Protein AF-A0A3B8LYI7-F1 (afdb_monomer)

Solvent-accessible surface area (backbone atoms only — not comparable to full-atom values): 20377 Å² total; per-residue (Å²): 85,73,48,74,28,37,35,25,29,37,38,97,91,67,50,80,46,66,37,66,42,61,29,37,36,54,95,83,61,54,41,38,38,40,66,47,48,75,89,34,67,65,42,56,19,38,74,77,39,46,40,26,25,41,29,42,53,80,59,44,42,62,47,28,31,35,48,72,70,65,62,74,75,76,76,65,63,46,75,45,91,91,48,92,28,51,39,60,64,82,31,19,32,40,34,31,31,36,56,78,46,79,44,70,93,49,83,48,26,43,34,39,24,41,50,79,47,74,51,76,76,47,80,67,91,69,96,47,67,13,50,54,34,34,51,54,47,29,58,51,55,68,36,61,91,79,48,57,68,66,62,50,52,50,52,50,55,58,35,45,63,43,28,78,74,60,43,55,74,59,45,48,50,27,40,50,55,49,52,50,53,49,53,54,63,71,65,37,47,65,52,20,75,33,77,46,40,28,29,47,66,72,55,68,74,42,78,90,70,103,60,71,54,41,29,15,33,39,30,33,47,40,74,72,62,23,33,30,37,31,25,30,66,42,95,54,72,44,72,44,81,44,89,48,100,83,37,58,91,80,52,70,73,55,50,54,50,52,48,51,42,50,53,47,43,45,72,74,37,80,85,58,73,39,32,31,38,40,40,37,29,60,38,67,62,95,66,65,34,51,30,76,56,46,49,47,40,41,51,42,51,14,53,42,36,39,73,50,89,72,84,51,52,65,62,39,22,54,64,59,77,44,32,57,55,50,19,48,64,42,65,25,66,85,65,46,31,34,34,30,25,60,15,16,68,47,75,81,38,61,14,48,77,74,46,77,41,86,65,67,84,86,65,81,88,84,90,82,78,71,99,75,113

Foldseek 3Di:
DWDWWWKWFAAPVGDIQIAIFTWDADPVRFKTKTWDAPPDPVVNRCVVFQKIKTFAALQLLVHLCRLLVVCPPPADWDADDPGRYIHHLRTQKMFIWGFPDWDPPDRIIITMIGTPDMDGNHDHPDDFQLSVLLNVLSVLLNCLVPDDLVVSVVSLVVSVVSCVVTPDPSSVVSSVSSVVSSVLSVPFDQKFKDQAFFKAWPFFDADDDPDQFHTWTKIFTDRPPIWIKMKGFDQAAAEEEDEDPPADDDDPVNRVLLSVLLVLLCVVDVVFGHIYMYTHYFDDPPLNRCGSQRSQLRSLCGRCSRNDNDDALQNSQLSSVHQQRAQCCSVCGVPGAIWTFPGDSHSRDRTDTPDGDHDDPPDDDDDDDDPHD

Secondary structure (DSSP, 8-state):
-B--EEEEEE-TTSPEEEEEE--EE-TT--EEEE--BTT-HHHHHHHHS-EEEEEE---HHHHHHHHTT---SPPPEEE-SSSS-EEETT-SEEEEEEEEEEE-SSSB-EEEEEEEEEEE-S------HHHHHHHHHHHHHHTTTTS-HHHHHHHHHHHHHHHHHH--HHHHHHHHHHHHHHHHHHHS-SEEEEEEEEEEEEEEEE-SSSSS-BEEEEEEEEEEEEEEEEEEE-SS-EEEE---TTPPPPPHHHHHHHHHHHHHHHHH-TTSPPEEEEEEE-PPTTSSS-HHHHHHHHHHHHHHTTT-S---HHHHHHHTT--SS-SHHHHHHHH-SEEEE--BSSSSSPPPEEEEEPPPTT--------S--

Mean predicted aligned error: 11.33 Å

Radius of gyration: 27.03 Å; Cα contacts (8 Å, |Δi|>4): 789; chains: 1; bounding box: 60×50×74 Å

Sequence (373 aa):
MILEGLVTTISDDGQVNLAPMGPVVDQEMTTLVLRPFQSSATLANLMERPEGVFHVTDDVLLLAQSAIGTLDPLPEMFAAEEVAGQVVAGACRWYEFRIEEADTSSERATLTARIVHAGRIRDHFGLHRARHAVLEAAILATRVHLLPPLDLQRQFAELAVVVDKTAGPVEQHAFGLLENYIGEALGRPKACSVNTGSRLHFGLLAHGGENVRQFGGAGMMIDSPGVLLKAVRDEVDSVAVVATDDSQSVSDAEVDRVAGWLASLRAADDSLPPARIEISRTIPQHSGLGSGTQLALAVARAVAGLTESGTGSVELAQGVGRGLRSGIGIHGFDGGGFLVDAGGRDEQEVAALVARAHVPEAWRVVLAGPVEG

pLDDT: mean 90.58, std 8.88, range [51.03, 98.75]

Nearest PDB structures (foldseek):
  3b5m-assembly2_C  TM=9.368E-01  e=7.647E-20  Rhodopirellula baltica SH 1
  2nr4-assembly1_A  TM=8.606E-01  e=3.144E-12  Methanosarcina mazei
  2ptf-assembly1_B  TM=5.989E-01  e=3.514E-13  Methanothermobacter thermautotrophicus str. Delta H
  4f07-assembly3_E  TM=7.619E-01  e=4.961E-07  Pseudomonas sp. Y2
  2x7i-assembly1_A  TM=6.589E-01  e=2.681E-05  Staphylococcus aureus subsp. aureus MRSA252

Structure (mmCIF, N/CA/C/O backbone):
data_AF-A0A3B8LYI7-F1
#
_entry.id   AF-A0A3B8LYI7-F1
#
loop_
_atom_site.group_PDB
_atom_site.id
_atom_site.type_symbol
_atom_site.label_atom_id
_atom_site.label_alt_id
_atom_site.label_comp_id
_atom_site.label_asym_id
_atom_site.label_entity_id
_atom_site.label_seq_id
_atom_site.pdbx_PDB_ins_code
_atom_site.Cartn_x
_atom_site.Cartn_y
_atom_site.Cartn_z
_atom_site.occupancy
_atom_site.B_iso_or_equiv
_atom_site.auth_seq_id
_atom_site.auth_comp_id
_atom_site.auth_asym_id
_atom_site.auth_atom_id
_atom_site.pdbx_PDB_model_num
ATOM 1 N N . MET A 1 1 ? -4.340 1.120 29.356 1.00 94.44 1 MET A N 1
ATOM 2 C CA . MET A 1 1 ? -4.323 -0.276 28.836 1.00 94.44 1 MET A CA 1
ATOM 3 C C . MET A 1 1 ? -4.639 -0.216 27.351 1.00 94.44 1 MET A C 1
ATOM 5 O O . MET A 1 1 ? -5.266 0.756 26.982 1.00 94.44 1 MET A O 1
ATOM 9 N N . ILE A 1 2 ? -4.229 -1.160 26.501 1.00 96.62 2 ILE A N 1
ATOM 10 C CA . ILE A 1 2 ? -4.627 -1.138 25.077 1.00 96.62 2 ILE A CA 1
ATOM 11 C C . ILE A 1 2 ? -5.889 -1.980 24.895 1.00 96.62 2 ILE A C 1
ATOM 13 O O . ILE A 1 2 ? -5.987 -3.058 25.483 1.00 96.62 2 ILE A O 1
ATOM 17 N N . LEU A 1 3 ? -6.841 -1.479 24.110 1.00 96.56 3 LEU A N 1
ATOM 18 C CA . LEU A 1 3 ? -8.045 -2.206 23.725 1.00 96.56 3 LEU A CA 1
ATOM 19 C C . LEU A 1 3 ? -8.138 -2.259 22.203 1.00 96.56 3 LEU A C 1
ATOM 21 O O . LEU A 1 3 ? -8.281 -1.221 21.574 1.00 96.56 3 LEU A O 1
ATOM 25 N N . GLU A 1 4 ? -8.074 -3.456 21.629 1.00 96.94 4 GLU A N 1
ATOM 26 C CA . GLU A 1 4 ? -8.218 -3.642 20.185 1.00 96.94 4 GLU A CA 1
ATOM 27 C C . GLU A 1 4 ? -9.681 -3.463 19.766 1.00 96.94 4 GLU A C 1
ATOM 29 O O . GLU A 1 4 ? -10.599 -4.025 20.372 1.00 96.94 4 GLU A O 1
ATOM 34 N N . GLY A 1 5 ? -9.899 -2.665 18.728 1.00 96.81 5 GLY A N 1
ATOM 35 C CA . GLY A 1 5 ? -11.222 -2.369 18.203 1.00 96.81 5 GLY A CA 1
ATOM 36 C C . GLY A 1 5 ? -11.158 -1.750 16.816 1.00 96.81 5 GLY A C 1
ATOM 37 O O . GLY A 1 5 ? -10.144 -1.833 16.124 1.00 96.81 5 GLY A O 1
ATOM 38 N N . LEU A 1 6 ? -12.256 -1.122 16.410 1.00 97.81 6 LEU A N 1
ATOM 39 C CA . LEU A 1 6 ? -12.360 -0.420 15.131 1.00 97.81 6 LEU A CA 1
ATOM 40 C C . LEU A 1 6 ? -12.654 1.058 15.366 1.00 97.81 6 LEU A C 1
ATOM 42 O O . LEU A 1 6 ? -13.445 1.406 16.240 1.00 97.81 6 LEU A O 1
ATOM 46 N N . VAL A 1 7 ? -12.072 1.929 14.555 1.00 98.12 7 VAL A N 1
ATOM 47 C CA . VAL A 1 7 ? -12.373 3.360 14.543 1.00 98.12 7 VAL A CA 1
ATOM 48 C C . VAL A 1 7 ? -13.028 3.714 13.221 1.00 98.12 7 VAL A C 1
ATOM 50 O O . VAL A 1 7 ? -12.491 3.394 12.161 1.00 98.12 7 VAL A O 1
ATOM 53 N N . THR A 1 8 ? -14.162 4.407 13.291 1.00 98.25 8 THR A N 1
ATOM 54 C CA . THR A 1 8 ? -14.732 5.106 12.138 1.00 98.25 8 THR A CA 1
ATOM 55 C C . THR A 1 8 ? -14.420 6.589 12.214 1.00 98.25 8 THR A C 1
ATOM 57 O O . THR A 1 8 ? -14.577 7.216 13.266 1.00 98.25 8 THR A O 1
ATOM 60 N N . THR A 1 9 ? -14.055 7.154 11.074 1.00 97.88 9 THR A N 1
ATOM 61 C CA . THR A 1 9 ? -13.837 8.592 10.871 1.00 97.88 9 THR A CA 1
ATOM 62 C C . THR A 1 9 ? -14.491 9.010 9.565 1.00 97.88 9 THR A C 1
ATOM 64 O O . THR A 1 9 ? -14.694 8.164 8.694 1.00 97.88 9 THR A O 1
ATOM 67 N N . ILE A 1 10 ? -14.818 10.291 9.431 1.00 96.75 10 ILE A N 1
ATOM 68 C CA . ILE A 1 10 ? -15.421 10.842 8.217 1.00 96.75 10 ILE A CA 1
ATOM 69 C C . ILE A 1 10 ? -14.428 11.818 7.584 1.00 96.75 10 ILE A C 1
ATOM 71 O O . ILE A 1 10 ? -13.923 12.701 8.277 1.00 96.75 10 ILE A O 1
ATOM 75 N N . SER A 1 11 ? -14.133 11.642 6.298 1.00 93.81 11 SER A N 1
ATOM 76 C CA . SER A 1 11 ? -13.332 12.583 5.504 1.00 93.81 11 SER A CA 1
ATOM 77 C C . SER A 1 11 ? -14.138 13.832 5.140 1.00 93.81 11 SER A C 1
ATOM 79 O O . SER A 1 11 ? -15.360 13.876 5.306 1.00 93.81 11 SER A O 1
ATOM 81 N N . ASP A 1 12 ? -13.484 14.877 4.633 1.00 88.50 12 ASP A N 1
ATOM 82 C CA . ASP A 1 12 ? -14.183 16.132 4.339 1.00 88.50 12 ASP A CA 1
ATOM 83 C C . ASP A 1 12 ? -15.303 15.999 3.286 1.00 88.50 12 ASP A C 1
ATOM 85 O O . ASP A 1 12 ? -16.357 16.633 3.394 1.00 88.50 12 ASP A O 1
ATOM 89 N N . ASP A 1 13 ? -15.130 15.087 2.328 1.00 89.94 13 ASP A N 1
ATOM 90 C CA . ASP A 1 13 ? -16.118 14.728 1.302 1.00 89.94 13 ASP A CA 1
ATOM 91 C C . ASP A 1 13 ? -17.273 13.843 1.820 1.00 89.94 13 ASP A C 1
ATOM 93 O O . ASP A 1 13 ? -18.177 13.483 1.061 1.00 89.94 13 ASP A O 1
ATOM 97 N N . GLY A 1 14 ? -17.275 13.512 3.114 1.00 90.69 14 GLY A N 1
ATOM 98 C CA . GLY A 1 14 ? -18.326 12.742 3.770 1.00 90.69 14 GLY A CA 1
ATOM 99 C C . GLY A 1 14 ? -18.186 11.224 3.641 1.00 90.69 14 GLY A C 1
ATOM 100 O O . GLY A 1 14 ? -19.108 10.514 4.045 1.00 90.69 14 GLY A O 1
ATOM 101 N N . GLN A 1 15 ? -17.074 10.712 3.101 1.00 93.62 15 GLN A N 1
ATOM 102 C CA . GLN A 1 15 ? -16.826 9.269 3.048 1.00 93.62 15 GLN A CA 1
ATOM 103 C C . GLN A 1 15 ? -16.434 8.713 4.419 1.00 93.62 15 GLN A C 1
ATOM 105 O O . GLN A 1 15 ? -15.758 9.356 5.223 1.00 93.62 15 GLN A O 1
ATOM 110 N N . VAL A 1 16 ? -16.870 7.485 4.694 1.00 95.69 16 VAL A N 1
ATOM 111 C CA . VAL A 1 16 ? -16.565 6.800 5.952 1.00 95.69 16 VAL A CA 1
ATOM 112 C C . VAL A 1 16 ? -15.307 5.966 5.780 1.00 95.69 16 VAL A C 1
ATOM 114 O O . VAL A 1 16 ? -15.244 5.087 4.926 1.00 95.69 16 VAL A O 1
ATOM 117 N N . ASN A 1 17 ? -14.335 6.187 6.654 1.00 95.50 17 ASN A N 1
ATOM 118 C CA . ASN A 1 17 ? -13.160 5.341 6.801 1.00 95.50 17 ASN A CA 1
ATOM 119 C C . ASN A 1 17 ? -13.304 4.472 8.058 1.00 95.50 17 ASN A C 1
ATOM 121 O O . ASN A 1 17 ? -13.538 5.013 9.140 1.00 95.50 17 ASN A O 1
ATOM 125 N N . LEU A 1 18 ? -13.129 3.154 7.923 1.00 96.44 18 LEU A N 1
ATOM 126 C CA . LEU A 1 18 ? -13.171 2.165 9.005 1.00 96.44 18 LEU A CA 1
ATOM 127 C C . LEU A 1 18 ? -11.817 1.450 9.097 1.00 96.44 18 LEU A C 1
ATOM 129 O O . LEU A 1 18 ? -11.419 0.775 8.152 1.00 96.44 18 LEU A O 1
ATOM 133 N N . ALA A 1 19 ? -11.138 1.547 10.240 1.00 94.69 19 ALA A N 1
ATOM 134 C CA . ALA A 1 19 ? -9.814 0.950 10.426 1.00 94.69 19 ALA A CA 1
ATOM 135 C C . ALA A 1 19 ? -9.657 0.282 11.805 1.00 94.69 19 ALA A C 1
ATOM 137 O O . ALA A 1 19 ? -10.211 0.789 12.787 1.00 94.69 19 ALA A O 1
ATOM 138 N N . PRO A 1 20 ? -8.874 -0.808 11.928 1.00 95.81 20 PRO A N 1
ATOM 139 C CA . PRO A 1 20 ? -8.459 -1.334 13.224 1.00 95.81 20 PRO A CA 1
ATOM 140 C C . PRO A 1 20 ? -7.626 -0.316 14.001 1.00 95.81 20 PRO A C 1
ATOM 142 O O . PRO A 1 20 ? -6.784 0.384 13.436 1.00 95.81 20 PRO A O 1
ATOM 145 N N . MET A 1 21 ? -7.832 -0.257 15.313 1.00 94.62 21 MET A N 1
ATOM 146 C CA . MET A 1 21 ? -7.056 0.601 16.199 1.00 94.62 21 MET A CA 1
ATOM 147 C C . MET A 1 21 ? -6.993 0.006 17.603 1.00 94.62 21 MET A C 1
ATOM 149 O O . MET A 1 21 ? -8.005 -0.453 18.132 1.00 94.62 21 MET A O 1
ATOM 153 N N . GLY A 1 22 ? -5.821 0.116 18.225 1.00 95.81 22 GLY A N 1
ATOM 154 C CA . GLY A 1 22 ? -5.606 -0.186 19.637 1.00 95.81 22 GLY A CA 1
ATOM 155 C C . GLY A 1 22 ? -5.345 1.084 20.454 1.00 95.81 22 GLY A C 1
ATOM 156 O O . GLY A 1 22 ? -4.182 1.354 20.773 1.00 95.81 22 GLY A O 1
ATOM 157 N N . PRO A 1 23 ? -6.360 1.915 20.775 1.00 97.38 23 PRO A N 1
ATOM 158 C CA . PRO A 1 23 ? -6.167 3.059 21.659 1.00 97.38 23 PRO A CA 1
ATOM 159 C C . PRO A 1 23 ? -5.742 2.630 23.064 1.00 97.38 23 PRO A C 1
ATOM 161 O O . PRO A 1 23 ? -6.125 1.566 23.564 1.00 97.38 23 PRO A O 1
ATOM 164 N N . VAL A 1 24 ? -4.995 3.506 23.739 1.00 98.12 24 VAL A N 1
ATOM 165 C CA . VAL A 1 24 ? -4.805 3.393 25.186 1.00 98.12 24 VAL A CA 1
ATOM 166 C C . VAL A 1 24 ? -6.053 3.928 25.880 1.00 98.12 24 VAL A C 1
ATOM 168 O O . VAL A 1 24 ? -6.443 5.066 25.648 1.00 98.12 24 VAL A O 1
ATOM 171 N N . VAL A 1 25 ? -6.653 3.115 26.742 1.00 97.81 25 VAL A N 1
ATOM 172 C CA . VAL A 1 25 ? -7.890 3.411 27.472 1.00 97.81 25 VAL A CA 1
ATOM 173 C C . VAL A 1 25 ? -7.692 3.303 28.984 1.00 97.81 25 VAL A C 1
ATOM 175 O O . VAL A 1 25 ? -6.814 2.563 29.469 1.00 97.81 25 VAL A O 1
ATOM 178 N N . ASP A 1 26 ? -8.529 4.019 29.728 1.00 95.75 26 ASP A N 1
ATOM 179 C CA . ASP A 1 26 ? -8.759 3.837 31.159 1.00 95.75 26 ASP A CA 1
ATOM 180 C C . ASP A 1 26 ? -9.850 2.779 31.422 1.00 95.75 26 ASP A C 1
ATOM 182 O O . ASP A 1 26 ? -10.541 2.329 30.511 1.00 95.75 26 ASP A O 1
ATOM 186 N N . GLN A 1 27 ? -9.988 2.317 32.671 1.00 91.31 27 GLN A N 1
ATOM 187 C CA . GLN A 1 27 ? -10.980 1.278 33.004 1.00 91.31 27 GLN A CA 1
ATOM 188 C C . GLN A 1 27 ? -12.423 1.761 32.839 1.00 91.31 27 GLN A C 1
ATOM 190 O O . GLN A 1 27 ? -13.300 0.964 32.510 1.00 91.31 27 GLN A O 1
ATOM 195 N N . GLU A 1 28 ? -12.662 3.050 33.075 1.00 94.75 28 GLU A N 1
ATOM 196 C CA . GLU A 1 28 ? -13.989 3.659 33.015 1.00 94.75 28 GLU A CA 1
ATOM 197 C C . GLU A 1 28 ? -14.396 4.038 31.583 1.00 94.75 28 GLU A C 1
ATOM 199 O O . GLU A 1 28 ? -15.549 4.401 31.363 1.00 94.75 28 GLU A O 1
ATOM 204 N N . MET A 1 29 ? -13.492 3.885 30.603 1.00 96.12 29 MET A N 1
ATOM 205 C CA . MET A 1 29 ? -13.697 4.279 29.206 1.00 96.12 29 MET A CA 1
ATOM 206 C C . MET A 1 29 ? -14.117 5.751 29.085 1.00 96.12 29 MET A C 1
ATOM 208 O O . MET A 1 29 ? -15.065 6.082 28.375 1.00 96.12 29 MET A O 1
ATOM 212 N N . THR A 1 30 ? -13.420 6.636 29.798 1.00 97.12 30 THR A N 1
ATOM 213 C CA . THR A 1 30 ? -13.644 8.089 29.751 1.00 97.12 30 THR A CA 1
ATOM 214 C C . THR A 1 30 ? -12.717 8.781 28.757 1.00 97.12 30 THR A C 1
ATOM 216 O O . THR A 1 30 ? -13.056 9.840 28.222 1.00 97.12 30 THR A O 1
ATOM 219 N N . THR A 1 31 ? -11.560 8.175 28.471 1.00 97.38 31 THR A N 1
ATOM 220 C CA . THR A 1 31 ? -10.536 8.735 27.582 1.00 97.38 31 THR A CA 1
ATOM 221 C C . THR A 1 31 ? -9.963 7.680 26.642 1.00 97.38 31 THR A C 1
ATOM 223 O O . THR A 1 31 ? -9.872 6.498 26.979 1.00 97.38 31 THR A O 1
ATOM 226 N N . LEU A 1 32 ? -9.554 8.122 25.453 1.00 97.62 32 LEU A N 1
ATOM 227 C CA . LEU A 1 32 ? -8.807 7.325 24.482 1.00 97.62 32 LEU A CA 1
ATOM 228 C C . LEU A 1 32 ? -7.538 8.084 24.103 1.00 97.62 32 LEU A C 1
ATOM 230 O O . LEU A 1 32 ? -7.598 9.269 23.791 1.00 97.62 32 LEU A O 1
ATOM 234 N N . VAL A 1 33 ? -6.400 7.400 24.053 1.00 98.12 33 VAL A N 1
ATOM 235 C CA . VAL A 1 33 ? -5.195 7.922 23.398 1.00 98.12 33 VAL A CA 1
ATOM 236 C C . VAL A 1 33 ? -4.946 7.113 22.136 1.00 98.12 33 VAL A C 1
ATOM 238 O O . VAL A 1 33 ? -4.553 5.944 22.193 1.00 98.12 33 VAL A O 1
ATOM 241 N N . LEU A 1 34 ? -5.203 7.737 20.992 1.00 97.62 34 LEU A N 1
ATOM 242 C CA . LEU A 1 34 ? -5.037 7.152 19.666 1.00 97.62 34 LEU A CA 1
ATOM 243 C C . LEU A 1 34 ? -3.608 7.404 19.179 1.00 97.62 34 LEU A C 1
ATOM 245 O O . LEU A 1 34 ? -3.063 8.493 19.368 1.00 97.62 34 LEU A O 1
ATOM 249 N N . ARG A 1 35 ? -3.003 6.398 18.535 1.00 96.19 35 ARG A N 1
ATOM 250 C CA . ARG A 1 35 ? -1.643 6.496 17.975 1.00 96.19 35 ARG A CA 1
ATOM 251 C C . ARG A 1 35 ? -1.564 6.068 16.504 1.00 96.19 35 ARG A C 1
ATOM 253 O O . ARG A 1 35 ? -0.885 5.073 16.203 1.00 96.19 35 ARG A O 1
ATOM 260 N N . PRO A 1 36 ? -2.291 6.760 15.604 1.00 93.62 36 PRO A N 1
ATOM 261 C CA . PRO A 1 36 ? -2.313 6.432 14.184 1.00 93.62 36 PRO A CA 1
ATOM 262 C C . PRO A 1 36 ? -0.961 6.715 13.508 1.00 93.62 36 PRO A C 1
ATOM 264 O O . PRO A 1 36 ? -0.149 7.512 13.989 1.00 93.62 36 PRO A O 1
ATOM 267 N N . PHE A 1 37 ? -0.720 6.057 12.373 1.00 88.44 37 PHE A N 1
ATOM 268 C CA . PHE A 1 37 ? 0.408 6.380 11.497 1.00 88.44 37 PHE A CA 1
ATOM 269 C C . PHE A 1 37 ? 0.181 7.720 10.788 1.00 88.44 37 PHE A C 1
ATOM 271 O O . PHE A 1 37 ? -0.960 8.059 10.462 1.00 88.44 37 PHE A O 1
ATOM 278 N N . GLN A 1 38 ? 1.269 8.438 10.496 1.00 85.81 38 GLN A N 1
ATOM 279 C CA . GLN A 1 38 ? 1.224 9.758 9.851 1.00 85.81 38 GLN A CA 1
ATOM 280 C C . GLN A 1 38 ? 0.549 9.738 8.470 1.00 85.81 38 GLN A C 1
ATOM 282 O O . GLN A 1 38 ? -0.152 10.674 8.111 1.00 85.81 38 GLN A O 1
ATOM 287 N N . SER A 1 39 ? 0.703 8.645 7.722 1.00 85.94 39 SER A N 1
ATOM 288 C CA . SER A 1 39 ? 0.104 8.450 6.396 1.00 85.94 39 SER A CA 1
ATOM 289 C C . SER A 1 39 ? -1.332 7.910 6.417 1.00 85.94 39 SER A C 1
ATOM 291 O O . SER A 1 39 ? -1.909 7.673 5.361 1.00 85.94 39 SER A O 1
ATOM 293 N N . SER A 1 40 ? -1.919 7.648 7.590 1.00 89.69 40 SER A N 1
ATOM 294 C CA . SER A 1 40 ? -3.226 6.984 7.656 1.00 89.69 40 SER A CA 1
ATOM 295 C C . SER A 1 40 ? -4.392 7.937 7.380 1.00 89.69 40 SER A C 1
ATOM 297 O O . SER A 1 40 ? -4.437 9.048 7.911 1.00 89.69 40 SER A O 1
ATOM 299 N N . ALA A 1 41 ? -5.403 7.446 6.655 1.00 93.06 41 ALA A N 1
ATOM 300 C CA . ALA A 1 41 ? -6.671 8.155 6.459 1.00 93.06 41 ALA A CA 1
ATOM 301 C C . ALA A 1 41 ? -7.343 8.518 7.794 1.00 93.06 41 ALA A C 1
ATOM 303 O O . ALA A 1 41 ? -7.923 9.588 7.932 1.00 93.06 41 ALA A O 1
ATOM 304 N N . THR A 1 42 ? -7.214 7.664 8.817 1.00 95.06 42 THR A N 1
ATOM 305 C CA . THR A 1 42 ? -7.727 7.952 10.164 1.00 95.06 42 THR A CA 1
ATOM 306 C C . THR A 1 42 ? -7.103 9.211 10.763 1.00 95.06 42 THR A C 1
ATOM 308 O O . THR A 1 42 ? -7.829 10.004 11.354 1.00 95.06 42 THR A O 1
ATOM 311 N N . LEU A 1 43 ? -5.786 9.418 10.623 1.00 96.12 43 LEU A N 1
ATOM 312 C CA . LEU A 1 43 ? -5.154 10.648 11.105 1.00 96.12 43 LEU A CA 1
ATOM 313 C C . LEU A 1 43 ? -5.595 11.854 10.274 1.00 96.12 43 LEU A C 1
ATOM 315 O O . LEU A 1 43 ? -5.983 12.856 10.864 1.00 96.12 43 LEU A O 1
ATOM 319 N N . ALA A 1 44 ? -5.561 11.749 8.942 1.00 95.19 44 ALA A N 1
ATOM 320 C CA . ALA A 1 44 ? -5.977 12.835 8.051 1.00 95.19 44 ALA A CA 1
ATOM 321 C C . ALA A 1 44 ? -7.394 13.324 8.396 1.00 95.19 44 ALA A C 1
ATOM 323 O O . ALA A 1 44 ? -7.591 14.505 8.680 1.00 95.19 44 ALA A O 1
ATOM 324 N N . ASN A 1 45 ? -8.340 12.390 8.525 1.00 97.31 45 ASN A N 1
ATOM 325 C CA . ASN A 1 45 ? -9.715 12.696 8.896 1.00 97.31 45 ASN A CA 1
ATOM 326 C C . ASN A 1 45 ? -9.814 13.335 10.289 1.00 97.31 45 ASN A C 1
ATOM 328 O O . ASN A 1 45 ? -10.550 14.299 10.451 1.00 97.31 45 ASN A O 1
ATOM 332 N N . LEU A 1 46 ? -9.071 12.845 11.291 1.00 97.06 46 LEU A N 1
ATOM 333 C CA . LEU A 1 46 ? -9.121 13.393 12.657 1.00 97.06 46 LEU A CA 1
ATOM 334 C C . LEU A 1 46 ? -8.470 14.774 12.797 1.00 97.06 46 LEU A C 1
ATOM 336 O O . LEU A 1 46 ? -8.820 15.518 13.711 1.00 97.06 46 LEU A O 1
ATOM 340 N N . MET A 1 47 ? -7.528 15.121 11.919 1.00 95.81 47 MET A N 1
ATOM 341 C CA . MET A 1 47 ? -6.933 16.459 11.892 1.00 95.81 47 MET A CA 1
ATOM 342 C C . MET A 1 47 ? -7.888 17.499 11.297 1.00 95.81 47 MET A C 1
ATOM 344 O O . MET A 1 47 ? -7.862 18.656 11.713 1.00 95.81 47 MET A O 1
ATOM 348 N N . GLU A 1 48 ? -8.736 17.096 10.352 1.00 94.44 48 GLU A N 1
ATOM 349 C CA . GLU A 1 48 ? -9.757 17.960 9.750 1.00 94.44 48 GLU A CA 1
ATOM 350 C C . GLU A 1 48 ? -11.036 18.009 10.595 1.00 94.44 48 GLU A C 1
ATOM 352 O O . GLU A 1 48 ? -11.605 19.076 10.833 1.00 94.44 48 GLU A O 1
ATOM 357 N N . ARG A 1 49 ? -11.476 16.844 11.074 1.00 96.00 49 ARG A N 1
ATOM 358 C CA . ARG A 1 49 ? -12.684 16.637 11.873 1.00 96.00 49 ARG A CA 1
ATOM 359 C C . ARG A 1 49 ? -12.298 15.903 13.156 1.00 96.00 49 ARG A C 1
ATOM 361 O O . ARG A 1 49 ? -12.200 14.678 13.144 1.00 96.00 49 ARG A O 1
ATOM 368 N N . PRO A 1 50 ? -12.081 16.623 14.272 1.00 97.12 50 PRO A N 1
ATOM 369 C CA . PRO A 1 50 ? -11.522 16.073 15.509 1.00 97.12 50 PRO A CA 1
ATOM 370 C C . PRO A 1 50 ? -12.537 15.247 16.312 1.00 97.12 50 PRO A C 1
ATOM 372 O O . PRO A 1 50 ? -12.677 15.415 17.521 1.00 97.12 50 PRO A O 1
ATOM 375 N N . GLU A 1 51 ? -13.262 14.348 15.657 1.00 97.81 51 GLU A N 1
ATOM 376 C CA . GLU A 1 51 ? -14.258 13.476 16.260 1.00 97.81 51 GLU A CA 1
ATOM 377 C C . GLU A 1 51 ? -14.402 12.157 15.496 1.00 97.81 51 GLU A C 1
ATOM 379 O O . GLU A 1 51 ? -14.080 12.048 14.313 1.00 97.81 51 GLU A O 1
ATOM 384 N N . GLY A 1 52 ? -14.859 11.120 16.192 1.00 98.31 52 GLY A N 1
ATOM 385 C CA . GLY A 1 52 ? -15.019 9.791 15.616 1.00 98.31 52 GLY A CA 1
ATOM 386 C C . GLY A 1 52 ? -15.698 8.824 16.574 1.00 98.31 52 GLY A C 1
ATOM 387 O O . GLY A 1 52 ? -16.127 9.198 17.667 1.00 98.31 52 GLY A O 1
ATOM 388 N N . VAL A 1 53 ? -15.786 7.560 16.158 1.00 98.75 53 VAL A N 1
ATOM 389 C CA . VAL A 1 53 ? -16.398 6.496 16.963 1.00 98.75 53 VAL A CA 1
ATOM 390 C C . VAL A 1 53 ? -15.435 5.326 17.093 1.00 98.75 53 VAL A C 1
ATOM 392 O O . VAL A 1 53 ? -14.956 4.785 16.097 1.00 98.75 53 VAL A O 1
ATOM 395 N N . PHE A 1 54 ? -15.152 4.926 18.330 1.00 98.69 54 PHE A N 1
ATOM 396 C CA . PHE A 1 54 ? -14.406 3.715 18.649 1.00 98.69 54 PHE A CA 1
ATOM 397 C C . PHE A 1 54 ? -15.367 2.574 18.982 1.00 98.69 54 PHE A C 1
ATOM 399 O O . PHE A 1 54 ? -16.291 2.736 19.777 1.00 98.69 54 PHE A O 1
ATOM 406 N N . HIS A 1 55 ? -15.130 1.401 18.411 1.00 98.62 55 HIS A N 1
ATOM 407 C CA . HIS A 1 55 ? -16.002 0.241 18.508 1.00 98.62 55 HIS A CA 1
ATOM 408 C C . HIS A 1 55 ? -15.284 -0.909 19.186 1.00 98.62 55 HIS A C 1
ATOM 410 O O . HIS A 1 55 ? -14.222 -1.349 18.744 1.00 98.62 55 HIS A O 1
ATOM 416 N N . VAL A 1 56 ? -15.933 -1.471 20.200 1.00 98.00 56 VAL A N 1
ATOM 417 C CA . VAL A 1 56 ? -15.562 -2.777 20.734 1.00 98.00 56 VAL A CA 1
ATOM 418 C C . VAL A 1 56 ? -16.389 -3.819 20.007 1.00 98.00 56 VAL A C 1
ATOM 420 O O . VAL A 1 56 ? -17.617 -3.819 20.105 1.00 98.00 56 VAL A O 1
ATOM 423 N N . THR A 1 57 ? -15.715 -4.721 19.307 1.00 97.50 57 THR A N 1
ATOM 424 C CA . THR A 1 57 ? -16.342 -5.800 18.547 1.00 97.50 57 THR A CA 1
ATOM 425 C C . THR A 1 57 ? -15.631 -7.119 18.812 1.00 97.50 57 THR A C 1
ATOM 427 O O . THR A 1 57 ? -14.446 -7.148 19.129 1.00 97.50 57 THR A O 1
ATOM 430 N N . ASP A 1 58 ? -16.369 -8.213 18.689 1.00 96.94 58 ASP A N 1
ATOM 431 C CA . ASP A 1 58 ? -15.838 -9.575 18.637 1.00 96.94 58 ASP A CA 1
ATOM 432 C C . ASP A 1 58 ? -15.943 -10.182 17.226 1.00 96.94 58 ASP A C 1
ATOM 434 O O . ASP A 1 58 ? -15.713 -11.382 17.053 1.00 96.94 58 ASP A O 1
ATOM 438 N N . ASP A 1 59 ? -16.305 -9.356 16.239 1.00 97.44 59 ASP A N 1
ATOM 439 C CA . ASP A 1 59 ? -16.325 -9.696 14.822 1.00 97.44 59 ASP A CA 1
ATOM 440 C C . ASP A 1 59 ? -14.901 -9.646 14.262 1.00 97.44 59 ASP A C 1
ATOM 442 O O . ASP A 1 59 ? -14.389 -8.609 13.830 1.00 97.44 59 ASP A O 1
ATOM 446 N N . VAL A 1 60 ? -14.236 -10.797 14.317 1.00 97.06 60 VAL A N 1
ATOM 447 C CA . VAL A 1 60 ? -12.858 -10.926 13.842 1.00 97.06 60 VAL A CA 1
ATOM 448 C C . VAL A 1 60 ? -12.739 -10.988 12.326 1.00 97.06 60 VAL A C 1
ATOM 450 O O . VAL A 1 60 ? -11.652 -10.745 11.810 1.00 97.06 60 VAL A O 1
ATOM 453 N N . LEU A 1 61 ? -13.828 -11.281 11.609 1.00 97.25 61 LEU A N 1
ATOM 454 C CA . LEU A 1 61 ? -13.833 -11.203 10.152 1.00 97.25 61 LEU A CA 1
ATOM 455 C C . LEU A 1 61 ? -13.754 -9.741 9.718 1.00 97.25 61 LEU A C 1
ATOM 457 O O . LEU A 1 61 ? -12.907 -9.400 8.897 1.00 97.25 61 LEU A O 1
ATOM 461 N N . LEU A 1 62 ? -14.548 -8.875 10.349 1.00 97.38 62 LEU A N 1
ATOM 462 C CA . LEU A 1 62 ? -14.504 -7.439 10.099 1.00 97.38 62 LEU A CA 1
ATOM 463 C C . LEU A 1 62 ? -13.129 -6.833 10.435 1.00 97.38 62 LEU A C 1
ATOM 465 O O . LEU A 1 62 ? -12.600 -6.020 9.673 1.00 97.38 62 LEU A O 1
ATOM 469 N N . LEU A 1 63 ? -12.516 -7.252 11.549 1.00 96.88 63 LEU A N 1
ATOM 470 C CA . LEU A 1 63 ? -11.148 -6.852 11.909 1.00 96.88 63 LEU A CA 1
ATOM 471 C C . LEU A 1 63 ? -10.117 -7.326 10.876 1.00 96.88 63 LEU A C 1
ATOM 473 O O . LEU A 1 63 ? -9.271 -6.541 10.460 1.00 96.88 63 LEU A O 1
ATOM 477 N N . ALA A 1 64 ? -10.197 -8.584 10.436 1.00 96.94 64 ALA A N 1
ATOM 478 C CA . ALA A 1 64 ? -9.289 -9.124 9.429 1.00 96.94 64 ALA A CA 1
ATOM 479 C C . ALA A 1 64 ? -9.415 -8.374 8.095 1.00 96.94 64 ALA A C 1
ATOM 481 O O . ALA A 1 64 ? -8.408 -7.909 7.568 1.00 96.94 64 ALA A O 1
ATOM 482 N N . GLN A 1 65 ? -10.637 -8.193 7.584 1.00 96.38 65 GLN A N 1
ATOM 483 C CA . GLN A 1 65 ? -10.898 -7.510 6.312 1.00 96.38 65 GLN A CA 1
ATOM 484 C C . GLN A 1 65 ? -10.426 -6.057 6.323 1.00 96.38 65 GLN A C 1
ATOM 486 O O . GLN A 1 65 ? -9.780 -5.613 5.374 1.00 96.38 65 GLN A O 1
ATOM 491 N N . SER A 1 66 ? -10.708 -5.333 7.408 1.00 94.69 66 SER A N 1
ATOM 492 C CA . SER A 1 66 ? -10.256 -3.948 7.568 1.00 94.69 66 SER A CA 1
ATOM 493 C C . SER A 1 66 ? -8.735 -3.842 7.725 1.00 94.69 66 SER A C 1
ATOM 495 O O . SER A 1 66 ? -8.145 -2.903 7.200 1.00 94.69 66 SER A O 1
ATOM 497 N N . ALA A 1 67 ? -8.073 -4.818 8.357 1.00 93.81 67 ALA A N 1
ATOM 498 C CA . ALA A 1 67 ? -6.613 -4.844 8.477 1.00 93.81 67 ALA A CA 1
ATOM 499 C C . ALA A 1 67 ? -5.889 -5.032 7.131 1.00 93.81 67 ALA A C 1
ATOM 501 O O . ALA A 1 67 ? -4.808 -4.478 6.946 1.00 93.81 67 ALA A O 1
ATOM 502 N N . ILE A 1 68 ? -6.468 -5.795 6.197 1.00 92.69 68 ILE A N 1
ATOM 503 C CA . ILE A 1 68 ? -5.878 -6.050 4.867 1.00 92.69 68 ILE A CA 1
ATOM 504 C C . ILE A 1 68 ? -6.523 -5.233 3.737 1.00 92.69 68 ILE A C 1
ATOM 506 O O . ILE A 1 68 ? -6.244 -5.487 2.570 1.00 92.69 68 ILE A O 1
ATOM 510 N N . GLY A 1 69 ? -7.397 -4.273 4.060 1.00 90.50 69 GLY A N 1
ATOM 511 C CA . GLY A 1 69 ? -8.003 -3.371 3.074 1.00 90.50 69 GLY A CA 1
ATOM 512 C C . GLY A 1 69 ? -8.962 -4.041 2.081 1.00 90.50 69 GLY A C 1
ATOM 513 O O . GLY A 1 69 ? -9.116 -3.556 0.968 1.00 90.50 69 GLY A O 1
ATOM 514 N N . THR A 1 70 ? -9.612 -5.147 2.456 1.00 87.25 70 THR A N 1
ATOM 515 C CA . THR A 1 70 ? -10.554 -5.897 1.585 1.00 87.25 70 THR A CA 1
ATOM 516 C C . THR A 1 70 ? -12.021 -5.589 1.886 1.00 87.25 70 THR A C 1
ATOM 518 O O . THR A 1 70 ? -12.923 -6.368 1.577 1.00 87.25 70 THR A O 1
ATOM 521 N N . LEU A 1 71 ? -12.266 -4.463 2.549 1.00 86.94 71 LEU A N 1
ATOM 522 C CA . LEU A 1 71 ? -13.575 -4.091 3.047 1.00 86.94 71 LEU A CA 1
ATOM 523 C C . LEU A 1 71 ? -14.380 -3.342 1.974 1.00 86.94 71 LEU A C 1
ATOM 525 O O . LEU A 1 71 ? -14.357 -2.116 1.918 1.00 86.94 71 LEU A O 1
ATOM 529 N N . ASP A 1 72 ? -15.085 -4.093 1.132 1.00 83.44 72 ASP A N 1
ATOM 530 C CA . ASP A 1 72 ? -16.029 -3.566 0.142 1.00 83.44 72 ASP A CA 1
ATOM 531 C C . ASP A 1 72 ? -17.188 -4.569 -0.068 1.00 83.44 72 ASP A C 1
ATOM 533 O O . ASP A 1 72 ? -16.934 -5.713 -0.466 1.00 83.44 72 ASP A O 1
ATOM 537 N N . PRO A 1 73 ? -18.454 -4.202 0.226 1.00 89.50 73 PRO A N 1
ATOM 538 C CA . PRO A 1 73 ? -18.906 -2.910 0.756 1.00 89.50 73 PRO A CA 1
ATOM 539 C C . PRO A 1 73 ? -18.578 -2.718 2.247 1.00 89.50 73 PRO A C 1
ATOM 541 O O . PRO A 1 73 ? -18.300 -3.672 2.976 1.00 89.50 73 PRO A O 1
ATOM 544 N N . LEU A 1 74 ? -18.673 -1.469 2.719 1.00 93.25 74 LEU A N 1
ATOM 545 C CA . LEU A 1 74 ? -18.681 -1.152 4.153 1.00 93.25 74 LEU A CA 1
ATOM 546 C C . LEU A 1 74 ? -19.821 -1.911 4.872 1.00 93.25 74 LEU A C 1
ATOM 548 O O . LEU A 1 74 ? -20.883 -2.126 4.276 1.00 93.25 74 LEU A O 1
ATOM 552 N N . PRO A 1 75 ? -19.642 -2.305 6.151 1.00 95.81 75 PRO A N 1
ATOM 553 C CA . PRO A 1 75 ? -20.703 -2.944 6.922 1.00 95.81 75 PRO A CA 1
ATOM 554 C C . PRO A 1 75 ? -21.879 -1.986 7.138 1.00 95.81 75 PRO A C 1
ATOM 556 O O . PRO A 1 75 ? -21.750 -0.771 7.000 1.00 95.81 75 PRO A O 1
ATOM 559 N N . GLU A 1 76 ? -23.025 -2.535 7.538 1.00 97.44 76 GLU A N 1
ATOM 560 C CA . GLU A 1 76 ? -24.173 -1.728 7.949 1.00 97.44 76 GLU A CA 1
ATOM 561 C C . GLU A 1 76 ? -23.794 -0.793 9.110 1.00 97.44 76 GLU A C 1
ATOM 563 O O . GLU A 1 76 ? -23.156 -1.205 10.089 1.00 97.44 76 GLU A O 1
ATOM 568 N N . MET A 1 77 ? -24.192 0.473 8.993 1.00 97.88 77 MET A N 1
ATOM 569 C CA . MET A 1 77 ? -23.909 1.522 9.968 1.00 97.88 77 MET A CA 1
ATOM 570 C C . MET A 1 77 ? -25.141 2.389 10.220 1.00 97.88 77 MET A C 1
ATOM 572 O O . MET A 1 77 ? -26.039 2.481 9.381 1.00 97.88 77 MET A O 1
ATOM 576 N N . PHE A 1 78 ? -25.161 3.049 11.374 1.00 98.00 78 PHE A N 1
ATOM 577 C CA . PHE A 1 78 ? -26.138 4.079 11.715 1.00 98.00 78 PHE A CA 1
ATOM 578 C C . PHE A 1 78 ? -25.437 5.334 12.248 1.00 98.00 78 PHE A C 1
ATOM 580 O O . PHE A 1 78 ? -24.297 5.270 12.696 1.00 98.00 78 PHE A O 1
ATOM 587 N N . ALA A 1 79 ? -26.107 6.486 12.198 1.00 97.94 79 ALA A N 1
ATOM 588 C CA . ALA A 1 79 ? -25.514 7.746 12.640 1.00 97.94 79 ALA A CA 1
ATOM 589 C C . ALA A 1 79 ? -25.230 7.753 14.153 1.00 97.94 79 ALA A C 1
ATOM 591 O O . ALA A 1 79 ? -26.058 7.300 14.943 1.00 97.94 79 ALA A O 1
ATOM 592 N N . ALA A 1 80 ? -24.076 8.303 14.528 1.00 97.56 80 ALA A N 1
ATOM 593 C CA . ALA A 1 80 ? -23.755 8.668 15.905 1.00 97.56 80 ALA A CA 1
ATOM 594 C C . ALA A 1 80 ? -24.685 9.789 16.420 1.00 97.56 80 ALA A C 1
ATOM 596 O O . ALA A 1 80 ? -25.314 10.498 15.630 1.00 97.56 80 ALA A O 1
ATOM 597 N N . GLU A 1 81 ? -24.799 9.932 17.741 1.00 97.56 81 GLU A N 1
ATOM 598 C CA . GLU A 1 81 ? -25.759 10.844 18.376 1.00 97.56 81 GLU A CA 1
ATOM 599 C C . GLU A 1 81 ? -25.147 12.210 18.730 1.00 97.56 81 GLU A C 1
ATOM 601 O O . GLU A 1 81 ? -25.798 13.234 18.532 1.00 97.56 81 GLU A O 1
ATOM 606 N N . GLU A 1 82 ? -23.908 12.250 19.228 1.00 97.88 82 GLU A N 1
ATOM 607 C CA . GLU A 1 82 ? -23.225 13.471 19.684 1.00 97.88 82 GLU A CA 1
ATOM 608 C C . GLU A 1 82 ? -22.124 13.950 18.720 1.00 97.88 82 GLU A C 1
ATOM 610 O O . GLU A 1 82 ? -21.757 15.125 18.748 1.00 97.88 82 GLU A O 1
ATOM 615 N N . VAL A 1 83 ? -21.590 13.092 17.851 1.00 97.00 83 VAL A N 1
ATOM 616 C CA . VAL A 1 83 ? -20.561 13.446 16.850 1.00 97.00 83 VAL A CA 1
ATOM 617 C C . VAL A 1 83 ? -21.050 13.208 15.422 1.00 97.00 83 VAL A C 1
ATOM 619 O O . VAL A 1 83 ? -21.910 12.361 15.182 1.00 97.00 83 VAL A O 1
ATOM 622 N N . ALA A 1 84 ? -20.468 13.896 14.437 1.00 92.00 84 ALA A N 1
ATOM 623 C CA . ALA A 1 84 ? -20.661 13.577 13.024 1.00 92.00 84 ALA A CA 1
ATOM 624 C C . ALA A 1 84 ? -19.864 12.309 12.660 1.00 92.00 84 ALA A C 1
ATOM 626 O O . ALA A 1 84 ? -18.838 12.358 11.984 1.00 92.00 84 ALA A O 1
ATOM 627 N N . GLY A 1 85 ? -20.336 11.161 13.151 1.00 93.25 85 GLY A N 1
ATOM 628 C CA . GLY A 1 85 ? -19.729 9.843 12.986 1.00 93.25 85 GLY A CA 1
ATOM 629 C C . GLY A 1 85 ? -20.739 8.774 12.573 1.00 93.25 85 GLY A C 1
ATOM 630 O O . GLY A 1 85 ? -21.949 9.002 12.535 1.00 93.25 85 GLY A O 1
ATOM 631 N N . GLN A 1 86 ? -20.231 7.587 12.252 1.00 97.81 86 GLN A N 1
ATOM 632 C CA . GLN A 1 86 ? -21.036 6.416 11.907 1.00 97.81 86 GLN A CA 1
ATOM 633 C C . GLN A 1 86 ? -20.705 5.276 12.862 1.00 97.81 86 GLN A C 1
ATOM 635 O O . GLN A 1 86 ? -19.542 5.002 13.126 1.00 97.81 86 GLN A O 1
ATOM 640 N N . VAL A 1 87 ? -21.726 4.606 13.374 1.00 98.56 87 VAL A N 1
ATOM 641 C CA . VAL A 1 87 ? -21.600 3.479 14.289 1.00 98.56 87 VAL A CA 1
ATOM 642 C C . VAL A 1 87 ? -21.799 2.181 13.520 1.00 98.56 87 VAL A C 1
ATOM 644 O O . VAL A 1 87 ? -22.823 1.996 12.866 1.00 98.56 87 VAL A O 1
ATOM 647 N N . VAL A 1 88 ? -20.854 1.248 13.630 1.00 98.31 88 VAL A N 1
ATOM 648 C CA . VAL A 1 88 ? -20.968 -0.093 13.041 1.00 98.31 88 VAL A CA 1
ATOM 649 C C . VAL A 1 88 ? -22.077 -0.881 13.739 1.00 98.31 88 VAL A C 1
ATOM 651 O O . VAL A 1 88 ? -21.959 -1.219 14.919 1.00 98.31 88 VAL A O 1
ATOM 654 N N . ALA A 1 89 ? -23.126 -1.245 12.996 1.00 97.75 89 ALA A N 1
ATOM 655 C CA . ALA A 1 89 ? -24.306 -1.926 13.535 1.00 97.75 89 ALA A CA 1
ATOM 656 C C . ALA A 1 89 ? -23.985 -3.308 14.133 1.00 97.75 89 ALA A C 1
ATOM 658 O O . ALA A 1 89 ? -24.663 -3.769 15.047 1.00 97.75 89 ALA A O 1
ATOM 659 N N . GLY A 1 90 ? -22.923 -3.962 13.653 1.00 95.50 90 GLY A N 1
ATOM 660 C CA . GLY A 1 90 ? -22.448 -5.251 14.160 1.00 95.50 90 GLY A CA 1
ATOM 661 C C . GLY A 1 90 ? -21.585 -5.188 15.429 1.00 95.50 90 GLY A C 1
ATOM 662 O O . GLY A 1 90 ? -21.236 -6.247 15.958 1.00 95.50 90 GLY A O 1
ATOM 663 N N . ALA A 1 91 ? -21.216 -4.002 15.930 1.00 98.06 91 ALA A N 1
ATOM 664 C CA . ALA A 1 91 ? -20.347 -3.864 17.103 1.00 98.06 91 ALA A CA 1
ATOM 665 C C . ALA A 1 91 ? -21.040 -4.302 18.408 1.00 98.06 91 ALA A C 1
ATOM 667 O O . ALA A 1 91 ? -22.261 -4.393 18.488 1.00 98.06 91 ALA A O 1
ATOM 668 N N . CYS A 1 92 ? -20.272 -4.562 19.469 1.00 98.31 92 CYS A N 1
ATOM 669 C CA . CYS A 1 92 ? -20.826 -4.854 20.797 1.00 98.31 92 CYS A CA 1
ATOM 670 C C . CYS A 1 92 ? -21.159 -3.555 21.541 1.00 98.31 92 CYS A C 1
ATOM 672 O O . CYS A 1 92 ? -22.251 -3.379 22.088 1.00 98.31 92 CYS A O 1
ATOM 674 N N . ARG A 1 93 ? -20.186 -2.643 21.564 1.00 98.06 93 ARG A N 1
ATOM 675 C CA . ARG A 1 93 ? -20.257 -1.324 22.199 1.00 98.06 93 ARG A CA 1
ATOM 676 C C . ARG A 1 93 ? -19.570 -0.307 21.311 1.00 98.06 93 ARG A C 1
ATOM 678 O O . ARG A 1 93 ? -18.660 -0.666 20.563 1.00 98.06 93 ARG A O 1
ATOM 685 N N . TRP A 1 94 ? -19.957 0.944 21.456 1.00 98.56 94 TRP A N 1
ATOM 686 C CA . TRP A 1 94 ? -19.340 2.052 20.751 1.00 98.56 94 TRP A CA 1
ATOM 687 C C . TRP A 1 94 ? -19.167 3.243 21.685 1.00 98.56 94 TRP A C 1
ATOM 689 O O . TRP A 1 94 ? -19.889 3.381 22.676 1.00 98.56 94 TRP A O 1
ATOM 699 N N . TYR A 1 95 ? -18.175 4.063 21.369 1.00 98.62 95 TYR A N 1
ATOM 700 C CA . TYR A 1 95 ? -17.752 5.212 22.148 1.00 98.62 95 TYR A CA 1
ATOM 701 C C . TYR A 1 95 ? -17.477 6.356 21.182 1.00 98.62 95 TYR A C 1
ATOM 703 O O . TYR A 1 95 ? -16.517 6.310 20.410 1.00 98.62 95 TYR A O 1
ATOM 711 N N . GLU A 1 96 ? -18.334 7.363 21.208 1.00 98.75 96 GLU A N 1
ATOM 712 C CA . GLU A 1 96 ? -18.117 8.602 20.478 1.00 98.75 96 GLU A CA 1
ATOM 713 C C . GLU A 1 96 ? -17.091 9.441 21.220 1.00 98.75 96 GLU A C 1
ATOM 715 O O . GLU A 1 96 ? -17.169 9.606 22.442 1.00 98.75 96 GLU A O 1
ATOM 720 N N . PHE A 1 97 ? -16.129 9.981 20.486 1.00 98.69 97 PHE A N 1
ATOM 721 C CA . PHE A 1 97 ? -15.038 10.739 21.068 1.00 98.69 97 PHE A CA 1
ATOM 722 C C . PHE A 1 97 ? -14.782 12.032 20.307 1.00 98.69 97 PHE A C 1
ATOM 724 O O . PHE A 1 97 ? -15.028 12.122 19.105 1.00 98.69 97 PHE A O 1
ATOM 731 N N . ARG A 1 98 ? -14.224 13.017 21.015 1.00 98.56 98 ARG A N 1
ATOM 732 C CA . ARG A 1 98 ? -13.662 14.238 20.426 1.00 98.56 98 ARG A CA 1
ATOM 733 C C . ARG A 1 98 ? -12.200 14.378 20.831 1.00 98.56 98 ARG A C 1
ATOM 735 O O . ARG A 1 98 ? -11.867 14.131 21.991 1.00 98.56 98 ARG A O 1
ATOM 742 N N . ILE A 1 99 ? -11.341 14.745 19.884 1.00 98.38 99 ILE A N 1
ATOM 743 C CA . ILE A 1 99 ? -9.922 15.017 20.132 1.00 98.38 99 ILE A CA 1
ATOM 744 C C . ILE A 1 99 ? -9.808 16.333 20.904 1.00 98.38 99 ILE A C 1
ATOM 746 O O . ILE A 1 99 ? -10.356 17.354 20.492 1.00 98.38 99 ILE A O 1
ATOM 750 N N . GLU A 1 100 ? -9.097 16.303 22.027 1.00 97.81 100 GLU A N 1
ATOM 751 C CA . GLU A 1 100 ? -8.811 17.481 22.854 1.00 97.81 100 GLU A CA 1
ATOM 752 C C . GLU A 1 100 ? -7.377 17.978 22.655 1.00 97.81 100 GLU A C 1
ATOM 754 O O . GLU A 1 100 ? -7.122 19.179 22.721 1.00 97.81 100 GLU A O 1
ATOM 759 N N . GLU A 1 101 ? -6.446 17.065 22.372 1.00 97.31 101 GLU A N 1
ATOM 760 C CA . GLU A 1 101 ? -5.035 17.377 22.154 1.00 97.31 101 GLU A CA 1
ATOM 761 C C . GLU A 1 101 ? -4.460 16.497 21.041 1.00 97.31 101 GLU A C 1
ATOM 763 O O . GLU A 1 101 ? -4.758 15.302 20.965 1.00 97.31 101 GLU A O 1
ATOM 768 N N . ALA A 1 102 ? -3.623 17.086 20.187 1.00 96.50 102 ALA A N 1
ATOM 769 C CA . ALA A 1 102 ? -2.950 16.399 19.095 1.00 96.50 102 ALA A CA 1
ATOM 770 C C . ALA A 1 102 ? -1.462 16.768 19.067 1.00 96.50 102 ALA A C 1
ATOM 772 O O . ALA A 1 102 ? -1.109 17.936 18.909 1.00 96.50 102 ALA A O 1
ATOM 773 N N . ASP A 1 103 ? -0.599 15.759 19.173 1.00 95.44 103 ASP A N 1
ATOM 774 C CA . ASP A 1 103 ? 0.843 15.874 18.959 1.00 95.44 103 ASP A CA 1
ATOM 775 C C . ASP A 1 103 ? 1.251 15.044 17.736 1.00 95.44 103 ASP A C 1
ATOM 777 O O . ASP A 1 103 ? 1.199 13.811 17.745 1.00 95.44 103 ASP A O 1
ATOM 781 N N . THR A 1 104 ? 1.666 15.728 16.671 1.00 91.81 104 THR A N 1
ATOM 782 C CA . THR A 1 104 ? 2.116 15.124 15.409 1.00 91.81 104 THR A CA 1
ATOM 783 C C . THR A 1 104 ? 3.631 15.213 15.215 1.00 91.81 104 THR A C 1
ATOM 785 O O . THR A 1 104 ? 4.121 14.923 14.126 1.00 91.81 104 THR A O 1
ATOM 788 N N . SER A 1 105 ? 4.391 15.595 16.247 1.00 88.69 105 SER A N 1
ATOM 789 C CA . SER A 1 105 ? 5.837 15.848 16.151 1.00 88.69 105 SER A CA 1
ATOM 790 C C . SER A 1 105 ? 6.694 14.591 15.966 1.00 88.69 105 SER A C 1
ATOM 792 O O . SER A 1 105 ? 7.863 14.690 15.591 1.00 88.69 105 SER A O 1
ATOM 794 N N . SER A 1 106 ? 6.132 13.408 16.225 1.00 84.12 106 SER A N 1
ATOM 795 C CA . SER A 1 106 ? 6.834 12.126 16.137 1.00 84.12 106 SER A CA 1
ATOM 796 C C . SER A 1 106 ? 6.321 11.254 14.988 1.00 84.12 106 SER A C 1
ATOM 798 O O . SER A 1 106 ? 5.281 11.529 14.399 1.00 84.12 106 SER A O 1
ATOM 800 N N . GLU A 1 107 ? 7.026 10.164 14.679 1.00 75.38 107 GLU A N 1
ATOM 801 C CA . GLU A 1 107 ? 6.669 9.233 13.593 1.00 75.38 107 GLU A CA 1
ATOM 802 C C . GLU A 1 107 ? 5.255 8.630 13.734 1.00 75.38 107 GLU A C 1
ATOM 804 O O . GLU A 1 107 ? 4.613 8.282 12.744 1.00 75.38 107 GLU A O 1
ATOM 809 N N . ARG A 1 108 ? 4.730 8.548 14.963 1.00 84.12 108 ARG A N 1
ATOM 810 C CA . ARG A 1 108 ? 3.315 8.260 15.228 1.00 84.12 108 ARG A CA 1
ATOM 811 C C . ARG A 1 108 ? 2.676 9.421 15.966 1.00 84.12 108 ARG A C 1
ATOM 813 O O . ARG A 1 108 ? 3.148 9.800 17.037 1.00 84.12 108 ARG A O 1
ATOM 820 N N . ALA A 1 109 ? 1.564 9.925 15.446 1.00 92.50 109 ALA A N 1
ATOM 821 C CA . ALA A 1 109 ? 0.805 10.950 16.144 1.00 92.50 109 ALA A CA 1
ATOM 822 C C . ALA A 1 109 ? 0.298 10.422 17.497 1.00 92.50 109 ALA A C 1
ATOM 824 O O . ALA A 1 109 ? 0.090 9.220 17.671 1.00 92.50 109 ALA A O 1
ATOM 825 N N . THR A 1 110 ? 0.103 11.320 18.456 1.00 97.38 110 THR A N 1
ATOM 826 C CA . THR A 1 110 ? -0.554 11.037 19.733 1.00 97.38 110 THR A CA 1
ATOM 827 C C . THR A 1 110 ? -1.755 11.960 19.848 1.00 97.38 110 THR A C 1
ATOM 829 O O . THR A 1 110 ? -1.592 13.172 19.953 1.00 97.38 110 THR A O 1
ATOM 832 N N . LEU A 1 111 ? -2.957 11.387 19.783 1.00 97.94 111 LEU A N 1
ATOM 833 C CA . LEU A 1 111 ? -4.210 12.133 19.874 1.00 97.94 111 LEU A CA 1
ATOM 834 C C . LEU A 1 111 ? -4.925 11.737 21.165 1.00 97.94 111 LEU A C 1
ATOM 836 O O . LEU A 1 111 ? -5.327 10.581 21.320 1.00 97.94 111 LEU A O 1
ATOM 840 N N . THR A 1 112 ? -5.078 12.685 22.082 1.00 98.19 112 THR A N 1
ATOM 841 C CA . THR A 1 112 ? -5.841 12.502 23.319 1.00 98.19 112 THR A CA 1
ATOM 842 C C . THR A 1 112 ? -7.291 12.871 23.046 1.00 98.19 112 THR A C 1
ATOM 844 O O . THR A 1 112 ? -7.583 13.984 22.610 1.00 98.19 112 THR A O 1
ATOM 847 N N . ALA A 1 113 ? -8.203 11.942 23.306 1.00 98.25 113 ALA A N 1
ATOM 848 C CA . ALA A 1 113 ? -9.624 12.102 23.066 1.00 98.25 113 ALA A CA 1
ATOM 849 C C . ALA A 1 113 ? -10.440 11.859 24.336 1.00 98.25 113 ALA A C 1
ATOM 851 O O . ALA A 1 113 ? -10.149 10.946 25.117 1.00 98.25 113 ALA A O 1
ATOM 852 N N . ARG A 1 114 ? -11.511 12.634 24.498 1.00 98.44 114 ARG A N 1
ATOM 853 C CA . ARG A 1 114 ? -12.524 12.425 25.535 1.00 98.44 114 ARG A CA 1
ATOM 854 C C . ARG A 1 114 ? -13.729 11.710 24.945 1.00 98.44 114 ARG A C 1
ATOM 856 O O . ARG A 1 114 ? -14.212 12.100 23.881 1.00 98.44 114 ARG A O 1
ATOM 863 N N . ILE A 1 115 ? -14.240 10.708 25.657 1.00 98.50 115 ILE A N 1
ATOM 864 C CA . ILE A 1 115 ? -15.518 10.078 25.324 1.00 98.50 115 ILE A CA 1
ATOM 865 C C . ILE A 1 115 ? -16.653 11.039 25.673 1.00 98.50 115 ILE A C 1
ATOM 867 O O . ILE A 1 115 ? -16.745 11.529 26.800 1.00 98.50 115 ILE A O 1
ATOM 871 N N . VAL A 1 116 ? -17.507 11.326 24.693 1.00 98.56 116 VAL A N 1
ATOM 872 C CA . VAL A 1 116 ? -18.652 12.237 24.840 1.00 98.56 116 VAL A CA 1
ATOM 873 C C . VAL A 1 116 ? -19.977 11.494 24.906 1.00 98.56 116 VAL A C 1
ATOM 875 O O . VAL A 1 116 ? -20.911 11.993 25.525 1.00 98.56 116 VAL A O 1
ATOM 878 N N . HIS A 1 117 ? -20.034 10.292 24.335 1.00 98.44 117 HIS A N 1
ATOM 879 C CA . HIS A 1 117 ? -21.208 9.433 24.377 1.00 98.44 117 HIS A CA 1
ATOM 880 C C . HIS A 1 117 ? -20.826 7.970 24.190 1.00 98.44 117 HIS A C 1
ATOM 882 O O . HIS A 1 117 ? -19.761 7.657 23.652 1.00 98.44 117 HIS A O 1
ATOM 888 N N . ALA A 1 118 ? -21.679 7.062 24.649 1.00 98.12 118 ALA A N 1
ATOM 889 C CA . ALA A 1 118 ? -21.443 5.635 24.507 1.00 98.12 118 ALA A CA 1
ATOM 890 C C . ALA A 1 118 ? -22.751 4.858 24.421 1.00 98.12 118 ALA A C 1
ATOM 892 O O . ALA A 1 118 ? -23.738 5.179 25.085 1.00 98.12 118 ALA A O 1
ATOM 893 N N . GLY A 1 119 ? -22.709 3.755 23.682 1.00 97.94 119 GLY A N 1
ATOM 894 C CA . GLY A 1 119 ? -23.841 2.857 23.538 1.00 97.94 119 GLY A CA 1
ATOM 895 C C . GLY A 1 119 ? -23.443 1.390 23.558 1.00 97.94 119 GLY A C 1
ATOM 896 O O . GLY A 1 119 ? -22.278 1.001 23.414 1.00 97.94 119 GLY A O 1
ATOM 897 N N . ARG A 1 120 ? -24.455 0.545 23.750 1.00 98.12 120 ARG A N 1
ATOM 898 C CA . ARG A 1 120 ? -24.348 -0.914 23.689 1.00 98.12 120 ARG A CA 1
ATOM 899 C C . ARG A 1 120 ? -25.378 -1.428 22.701 1.00 98.12 120 ARG A C 1
ATOM 901 O O . ARG A 1 120 ? -26.552 -1.097 22.813 1.00 98.12 120 ARG A O 1
ATOM 908 N N . ILE A 1 121 ? -24.925 -2.263 21.777 1.00 98.12 121 ILE A N 1
ATOM 909 C CA . ILE A 1 121 ? -25.770 -2.883 20.755 1.00 98.12 121 ILE A CA 1
ATOM 910 C C . ILE A 1 121 ? -26.064 -4.328 21.155 1.00 98.12 121 ILE A C 1
ATOM 912 O O . ILE A 1 121 ? -27.215 -4.754 21.191 1.00 98.12 121 ILE A O 1
ATOM 916 N N . ARG A 1 122 ? -25.016 -5.082 21.501 1.00 97.81 122 ARG A N 1
ATOM 917 C CA . ARG A 1 122 ? -25.117 -6.495 21.872 1.00 97.81 122 ARG A CA 1
ATOM 918 C C . ARG A 1 122 ? -24.019 -6.910 22.836 1.00 97.81 122 ARG A C 1
ATOM 920 O O . ARG A 1 122 ? -23.068 -6.174 23.106 1.00 97.81 122 ARG A O 1
ATOM 927 N N . ASP A 1 123 ? -24.149 -8.126 23.337 1.00 97.31 123 ASP A N 1
ATOM 928 C CA . ASP A 1 123 ? -23.154 -8.725 24.209 1.00 97.31 123 ASP A CA 1
ATOM 929 C C . ASP A 1 123 ? -21.942 -9.184 23.401 1.00 97.31 123 ASP A C 1
ATOM 931 O O . ASP A 1 123 ? -22.054 -9.668 22.271 1.00 97.31 123 ASP A O 1
ATOM 935 N N . HIS A 1 124 ? -20.768 -9.025 24.007 1.00 96.31 124 HIS A N 1
ATOM 936 C CA . HIS A 1 124 ? -19.556 -9.658 23.517 1.00 96.31 124 HIS A CA 1
ATOM 937 C C . HIS A 1 124 ? -19.659 -11.161 23.783 1.00 96.31 124 HIS A C 1
ATOM 939 O O . HIS A 1 124 ? -19.986 -11.565 24.897 1.00 96.31 124 HIS A O 1
ATOM 945 N N . PHE A 1 125 ? -19.339 -11.986 22.790 1.00 95.12 125 PHE A N 1
ATOM 946 C CA . PHE A 1 125 ? -19.464 -13.440 22.858 1.00 95.12 125 PHE A CA 1
ATOM 947 C C . PHE A 1 125 ? -18.740 -14.042 24.067 1.00 95.12 125 PHE A C 1
ATOM 949 O O . PHE A 1 125 ? -19.310 -14.831 24.815 1.00 95.12 125 PHE A O 1
ATOM 956 N N . GLY A 1 126 ? -17.481 -13.649 24.275 1.00 94.94 126 GLY A N 1
ATOM 957 C CA . GLY A 1 126 ? -16.657 -14.090 25.400 1.00 94.94 126 GLY A CA 1
ATOM 958 C C . GLY A 1 126 ? -15.235 -14.436 24.972 1.00 94.94 126 GLY A C 1
ATOM 959 O O . GLY A 1 126 ? -14.809 -14.101 23.868 1.00 94.94 126 GLY A O 1
ATOM 960 N N . LEU A 1 127 ? -14.494 -15.108 25.854 1.00 97.50 127 LEU A N 1
ATOM 961 C CA . LEU A 1 127 ? -13.132 -15.556 25.561 1.00 97.50 127 LEU A CA 1
ATOM 962 C C . LEU A 1 127 ? -13.163 -16.668 24.508 1.00 97.50 127 LEU A C 1
ATOM 964 O O . LEU A 1 127 ? -13.694 -17.750 24.758 1.00 97.50 127 LEU A O 1
ATOM 968 N N . HIS A 1 128 ? -12.559 -16.415 23.347 1.00 97.94 128 HIS A N 1
ATOM 969 C CA . HIS A 1 128 ? -12.537 -17.363 22.238 1.00 97.94 128 HIS A CA 1
ATOM 970 C C . HIS A 1 128 ? -11.154 -17.401 21.587 1.00 97.94 128 HIS A C 1
ATOM 972 O O . HIS A 1 128 ? -10.697 -16.428 20.990 1.00 97.94 128 HIS A O 1
ATOM 978 N N . ARG A 1 129 ? -10.465 -18.541 21.704 1.00 98.19 129 ARG A N 1
ATOM 979 C CA . ARG A 1 129 ? -9.046 -18.652 21.329 1.00 98.19 129 ARG A CA 1
ATOM 980 C C . ARG A 1 129 ? -8.797 -18.412 19.841 1.00 98.19 129 ARG A C 1
ATOM 982 O O . ARG A 1 129 ? -7.845 -17.714 19.519 1.00 98.19 129 ARG A O 1
ATOM 989 N N . ALA A 1 130 ? -9.650 -18.925 18.955 1.00 98.06 130 ALA A N 1
ATOM 990 C CA . ALA A 1 130 ? -9.521 -18.664 17.524 1.00 98.06 130 ALA A CA 1
ATOM 991 C C . ALA A 1 130 ? -9.721 -17.183 17.185 1.00 98.06 130 ALA A C 1
ATOM 993 O O . ALA A 1 130 ? -9.021 -16.672 16.324 1.00 98.06 130 ALA A O 1
ATOM 994 N N . ARG A 1 131 ? -10.603 -16.465 17.895 1.00 98.31 131 ARG A N 1
ATOM 995 C CA . ARG A 1 131 ? -10.793 -15.024 17.663 1.00 98.31 131 ARG A CA 1
ATOM 996 C C . ARG A 1 131 ? -9.550 -14.235 18.054 1.00 98.31 131 ARG A C 1
ATOM 998 O O . ARG A 1 131 ? -9.102 -13.389 17.294 1.00 98.31 131 ARG A O 1
ATOM 1005 N N . HIS A 1 132 ? -8.944 -14.573 19.192 1.00 98.12 132 HIS A N 1
ATOM 1006 C CA . HIS A 1 132 ? -7.659 -13.987 19.573 1.00 98.12 132 HIS A CA 1
ATOM 1007 C C . HIS A 1 132 ? -6.553 -14.343 18.567 1.00 98.12 132 HIS A C 1
ATOM 1009 O O . HIS A 1 132 ? -5.754 -13.487 18.222 1.00 98.12 132 HIS A O 1
ATOM 1015 N N . ALA A 1 133 ? -6.529 -15.575 18.047 1.00 98.38 133 ALA A N 1
ATOM 1016 C CA . ALA A 1 133 ? -5.545 -15.972 17.043 1.00 98.38 133 ALA A CA 1
ATOM 1017 C C . ALA A 1 133 ? -5.717 -15.221 15.710 1.00 98.38 133 ALA A C 1
ATOM 1019 O O . ALA A 1 133 ? -4.726 -14.807 15.119 1.00 98.38 133 ALA A O 1
ATOM 1020 N N . VAL A 1 134 ? -6.956 -14.997 15.261 1.00 98.50 134 VAL A N 1
ATOM 1021 C CA . VAL A 1 134 ? -7.250 -14.172 14.076 1.00 98.50 134 VAL A CA 1
ATOM 1022 C C . VAL A 1 134 ? -6.831 -12.718 14.299 1.00 98.50 134 VAL A C 1
ATOM 1024 O O . VAL A 1 134 ? -6.246 -12.118 13.405 1.00 98.50 134 VAL A O 1
ATOM 1027 N N . LEU A 1 135 ? -7.072 -12.162 15.490 1.00 98.00 135 LEU A N 1
ATOM 1028 C CA . LEU A 1 135 ? -6.624 -10.813 15.844 1.00 98.00 135 LEU A CA 1
ATOM 1029 C C . LEU A 1 135 ? -5.093 -10.683 15.763 1.00 98.00 135 LEU A C 1
ATOM 1031 O O . LEU A 1 135 ? -4.593 -9.769 15.112 1.00 98.00 135 LEU A O 1
ATOM 1035 N N . GLU A 1 136 ? -4.347 -11.627 16.344 1.00 98.06 136 GLU A N 1
ATOM 1036 C CA . GLU A 1 136 ? -2.881 -11.656 16.230 1.00 98.06 136 GLU A CA 1
ATOM 1037 C C . GLU A 1 136 ? -2.421 -11.815 14.773 1.00 98.06 136 GLU A C 1
ATOM 1039 O O . GLU A 1 136 ? -1.506 -11.125 14.325 1.00 98.06 136 GLU A O 1
ATOM 1044 N N . ALA A 1 137 ? -3.087 -12.673 13.994 1.00 97.69 137 ALA A N 1
ATOM 1045 C CA . ALA A 1 137 ? -2.789 -12.848 12.575 1.00 97.69 137 ALA A CA 1
ATOM 1046 C C . ALA A 1 137 ? -3.025 -11.561 11.770 1.00 97.69 137 ALA A C 1
ATOM 1048 O O . ALA A 1 137 ? -2.216 -11.228 10.905 1.00 97.69 137 ALA A O 1
ATOM 1049 N N . ALA A 1 138 ? -4.080 -10.801 12.076 1.00 97.00 138 ALA A N 1
ATOM 1050 C CA . ALA A 1 138 ? -4.348 -9.512 11.443 1.00 97.00 138 ALA A CA 1
ATOM 1051 C C . ALA A 1 138 ? -3.242 -8.494 11.767 1.00 97.00 138 ALA A C 1
ATOM 1053 O O . ALA A 1 138 ? -2.745 -7.8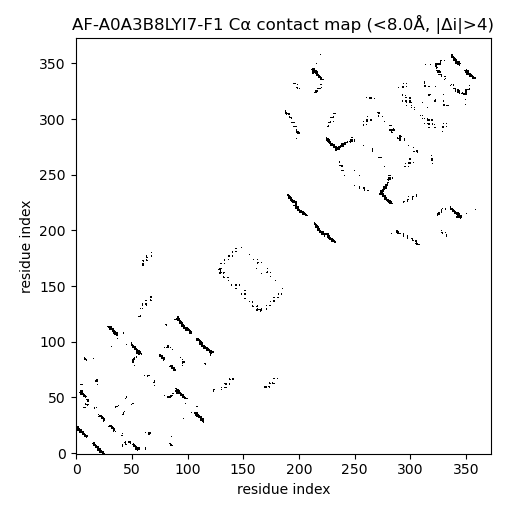09 10.871 1.00 97.00 138 ALA A O 1
ATOM 1054 N N . ILE A 1 139 ? -2.769 -8.453 13.019 1.00 94.56 139 ILE A N 1
ATOM 1055 C CA . ILE A 1 139 ? -1.626 -7.616 13.415 1.00 94.56 139 ILE A CA 1
ATOM 1056 C C . ILE A 1 139 ? -0.370 -8.018 12.631 1.00 94.56 139 ILE A C 1
ATOM 1058 O O . ILE A 1 139 ? 0.323 -7.152 12.094 1.00 94.56 139 ILE A O 1
ATOM 1062 N N . LEU A 1 140 ? -0.080 -9.316 12.518 1.00 95.00 140 LEU A N 1
ATOM 1063 C CA . LEU A 1 140 ? 1.059 -9.813 11.744 1.00 95.00 140 LEU A CA 1
ATOM 1064 C C . LEU A 1 140 ? 0.941 -9.473 10.250 1.00 95.00 140 LEU A C 1
ATOM 1066 O O . LEU A 1 140 ? 1.933 -9.057 9.648 1.00 95.00 140 LEU A O 1
ATOM 1070 N N . ALA A 1 141 ? -0.256 -9.581 9.666 1.00 92.06 141 ALA A N 1
ATOM 1071 C CA . ALA A 1 141 ? -0.513 -9.265 8.261 1.00 92.06 141 ALA A CA 1
ATOM 1072 C C . ALA A 1 141 ? -0.185 -7.805 7.921 1.00 92.06 141 ALA A C 1
ATOM 1074 O O . ALA A 1 141 ? 0.499 -7.537 6.931 1.00 92.06 141 ALA A O 1
ATOM 1075 N N . THR A 1 142 ? -0.554 -6.860 8.791 1.00 87.94 142 THR A N 1
ATOM 1076 C CA . THR A 1 142 ? -0.211 -5.434 8.601 1.00 87.94 142 THR A CA 1
ATOM 1077 C C . THR A 1 142 ? 1.296 -5.153 8.678 1.00 87.94 142 THR A C 1
ATOM 1079 O O . THR A 1 142 ? 1.760 -4.111 8.220 1.00 87.94 142 THR A O 1
ATOM 1082 N N . ARG A 1 143 ? 2.089 -6.090 9.215 1.00 86.31 143 ARG A N 1
ATOM 1083 C CA . ARG A 1 143 ? 3.547 -5.983 9.392 1.00 86.31 143 ARG A CA 1
ATOM 1084 C C . ARG A 1 143 ? 4.346 -6.842 8.417 1.00 86.31 143 ARG A C 1
ATOM 1086 O O . ARG A 1 143 ? 5.543 -7.031 8.623 1.00 86.31 143 ARG A O 1
ATOM 1093 N N . VAL A 1 144 ? 3.730 -7.343 7.347 1.00 85.06 144 VAL A N 1
ATOM 1094 C CA . VAL A 1 144 ? 4.403 -8.202 6.354 1.00 85.06 144 VAL A CA 1
ATOM 1095 C C . VAL A 1 144 ? 5.672 -7.575 5.753 1.00 85.06 144 VAL A C 1
ATOM 1097 O O . VAL A 1 144 ? 6.600 -8.289 5.389 1.00 85.06 144 VAL A O 1
ATOM 1100 N N . HIS A 1 145 ? 5.745 -6.244 5.694 1.00 77.19 145 HIS A N 1
ATOM 1101 C CA . HIS A 1 145 ? 6.906 -5.494 5.209 1.00 77.19 145 HIS A CA 1
ATOM 1102 C C . HIS A 1 145 ? 8.005 -5.284 6.270 1.00 77.19 145 HIS A C 1
ATOM 1104 O O . HIS A 1 145 ? 9.114 -4.905 5.913 1.00 77.19 145 HIS A O 1
ATOM 1110 N N . LEU A 1 146 ? 7.720 -5.539 7.554 1.00 77.25 146 LEU A N 1
ATOM 1111 C CA . LEU A 1 146 ? 8.640 -5.330 8.684 1.00 77.25 146 LEU A CA 1
ATOM 1112 C C . LEU A 1 146 ? 9.215 -6.636 9.245 1.00 77.25 146 LEU A C 1
ATOM 1114 O O . LEU A 1 146 ? 10.205 -6.614 9.973 1.00 77.25 146 LEU A O 1
ATOM 1118 N N . LEU A 1 147 ? 8.568 -7.772 8.973 1.00 78.19 147 LEU A N 1
ATOM 1119 C CA . LEU A 1 147 ? 8.911 -9.058 9.576 1.00 78.19 147 LEU A CA 1
ATOM 1120 C C . LEU A 1 147 ? 9.608 -9.993 8.577 1.00 78.19 147 LEU A C 1
ATOM 1122 O O . LEU A 1 147 ? 9.203 -10.067 7.415 1.00 78.19 147 LEU A O 1
ATOM 1126 N N . PRO A 1 148 ? 10.617 -10.774 9.012 1.00 80.62 148 PRO A N 1
ATOM 1127 C CA . PRO A 1 148 ? 11.227 -11.788 8.162 1.00 80.62 148 PRO A CA 1
ATOM 1128 C C . PRO A 1 148 ? 10.193 -12.828 7.692 1.00 80.62 148 PRO A C 1
ATOM 1130 O O . PRO A 1 148 ? 9.441 -13.348 8.521 1.00 80.62 148 PRO A O 1
ATOM 1133 N N . PRO A 1 149 ? 10.187 -13.224 6.401 1.00 83.00 149 PRO A N 1
ATOM 1134 C CA . PRO A 1 149 ? 9.220 -14.186 5.863 1.00 83.00 149 PRO A CA 1
ATOM 1135 C C . PRO A 1 149 ? 9.115 -15.497 6.646 1.00 83.00 149 PRO A C 1
ATOM 1137 O O . PRO A 1 149 ? 8.018 -15.998 6.867 1.00 83.00 149 PRO A O 1
ATOM 1140 N N . LEU A 1 150 ? 10.251 -16.037 7.100 1.00 82.25 150 LEU A N 1
ATOM 1141 C CA . LEU A 1 150 ? 10.286 -17.283 7.871 1.00 82.25 150 LEU A CA 1
ATOM 1142 C C . LEU A 1 150 ? 9.650 -17.124 9.257 1.00 82.25 150 LEU A C 1
ATOM 1144 O O . LEU A 1 150 ? 8.941 -18.021 9.709 1.00 82.25 150 LEU A O 1
ATOM 1148 N N . ASP A 1 151 ? 9.870 -15.988 9.922 1.00 87.38 151 ASP A N 1
ATOM 1149 C CA . ASP A 1 151 ? 9.255 -15.710 11.222 1.00 87.38 151 ASP A CA 1
ATOM 1150 C C . ASP A 1 151 ? 7.750 -15.482 11.088 1.00 87.38 151 ASP A C 1
ATOM 1152 O O . ASP A 1 151 ? 6.988 -15.903 11.959 1.00 87.38 151 ASP A O 1
ATOM 1156 N N . LEU A 1 152 ? 7.318 -14.840 10.000 1.00 90.06 152 LEU A N 1
ATOM 1157 C CA . LEU A 1 152 ? 5.908 -14.622 9.698 1.00 90.06 152 LEU A CA 1
ATOM 1158 C C . LEU A 1 152 ? 5.194 -15.951 9.426 1.00 90.06 152 LEU A C 1
ATOM 1160 O O . LEU A 1 152 ? 4.182 -16.243 10.057 1.00 90.06 152 LEU A O 1
ATOM 1164 N N . GLN A 1 153 ? 5.770 -16.795 8.565 1.00 89.31 153 GLN A N 1
ATOM 1165 C CA . GLN A 1 153 ? 5.255 -18.136 8.277 1.00 89.31 153 GLN A CA 1
ATOM 1166 C C . GLN A 1 153 ? 5.186 -19.010 9.533 1.00 89.31 153 GLN A C 1
ATOM 1168 O O . GLN A 1 153 ? 4.175 -19.673 9.758 1.00 89.31 153 GLN A O 1
ATOM 1173 N N . ARG A 1 154 ? 6.228 -18.991 10.380 1.00 93.81 154 ARG A N 1
ATOM 1174 C CA . ARG A 1 154 ? 6.228 -19.732 11.650 1.00 93.81 154 ARG A CA 1
ATOM 1175 C C . ARG A 1 154 ? 5.091 -19.270 12.560 1.00 93.81 154 ARG A C 1
ATOM 1177 O O . ARG A 1 154 ? 4.348 -20.107 13.060 1.00 93.81 154 ARG A O 1
ATOM 1184 N N . GLN A 1 155 ? 4.950 -17.961 12.770 1.00 97.12 155 GLN A N 1
ATOM 1185 C CA . GLN A 1 155 ? 3.917 -17.420 13.657 1.00 97.12 155 GLN A CA 1
ATOM 1186 C C . GLN A 1 155 ? 2.505 -17.719 13.140 1.00 97.12 155 GLN A C 1
ATOM 1188 O O . GLN A 1 155 ? 1.654 -18.140 13.918 1.00 97.12 155 GLN A O 1
ATOM 1193 N N . PHE A 1 156 ? 2.259 -17.600 11.831 1.00 96.19 156 PHE A N 1
ATOM 1194 C CA . PHE A 1 156 ? 0.981 -18.011 11.241 1.00 96.19 156 PHE A CA 1
ATOM 1195 C C . PHE A 1 156 ? 0.708 -19.505 11.448 1.00 96.19 156 PHE A C 1
ATOM 1197 O O . PHE A 1 156 ? -0.392 -19.864 11.858 1.00 96.19 156 PHE A O 1
ATOM 1204 N N . ALA A 1 157 ? 1.706 -20.374 11.261 1.00 94.75 157 ALA A N 1
ATOM 1205 C CA . ALA A 1 157 ? 1.545 -21.807 11.505 1.00 94.75 157 ALA A CA 1
ATOM 1206 C C . ALA A 1 157 ? 1.203 -22.122 12.976 1.00 94.75 157 ALA A C 1
ATOM 1208 O O . ALA A 1 157 ? 0.391 -23.005 13.252 1.00 94.75 157 ALA A O 1
ATOM 1209 N N . GLU A 1 158 ? 1.778 -21.391 13.934 1.00 97.69 158 GLU A N 1
ATOM 1210 C CA . GLU A 1 158 ? 1.441 -21.526 15.358 1.00 97.69 158 GLU A CA 1
ATOM 1211 C C . GLU A 1 158 ? -0.002 -21.083 15.656 1.00 97.69 158 GLU A C 1
ATOM 1213 O O . GLU A 1 158 ? -0.717 -21.756 16.408 1.00 97.69 158 GLU A O 1
ATOM 1218 N N . LEU A 1 159 ? -0.456 -19.987 15.039 1.00 98.19 159 LEU A N 1
ATOM 1219 C CA . LEU A 1 159 ? -1.827 -19.489 15.170 1.00 98.19 159 LEU A CA 1
ATOM 1220 C C . LEU A 1 159 ? -2.847 -20.428 14.512 1.00 98.19 159 LEU A C 1
ATOM 1222 O O . LEU A 1 159 ? -3.900 -20.674 15.104 1.00 98.19 159 LEU A O 1
ATOM 1226 N N . ALA A 1 160 ? -2.514 -21.026 13.364 1.00 96.88 160 ALA A N 1
ATOM 1227 C CA . ALA A 1 160 ? -3.364 -21.990 12.663 1.00 96.88 160 ALA A CA 1
ATOM 1228 C C . ALA A 1 160 ? -3.755 -23.165 13.574 1.00 96.88 160 ALA A C 1
ATOM 1230 O O . ALA A 1 160 ? -4.927 -23.517 13.672 1.00 96.88 160 ALA A O 1
ATOM 1231 N N . VAL A 1 161 ? -2.817 -23.679 14.381 1.00 97.69 161 VAL A N 1
ATOM 1232 C CA . VAL A 1 161 ? -3.096 -24.744 15.367 1.00 97.69 161 VAL A CA 1
ATOM 1233 C C . VAL A 1 161 ? -4.152 -24.326 16.401 1.00 97.69 161 VAL A C 1
ATOM 1235 O O . VAL A 1 161 ? -4.878 -25.170 16.937 1.00 97.69 161 VAL A O 1
ATOM 1238 N N . VAL A 1 162 ? -4.225 -23.041 16.753 1.00 97.88 162 VAL A N 1
ATOM 1239 C CA . VAL A 1 162 ? -5.236 -22.510 17.681 1.00 97.88 162 VAL A CA 1
ATOM 1240 C C . VAL A 1 162 ? -6.587 -22.347 16.985 1.00 97.88 162 VAL A C 1
ATOM 1242 O O . VAL A 1 162 ? -7.617 -22.692 17.579 1.00 97.88 162 VAL A O 1
ATOM 1245 N N . VAL A 1 163 ? -6.572 -21.854 15.746 1.00 97.75 163 VAL A N 1
ATOM 1246 C CA . VAL A 1 163 ? -7.753 -21.697 14.890 1.00 97.75 163 VAL A CA 1
ATOM 1247 C C . VAL A 1 163 ? -8.393 -23.061 14.641 1.00 97.75 163 VAL A C 1
ATOM 1249 O O . VAL A 1 163 ? -9.537 -23.254 15.041 1.00 97.75 163 VAL A O 1
ATOM 1252 N N . ASP A 1 164 ? -7.641 -24.055 14.172 1.00 96.38 164 ASP A N 1
ATOM 1253 C CA . ASP A 1 164 ? -8.121 -25.420 13.903 1.00 96.38 164 ASP A CA 1
ATOM 1254 C C . ASP A 1 164 ? -8.850 -26.062 15.090 1.00 96.38 164 ASP A C 1
ATOM 1256 O O . ASP A 1 164 ? -9.777 -26.854 14.926 1.00 96.38 164 ASP A O 1
ATOM 1260 N N . LYS A 1 165 ? -8.432 -25.729 16.315 1.00 97.25 165 LYS A N 1
ATOM 1261 C CA . LYS A 1 165 ? -8.990 -26.318 17.539 1.00 97.25 165 LYS A CA 1
ATOM 1262 C C . LYS A 1 165 ? 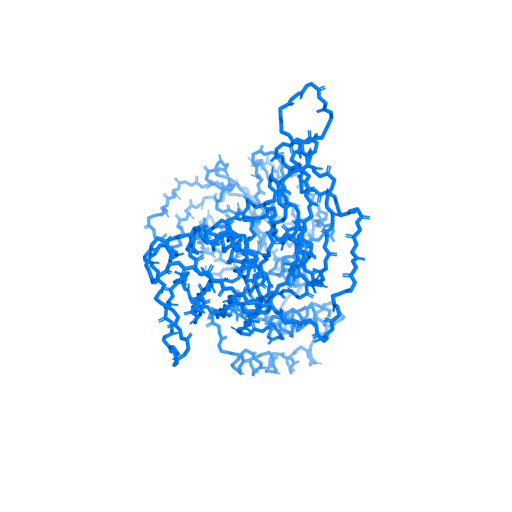-10.278 -25.665 18.015 1.00 97.25 165 LYS A C 1
ATOM 1264 O O . LYS A 1 165 ? -10.987 -26.285 18.804 1.00 97.25 165 LYS A O 1
ATOM 1269 N N . THR A 1 166 ? -10.515 -24.399 17.678 1.00 97.88 166 THR A N 1
ATOM 1270 C CA . THR A 1 166 ? -11.571 -23.609 18.338 1.00 97.88 166 THR A CA 1
ATOM 1271 C C . THR A 1 166 ? -12.408 -22.755 17.398 1.00 97.88 166 THR A C 1
ATOM 1273 O O . THR A 1 166 ? -13.402 -22.203 17.844 1.00 97.88 166 THR A O 1
ATOM 1276 N N . ALA A 1 167 ? -12.041 -22.632 16.126 1.00 96.81 167 ALA A N 1
ATOM 1277 C CA . ALA A 1 167 ? -12.735 -21.792 15.162 1.00 96.81 167 ALA A CA 1
ATOM 1278 C C . ALA A 1 167 ? -14.084 -22.378 14.733 1.00 96.81 167 ALA A C 1
ATOM 1280 O O . ALA A 1 167 ? -14.212 -23.584 14.513 1.00 96.81 167 ALA A O 1
ATOM 1281 N N . GLY A 1 168 ? -15.073 -21.500 14.555 1.00 95.81 168 GLY A N 1
ATOM 1282 C CA . GLY A 1 168 ? -16.218 -21.767 13.698 1.00 95.81 168 GLY A CA 1
ATOM 1283 C C . GLY A 1 168 ? -15.943 -21.320 12.254 1.00 95.81 168 GLY A C 1
ATOM 1284 O O . GLY A 1 168 ? -14.834 -20.886 11.930 1.00 95.81 168 GLY A O 1
ATOM 1285 N N . PRO A 1 169 ? -16.960 -21.372 11.374 1.00 97.50 169 PRO A N 1
ATOM 1286 C CA . PRO A 1 169 ? -16.808 -20.999 9.965 1.00 97.50 169 PRO A CA 1
ATOM 1287 C C . PRO A 1 169 ? -16.332 -19.555 9.749 1.00 97.50 169 PRO A C 1
ATOM 1289 O O . PRO A 1 169 ? -15.577 -19.287 8.819 1.00 97.50 169 PRO A O 1
ATOM 1292 N N . VAL A 1 170 ? -16.752 -18.626 10.615 1.00 96.94 170 VAL A N 1
ATOM 1293 C CA . VAL A 1 170 ? -16.387 -17.204 10.509 1.00 96.94 170 VAL A CA 1
ATOM 1294 C C . VAL A 1 170 ? -14.908 -16.997 10.824 1.00 96.94 170 VAL A C 1
ATOM 1296 O O . VAL A 1 170 ? -14.211 -16.342 10.055 1.00 96.94 170 VAL A O 1
ATOM 1299 N N . GLU A 1 171 ? -14.404 -17.582 11.915 1.00 98.19 171 GLU A N 1
ATOM 1300 C CA . GLU A 1 171 ? -12.988 -17.465 12.271 1.00 98.19 171 GLU A CA 1
ATOM 1301 C C . GLU A 1 171 ? -12.083 -18.175 11.252 1.00 98.19 171 GLU A C 1
ATOM 1303 O O . GLU A 1 171 ? -11.020 -17.651 10.930 1.00 98.19 171 GLU A O 1
ATOM 1308 N N . GLN A 1 172 ? -12.508 -19.323 10.706 1.00 97.00 172 GLN A N 1
ATOM 1309 C CA . GLN A 1 172 ? -11.786 -20.007 9.624 1.00 97.00 172 GLN A CA 1
ATOM 1310 C C . GLN A 1 172 ? -11.696 -19.139 8.368 1.00 97.00 172 GLN A C 1
ATOM 1312 O O . GLN A 1 172 ? -10.624 -19.014 7.783 1.00 97.00 172 GLN A O 1
ATOM 1317 N N . HIS A 1 173 ? -12.806 -18.512 7.972 1.00 97.12 173 HIS A N 1
ATOM 1318 C CA . HIS A 1 173 ? -12.823 -17.610 6.827 1.00 97.12 173 HIS A CA 1
ATOM 1319 C C . HIS A 1 173 ? -11.904 -16.404 7.052 1.00 97.12 173 HIS A C 1
ATOM 1321 O O . HIS A 1 173 ? -11.067 -16.109 6.202 1.00 97.12 173 HIS A O 1
ATOM 1327 N N . ALA A 1 174 ? -12.006 -15.755 8.214 1.00 97.62 174 ALA A N 1
ATOM 1328 C CA . ALA A 1 174 ? -11.165 -14.616 8.562 1.00 97.62 174 ALA A CA 1
ATOM 1329 C C . ALA A 1 174 ? -9.671 -14.977 8.538 1.00 97.62 174 ALA A C 1
ATOM 1331 O O . ALA A 1 174 ? -8.870 -14.245 7.962 1.00 97.62 174 ALA A O 1
ATOM 1332 N N . PHE A 1 175 ? -9.296 -16.124 9.113 1.00 98.06 175 PHE A N 1
ATOM 1333 C CA . PHE A 1 175 ? -7.911 -16.589 9.100 1.00 98.06 175 PHE A CA 1
ATOM 1334 C C . PHE A 1 175 ? -7.419 -16.910 7.682 1.00 98.06 175 PHE A C 1
ATOM 1336 O O . PHE A 1 175 ? -6.339 -16.469 7.303 1.00 98.06 175 PHE A O 1
ATOM 1343 N N . GLY A 1 176 ? -8.233 -17.593 6.871 1.00 94.44 176 GLY A N 1
ATOM 1344 C CA . GLY A 1 176 ? -7.883 -17.932 5.490 1.00 94.44 176 GLY A CA 1
ATOM 1345 C C . GLY A 1 176 ? -7.671 -16.707 4.592 1.00 94.44 176 GLY A C 1
ATOM 1346 O O . GLY A 1 176 ? -6.772 -16.711 3.752 1.00 94.44 176 GLY A O 1
ATOM 1347 N N . LEU A 1 177 ? -8.435 -15.623 4.792 1.00 95.81 177 LEU A N 1
ATOM 1348 C CA . LEU A 1 177 ? -8.190 -14.346 4.103 1.00 95.81 177 LEU A CA 1
ATOM 1349 C C . LEU A 1 177 ? -6.794 -13.791 4.419 1.00 95.81 177 LEU A C 1
ATOM 1351 O O . LEU A 1 177 ? -6.083 -13.342 3.520 1.00 95.81 177 LEU A O 1
ATOM 1355 N N . LEU A 1 178 ? -6.385 -13.859 5.687 1.00 97.38 178 LEU A N 1
ATOM 1356 C CA . LEU A 1 178 ? -5.072 -13.396 6.133 1.00 97.38 178 LEU A CA 1
ATOM 1357 C C . LEU A 1 178 ? -3.942 -14.295 5.607 1.00 97.38 178 LEU A C 1
ATOM 1359 O O . LEU A 1 178 ? -2.904 -13.783 5.192 1.00 97.38 178 LEU A O 1
ATOM 1363 N N . GLU A 1 179 ? -4.140 -15.616 5.573 1.00 93.94 179 GLU A N 1
ATOM 1364 C CA . GLU A 1 179 ? -3.180 -16.555 4.977 1.00 93.94 179 GLU A CA 1
ATOM 1365 C C . GLU A 1 179 ? -2.962 -16.281 3.487 1.00 93.94 179 GLU A C 1
ATOM 1367 O O . GLU A 1 179 ? -1.815 -16.221 3.038 1.00 93.94 179 GLU A O 1
ATOM 1372 N N . ASN A 1 180 ? -4.042 -16.057 2.732 1.00 88.62 180 ASN A N 1
ATOM 1373 C CA . ASN A 1 180 ? -3.960 -15.718 1.312 1.00 88.62 180 ASN A CA 1
ATOM 1374 C C . ASN A 1 180 ? -3.197 -14.408 1.098 1.00 88.62 180 ASN A C 1
ATOM 1376 O O . ASN A 1 180 ? -2.256 -14.374 0.306 1.00 88.62 180 ASN A O 1
ATOM 1380 N N . TYR A 1 181 ? -3.535 -13.365 1.862 1.00 92.06 181 TYR A N 1
ATOM 1381 C CA . TYR A 1 181 ? -2.849 -12.074 1.800 1.00 92.06 181 TYR A CA 1
ATOM 1382 C C . TYR A 1 181 ? -1.338 -12.207 2.057 1.00 92.06 181 TYR A C 1
ATOM 1384 O O . TYR A 1 181 ? -0.520 -11.649 1.322 1.00 92.06 181 TYR A O 1
ATOM 1392 N N . ILE A 1 182 ? -0.939 -12.990 3.066 1.00 89.62 182 ILE A N 1
ATOM 1393 C CA . ILE A 1 182 ? 0.479 -13.259 3.337 1.00 89.62 182 ILE A CA 1
ATOM 1394 C C . ILE A 1 182 ? 1.122 -14.066 2.209 1.00 89.62 182 ILE A C 1
ATOM 1396 O O . ILE A 1 182 ? 2.240 -13.750 1.802 1.00 89.62 182 ILE A O 1
ATOM 1400 N N . GLY A 1 183 ? 0.442 -15.088 1.691 1.00 84.69 183 GLY A N 1
ATOM 1401 C CA . GLY A 1 183 ? 0.925 -15.889 0.568 1.00 84.69 183 GLY A CA 1
ATOM 1402 C C . GLY A 1 183 ? 1.230 -15.033 -0.661 1.00 84.69 183 GLY A C 1
ATOM 1403 O O . GLY A 1 183 ? 2.319 -15.131 -1.227 1.00 84.69 183 GLY A O 1
ATOM 1404 N N . GLU A 1 184 ? 0.313 -14.135 -1.018 1.00 83.62 184 GLU A N 1
ATOM 1405 C CA . GLU A 1 184 ? 0.494 -13.168 -2.101 1.00 83.62 184 GLU A CA 1
ATOM 1406 C C . GLU A 1 184 ? 1.653 -12.214 -1.812 1.00 83.62 184 GLU A C 1
ATOM 1408 O O . GLU A 1 184 ? 2.560 -12.075 -2.633 1.00 83.62 184 GLU A O 1
ATOM 1413 N N . ALA A 1 185 ? 1.678 -11.595 -0.630 1.00 80.50 185 ALA A N 1
ATOM 1414 C CA . ALA A 1 185 ? 2.711 -10.637 -0.252 1.00 80.50 185 ALA A CA 1
ATOM 1415 C C . ALA A 1 185 ? 4.125 -11.249 -0.253 1.00 80.50 185 ALA A C 1
ATOM 1417 O O . ALA A 1 185 ? 5.075 -10.597 -0.699 1.00 80.50 185 ALA A O 1
ATOM 1418 N N . LEU A 1 186 ? 4.264 -12.500 0.201 1.00 79.75 186 LEU A N 1
ATOM 1419 C CA . LEU A 1 186 ? 5.521 -13.255 0.192 1.00 79.75 186 LEU A CA 1
ATOM 1420 C C . LEU A 1 186 ? 5.892 -13.795 -1.196 1.00 79.75 186 LEU A C 1
ATOM 1422 O O . LEU A 1 186 ? 7.074 -14.021 -1.461 1.00 79.75 186 LEU A O 1
ATOM 1426 N N . GLY A 1 187 ? 4.908 -13.994 -2.075 1.00 75.31 187 GLY A N 1
ATOM 1427 C CA . GLY A 1 187 ? 5.112 -14.394 -3.466 1.00 75.31 187 GLY A CA 1
ATOM 1428 C C . GLY A 1 187 ? 5.623 -13.265 -4.365 1.00 75.31 187 GLY A C 1
ATOM 1429 O O . GLY A 1 187 ? 6.156 -13.538 -5.442 1.00 75.31 187 GLY A O 1
ATOM 1430 N N . ARG A 1 188 ? 5.507 -12.000 -3.937 1.00 77.12 188 ARG A N 1
ATOM 1431 C CA . ARG A 1 188 ? 5.975 -10.855 -4.727 1.00 77.12 188 ARG A CA 1
ATOM 1432 C C . ARG A 1 188 ? 7.511 -10.847 -4.858 1.00 77.12 188 ARG A C 1
ATOM 1434 O O . ARG A 1 188 ? 8.227 -11.097 -3.882 1.00 77.12 188 ARG A O 1
ATOM 1441 N N . PRO A 1 189 ? 8.057 -10.520 -6.040 1.00 78.75 189 PRO A N 1
ATOM 1442 C CA . PRO A 1 189 ? 9.496 -10.553 -6.280 1.00 78.75 189 PRO A CA 1
ATOM 1443 C C . PRO A 1 189 ? 10.249 -9.491 -5.461 1.00 78.75 189 PRO A C 1
ATOM 1445 O O . PRO A 1 189 ? 9.848 -8.332 -5.363 1.00 78.75 189 PRO A O 1
ATOM 1448 N N . LYS A 1 190 ? 11.397 -9.886 -4.891 1.00 85.62 190 LYS A N 1
ATOM 1449 C CA . LYS A 1 190 ? 12.293 -8.980 -4.140 1.00 85.62 190 LYS A CA 1
ATOM 1450 C C . LYS A 1 190 ? 13.055 -8.006 -5.036 1.00 85.62 190 LYS A C 1
ATOM 1452 O O . LYS A 1 190 ? 13.524 -6.974 -4.562 1.00 85.62 190 LYS A O 1
ATOM 1457 N N . ALA A 1 191 ? 13.223 -8.363 -6.303 1.00 90.94 191 ALA A N 1
ATOM 1458 C CA . ALA A 1 191 ? 13.872 -7.530 -7.293 1.00 90.94 191 ALA A CA 1
ATOM 1459 C C . ALA A 1 191 ? 13.329 -7.828 -8.691 1.00 90.94 191 ALA A C 1
ATOM 1461 O O . ALA A 1 191 ? 12.960 -8.967 -8.980 1.00 90.94 191 ALA A O 1
ATOM 1462 N N . CYS A 1 192 ? 13.358 -6.826 -9.561 1.00 93.31 192 CYS A N 1
ATOM 1463 C CA . CYS A 1 192 ? 12.998 -6.942 -10.966 1.00 93.31 192 CYS A CA 1
ATOM 1464 C C . CYS A 1 192 ? 14.096 -6.302 -11.821 1.00 93.31 192 CYS A C 1
ATOM 1466 O O . CYS A 1 192 ? 14.492 -5.161 -11.582 1.00 93.31 192 CYS A O 1
ATOM 1468 N N . SER A 1 193 ? 14.607 -7.042 -12.803 1.00 94.19 193 SER A N 1
ATOM 1469 C CA . SER A 1 193 ? 15.627 -6.560 -13.736 1.00 94.19 193 SER A CA 1
ATOM 1470 C C . SER A 1 193 ? 15.010 -6.282 -15.096 1.00 94.19 193 SER A C 1
ATOM 1472 O O . SER A 1 193 ? 14.246 -7.093 -15.612 1.00 94.19 193 SER A O 1
ATOM 1474 N N . VAL A 1 194 ? 15.395 -5.158 -15.694 1.00 94.50 194 VAL A N 1
ATOM 1475 C CA . VAL A 1 194 ? 14.958 -4.752 -17.029 1.00 94.50 194 VAL A CA 1
ATOM 1476 C C . VAL A 1 194 ? 16.178 -4.553 -17.913 1.00 94.50 194 VAL A C 1
ATOM 1478 O O . VAL A 1 194 ? 17.096 -3.808 -17.570 1.00 94.50 194 VAL A O 1
ATOM 1481 N N . ASN A 1 195 ? 16.158 -5.216 -19.067 1.00 93.62 195 ASN A N 1
ATOM 1482 C CA . ASN A 1 195 ? 17.122 -5.044 -20.143 1.00 93.62 195 ASN A CA 1
ATOM 1483 C C . ASN A 1 195 ? 16.354 -4.640 -21.402 1.00 93.62 195 ASN A C 1
ATOM 1485 O O . ASN A 1 195 ? 15.537 -5.418 -21.891 1.00 93.62 195 ASN A O 1
ATOM 1489 N N . THR A 1 196 ? 16.595 -3.432 -21.902 1.00 92.50 196 THR A N 1
ATOM 1490 C CA . THR A 1 196 ? 15.964 -2.928 -23.128 1.00 92.50 196 THR A CA 1
ATOM 1491 C C . THR A 1 196 ? 17.000 -2.309 -24.056 1.00 92.50 196 THR A C 1
ATOM 1493 O O . THR A 1 196 ? 18.034 -1.804 -23.613 1.00 92.50 196 THR A O 1
ATOM 1496 N N . GLY A 1 197 ? 16.710 -2.340 -25.352 1.00 92.44 197 GLY A N 1
ATOM 1497 C CA . GLY A 1 197 ? 17.512 -1.701 -26.385 1.00 92.44 197 GLY A CA 1
ATOM 1498 C C . GLY A 1 197 ? 17.302 -0.186 -26.472 1.00 92.44 197 GLY A C 1
ATOM 1499 O O . GLY A 1 197 ? 16.752 0.463 -25.580 1.00 92.44 197 GLY A O 1
ATOM 1500 N N . SER A 1 198 ? 17.732 0.389 -27.589 1.00 93.75 198 SER A N 1
ATOM 1501 C CA . SER A 1 198 ? 17.479 1.780 -27.968 1.00 93.75 198 SER A CA 1
ATOM 1502 C C . SER A 1 198 ? 16.634 1.862 -29.237 1.00 93.75 198 SER A C 1
ATOM 1504 O O . SER A 1 198 ? 16.202 0.847 -29.785 1.00 93.75 198 SER A O 1
ATOM 1506 N N . ARG A 1 199 ? 16.346 3.082 -29.702 1.00 93.31 199 ARG A N 1
ATOM 1507 C CA . ARG A 1 199 ? 15.575 3.294 -30.932 1.00 93.31 199 ARG A CA 1
ATOM 1508 C C . ARG A 1 199 ? 16.299 4.211 -31.905 1.00 93.31 199 ARG A C 1
ATOM 1510 O O . ARG A 1 199 ? 16.793 5.261 -31.514 1.00 93.31 199 ARG A O 1
ATOM 1517 N N . LEU A 1 200 ? 16.241 3.873 -33.183 1.00 93.56 200 LEU A N 1
ATOM 1518 C CA . LEU A 1 200 ? 16.523 4.776 -34.291 1.00 93.56 200 LEU A CA 1
ATOM 1519 C C . LEU A 1 200 ? 15.229 5.473 -34.702 1.00 93.56 200 LEU A C 1
ATOM 1521 O O . LEU A 1 200 ? 14.208 4.813 -34.890 1.00 93.56 200 LEU A O 1
ATOM 1525 N N . HIS A 1 201 ? 15.261 6.795 -34.856 1.00 91.12 201 HIS A N 1
ATOM 1526 C CA . HIS A 1 201 ? 14.122 7.567 -35.352 1.00 91.12 201 HIS A CA 1
ATOM 1527 C C . HIS A 1 201 ? 14.417 8.099 -36.756 1.00 91.12 201 HIS A C 1
ATOM 1529 O O . HIS A 1 201 ? 15.418 8.781 -36.964 1.00 91.12 201 HIS A O 1
ATOM 1535 N N . PHE A 1 202 ? 13.528 7.848 -37.715 1.00 91.56 202 PHE A N 1
ATOM 1536 C CA . PHE A 1 202 ? 13.705 8.207 -39.129 1.00 91.56 202 PHE A CA 1
ATOM 1537 C C . PHE A 1 202 ? 12.982 9.509 -39.500 1.00 91.56 202 PHE A C 1
ATOM 1539 O O . PHE A 1 202 ? 12.407 9.635 -40.577 1.00 91.56 202 PHE A O 1
ATOM 1546 N N . GLY A 1 203 ? 13.029 10.490 -38.595 1.00 85.75 203 GLY A N 1
ATOM 1547 C CA . GLY A 1 203 ? 12.363 11.785 -38.768 1.00 85.75 203 GLY A CA 1
ATOM 1548 C C . GLY A 1 203 ? 10.870 11.793 -38.424 1.00 85.75 203 GLY A C 1
ATOM 1549 O O . GLY A 1 203 ? 10.221 10.750 -38.337 1.00 85.75 203 GLY A O 1
ATOM 1550 N N . LEU A 1 204 ? 10.361 12.999 -38.169 1.00 87.00 204 LEU A N 1
ATOM 1551 C CA . LEU A 1 204 ? 8.960 13.254 -37.839 1.00 87.00 204 LEU A CA 1
ATOM 1552 C C . LEU A 1 204 ? 8.164 13.539 -39.116 1.00 87.00 204 LEU A C 1
ATOM 1554 O O . LEU A 1 204 ? 8.675 14.195 -40.023 1.00 87.00 204 LEU A O 1
ATOM 1558 N N . LEU A 1 205 ? 6.926 13.054 -39.185 1.00 83.12 205 LEU A N 1
ATOM 1559 C CA . LEU A 1 205 ? 6.086 13.144 -40.384 1.00 83.12 205 LEU A CA 1
ATOM 1560 C C . LEU A 1 205 ? 5.405 14.513 -40.542 1.00 83.12 205 LEU A C 1
ATOM 1562 O O . LEU A 1 205 ? 5.183 14.953 -41.667 1.00 83.12 205 LEU A O 1
ATOM 1566 N N . ALA A 1 206 ? 5.073 15.191 -39.443 1.00 78.19 206 ALA A N 1
ATOM 1567 C CA . ALA A 1 206 ? 4.373 16.473 -39.448 1.00 78.19 206 ALA A CA 1
ATOM 1568 C C . ALA A 1 206 ? 4.775 17.358 -38.257 1.00 78.19 206 ALA A C 1
ATOM 1570 O O . ALA A 1 206 ? 4.812 16.907 -37.116 1.00 78.19 206 ALA A O 1
ATOM 1571 N N . HIS A 1 207 ? 5.020 18.648 -38.489 1.00 72.06 207 HIS A N 1
ATOM 1572 C CA . HIS A 1 207 ? 5.226 19.635 -37.426 1.00 72.06 207 HIS A CA 1
ATOM 1573 C C . HIS A 1 207 ? 4.589 20.974 -37.824 1.00 72.06 207 HIS A C 1
ATOM 1575 O O . HIS A 1 207 ? 4.901 21.495 -38.890 1.00 72.06 207 HIS A O 1
ATOM 1581 N N . GLY A 1 208 ? 3.715 21.518 -36.968 1.00 60.28 208 GLY A N 1
ATOM 1582 C CA . GLY A 1 208 ? 3.040 22.807 -37.173 1.00 60.28 208 GLY A CA 1
ATOM 1583 C C . GLY A 1 208 ? 1.826 22.761 -38.118 1.00 60.28 208 GLY A C 1
ATOM 1584 O O . GLY A 1 208 ? 1.954 22.437 -39.296 1.00 60.28 208 GLY A O 1
ATOM 1585 N N . GLY A 1 209 ? 0.644 23.126 -37.605 1.00 57.78 209 GLY A N 1
ATOM 1586 C CA . GLY A 1 209 ? -0.589 23.343 -38.381 1.00 57.78 209 GLY A CA 1
ATOM 1587 C C . GLY A 1 209 ? -1.876 23.134 -37.566 1.00 57.78 209 GLY A C 1
ATOM 1588 O O . GLY A 1 209 ? -1.852 22.424 -36.564 1.00 57.78 209 GLY A O 1
ATOM 1589 N N . GLU A 1 210 ? -3.002 23.702 -38.023 1.00 59.25 210 GLU A N 1
ATOM 1590 C CA . GLU A 1 210 ? -4.372 23.553 -37.466 1.00 59.25 210 GLU A CA 1
ATOM 1591 C C . GLU A 1 210 ? -4.962 22.123 -37.610 1.00 59.25 210 GLU A C 1
ATOM 1593 O O . GLU A 1 210 ? -6.176 21.930 -37.588 1.00 59.25 210 GLU A O 1
ATOM 1598 N N . ASN A 1 211 ? -4.122 21.101 -37.808 1.00 57.22 211 ASN A N 1
ATOM 1599 C CA . ASN A 1 211 ? -4.549 19.718 -38.023 1.00 57.22 211 ASN A CA 1
ATOM 1600 C C . ASN A 1 211 ? -4.585 18.905 -36.722 1.00 57.22 211 ASN A C 1
ATOM 1602 O O . ASN A 1 211 ? -3.819 19.133 -35.792 1.00 57.22 211 ASN A O 1
ATOM 1606 N N . VAL A 1 212 ? -5.448 17.884 -36.721 1.00 71.25 212 VAL A N 1
ATOM 1607 C CA . VAL A 1 212 ? -5.848 17.066 -35.560 1.00 71.25 212 VAL A CA 1
ATOM 1608 C C . VAL A 1 212 ? -4.733 16.165 -34.994 1.00 71.25 212 VAL A C 1
ATOM 1610 O O . VAL A 1 212 ? -4.922 15.643 -33.909 1.00 71.25 212 VAL A O 1
ATOM 1613 N N . ARG A 1 213 ? -3.602 15.924 -35.684 1.00 77.56 213 ARG A N 1
ATOM 1614 C CA . ARG A 1 213 ? -2.474 15.107 -35.169 1.00 77.56 213 ARG A CA 1
ATOM 1615 C C . ARG A 1 213 ? -1.116 15.742 -35.472 1.00 77.56 213 ARG A C 1
ATOM 1617 O O . ARG A 1 213 ? -0.917 16.259 -36.571 1.00 77.56 213 ARG A O 1
ATOM 1624 N N . GLN A 1 214 ? -0.178 15.653 -34.528 1.00 81.81 214 GLN A N 1
ATOM 1625 C CA . GLN A 1 214 ? 1.160 16.244 -34.621 1.00 81.81 214 GLN A CA 1
ATOM 1626 C C . GLN A 1 214 ? 2.283 15.217 -34.463 1.00 81.81 214 GLN A C 1
ATOM 1628 O O . GLN A 1 214 ? 2.118 14.183 -33.815 1.00 81.81 214 GLN A O 1
ATOM 1633 N N . PHE A 1 215 ? 3.450 15.559 -35.015 1.00 83.88 215 PHE A N 1
ATOM 1634 C CA . PHE A 1 215 ? 4.682 14.778 -34.995 1.00 83.88 215 PHE A CA 1
ATOM 1635 C C . PHE A 1 215 ? 4.600 13.562 -35.911 1.00 83.88 215 PHE A C 1
ATOM 1637 O O . PHE A 1 215 ? 4.925 13.698 -37.088 1.00 83.88 215 PHE A O 1
ATOM 1644 N N . GLY A 1 216 ? 4.148 12.405 -35.428 1.00 85.06 216 GLY A N 1
ATOM 1645 C CA . GLY A 1 216 ? 4.139 11.171 -36.219 1.00 85.06 216 GLY A CA 1
ATOM 1646 C C . GLY A 1 216 ? 5.545 10.727 -36.620 1.00 85.06 216 GLY A C 1
ATOM 1647 O O . GLY A 1 216 ? 6.462 11.536 -36.756 1.00 85.06 216 GLY A O 1
ATOM 1648 N N . GLY A 1 217 ? 5.769 9.440 -36.839 1.00 90.62 217 GLY A N 1
ATOM 1649 C CA . GLY A 1 217 ? 7.127 9.009 -37.152 1.00 90.62 217 GLY A CA 1
ATOM 1650 C C . GLY A 1 217 ? 7.245 7.577 -37.603 1.00 90.62 217 GLY A C 1
ATOM 1651 O O . GLY A 1 217 ? 6.340 6.768 -37.422 1.00 90.62 217 GLY A O 1
ATOM 1652 N N . ALA A 1 218 ? 8.409 7.276 -38.163 1.00 94.06 218 ALA A N 1
ATOM 1653 C CA . ALA A 1 218 ? 8.882 5.917 -38.335 1.00 94.06 218 ALA A CA 1
ATOM 1654 C C . ALA A 1 218 ? 10.186 5.734 -37.560 1.00 94.06 218 ALA A C 1
ATOM 1656 O O . ALA A 1 218 ? 10.987 6.662 -37.423 1.00 94.06 218 ALA A O 1
ATOM 1657 N N . GLY A 1 219 ? 10.421 4.529 -37.065 1.00 94.50 219 GLY A N 1
ATOM 1658 C CA . GLY A 1 219 ? 11.652 4.205 -36.366 1.00 94.50 219 GLY A CA 1
ATOM 1659 C C . GLY A 1 219 ? 11.834 2.712 -36.183 1.00 94.50 219 GLY A C 1
ATOM 1660 O O . GLY A 1 219 ? 10.980 1.915 -36.556 1.00 94.50 219 GLY A O 1
ATOM 1661 N N . MET A 1 220 ? 12.972 2.328 -35.627 1.00 95.38 220 MET A N 1
ATOM 1662 C CA . MET A 1 220 ? 13.353 0.931 -35.468 1.00 95.38 220 MET A CA 1
ATOM 1663 C C . MET A 1 220 ? 14.037 0.724 -34.126 1.00 95.38 220 MET A C 1
ATOM 1665 O O . MET A 1 220 ? 14.916 1.501 -33.762 1.00 95.38 220 MET A O 1
ATOM 1669 N N . MET A 1 221 ? 13.653 -0.323 -33.404 1.00 95.38 221 MET A N 1
ATOM 1670 C CA . MET A 1 221 ? 14.357 -0.728 -32.189 1.00 95.38 221 MET A CA 1
ATOM 1671 C C . MET A 1 221 ? 15.657 -1.453 -32.543 1.00 95.38 221 MET A C 1
ATOM 1673 O O . MET A 1 221 ? 15.706 -2.202 -33.518 1.00 95.38 221 MET A O 1
ATOM 1677 N N . ILE A 1 222 ? 16.700 -1.225 -31.750 1.00 93.69 222 ILE A N 1
ATOM 1678 C CA . ILE A 1 222 ?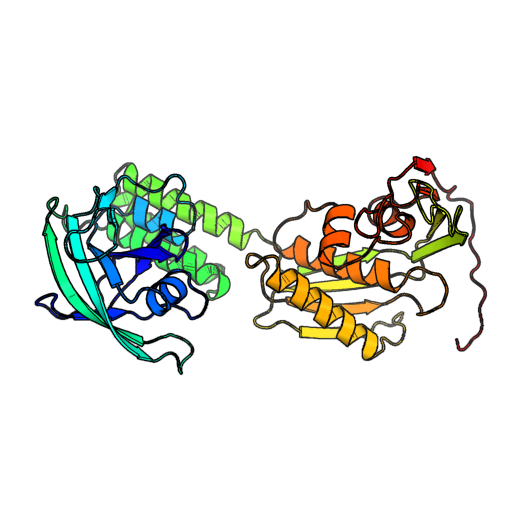 17.995 -1.905 -31.855 1.00 93.69 222 ILE A CA 1
ATOM 1679 C C . ILE A 1 222 ? 18.438 -2.372 -30.468 1.00 93.69 222 ILE A C 1
ATOM 1681 O O . ILE A 1 222 ? 18.186 -1.687 -29.480 1.00 93.69 222 ILE A O 1
ATOM 1685 N N . ASP A 1 223 ? 19.127 -3.507 -30.388 1.00 89.81 223 ASP A N 1
ATOM 1686 C CA . ASP A 1 223 ? 19.465 -4.126 -29.097 1.00 89.81 223 ASP A CA 1
ATOM 1687 C C . ASP A 1 223 ? 20.551 -3.367 -28.318 1.00 89.81 223 ASP A C 1
ATOM 1689 O O . ASP A 1 223 ? 20.599 -3.427 -27.090 1.00 89.81 223 ASP A O 1
ATOM 1693 N N . SER A 1 224 ? 21.439 -2.657 -29.022 1.00 89.00 224 SER A N 1
ATOM 1694 C CA . SER A 1 224 ? 22.585 -1.968 -28.425 1.00 89.00 224 SER A CA 1
ATOM 1695 C C . SER A 1 224 ? 22.897 -0.641 -29.136 1.00 89.00 224 SER A C 1
ATOM 1697 O O . SER A 1 224 ? 22.814 -0.591 -30.367 1.00 89.00 224 SER A O 1
ATOM 1699 N N . PRO A 1 225 ? 23.284 0.421 -28.395 1.00 90.44 225 PRO A N 1
ATOM 1700 C CA . PRO A 1 225 ? 23.345 0.496 -26.927 1.00 90.44 225 PRO A CA 1
ATOM 1701 C C . PRO A 1 225 ? 21.944 0.429 -26.299 1.00 90.44 225 PRO A C 1
ATOM 1703 O O . PRO A 1 225 ? 20.945 0.662 -26.978 1.00 90.44 225 PRO A O 1
ATOM 1706 N N . GLY A 1 226 ? 21.865 0.095 -25.011 1.00 91.81 226 GLY A N 1
ATOM 1707 C CA . GLY A 1 226 ? 20.602 -0.174 -24.320 1.00 91.81 226 GLY A CA 1
ATOM 1708 C C . GLY A 1 226 ? 20.683 0.079 -22.817 1.00 91.81 226 GLY A C 1
ATOM 1709 O O . GLY A 1 226 ? 21.764 0.298 -22.272 1.00 91.81 226 GLY A O 1
ATOM 1710 N N . VAL A 1 227 ? 19.544 0.019 -22.136 1.00 93.19 227 VAL A N 1
ATOM 1711 C CA . VAL A 1 227 ? 19.441 0.197 -20.683 1.00 93.19 227 VAL A CA 1
ATOM 1712 C C . VAL A 1 227 ? 19.466 -1.160 -19.991 1.00 93.19 227 VAL A C 1
ATOM 1714 O O . VAL A 1 227 ? 18.748 -2.073 -20.391 1.00 93.19 227 VAL A O 1
ATOM 1717 N N . LEU A 1 228 ? 20.270 -1.272 -18.936 1.00 93.75 228 LEU A N 1
ATOM 1718 C CA . LEU A 1 228 ? 20.219 -2.373 -17.981 1.00 93.75 228 LEU A CA 1
ATOM 1719 C C . LEU A 1 228 ? 20.117 -1.782 -16.579 1.00 93.75 228 LEU A C 1
ATOM 1721 O O . LEU A 1 228 ? 21.027 -1.079 -16.132 1.00 93.75 228 LEU A O 1
ATOM 1725 N N . LEU A 1 229 ? 19.015 -2.075 -15.897 1.00 95.62 229 LEU A N 1
ATOM 1726 C CA . LEU A 1 229 ? 18.820 -1.686 -14.507 1.00 95.62 229 LEU A CA 1
ATOM 1727 C C . LEU A 1 229 ? 18.040 -2.743 -13.736 1.00 95.62 229 LEU A C 1
ATOM 1729 O O . LEU A 1 229 ? 17.411 -3.637 -14.311 1.00 95.62 229 LEU A O 1
ATOM 1733 N N . LYS A 1 230 ? 18.075 -2.624 -12.416 1.00 96.62 230 LYS A N 1
ATOM 1734 C CA . LYS A 1 230 ? 17.366 -3.496 -11.492 1.00 96.62 230 LYS A CA 1
ATOM 1735 C C . LYS A 1 230 ? 16.713 -2.662 -10.402 1.00 96.62 230 LYS A C 1
ATOM 1737 O O . LYS A 1 230 ? 17.380 -1.851 -9.774 1.00 96.62 230 LYS A O 1
ATOM 1742 N N . ALA A 1 231 ? 15.430 -2.885 -10.161 1.00 96.81 231 ALA A N 1
ATOM 1743 C CA . ALA A 1 231 ? 14.769 -2.413 -8.956 1.00 96.81 231 ALA A CA 1
ATOM 1744 C C . ALA A 1 231 ? 14.889 -3.493 -7.879 1.00 96.81 231 ALA A C 1
ATOM 1746 O O . ALA A 1 231 ? 14.640 -4.669 -8.151 1.00 96.81 231 ALA A O 1
ATOM 1747 N N . VAL A 1 232 ? 15.280 -3.109 -6.670 1.00 95.06 232 VAL A N 1
ATOM 1748 C CA . VAL A 1 232 ? 15.368 -3.980 -5.494 1.00 95.06 232 VAL A CA 1
ATOM 1749 C C . VAL A 1 232 ? 14.518 -3.357 -4.403 1.00 95.06 232 VAL A C 1
ATOM 1751 O O . VAL A 1 232 ? 14.673 -2.170 -4.139 1.00 95.06 232 VAL A O 1
ATOM 1754 N N . ARG A 1 233 ? 13.633 -4.131 -3.768 1.00 91.31 233 ARG A N 1
ATOM 1755 C CA . ARG A 1 233 ? 12.893 -3.638 -2.598 1.00 91.31 233 ARG A CA 1
ATOM 1756 C C . ARG A 1 233 ? 13.868 -3.218 -1.504 1.00 91.31 233 ARG A C 1
ATOM 1758 O O . ARG A 1 233 ? 14.803 -3.964 -1.209 1.00 91.31 233 ARG A O 1
ATOM 1765 N N . ASP A 1 234 ? 13.621 -2.063 -0.911 1.00 91.50 234 ASP A N 1
ATOM 1766 C CA . ASP A 1 234 ? 14.460 -1.482 0.132 1.00 91.50 234 ASP A CA 1
ATOM 1767 C C . ASP A 1 234 ? 13.596 -0.758 1.179 1.00 91.50 234 ASP A C 1
ATOM 1769 O O . ASP A 1 234 ? 12.378 -0.663 1.026 1.00 91.50 234 ASP A O 1
ATOM 1773 N N . GLU A 1 235 ? 14.210 -0.283 2.261 1.00 85.00 235 GLU A N 1
ATOM 1774 C CA . GLU A 1 235 ? 13.522 0.498 3.303 1.00 85.00 235 GLU A CA 1
ATOM 1775 C C . GLU A 1 235 ? 13.306 1.957 2.879 1.00 85.00 235 GLU A C 1
ATOM 1777 O O . GLU A 1 235 ? 12.342 2.596 3.298 1.00 85.00 235 GLU A O 1
ATOM 1782 N N . VAL A 1 236 ? 14.194 2.476 2.028 1.00 89.56 236 VAL A N 1
ATOM 1783 C CA . VAL A 1 236 ? 14.167 3.850 1.521 1.00 89.56 236 VAL A CA 1
ATOM 1784 C C . VAL A 1 236 ? 14.448 3.881 0.025 1.00 89.56 236 VAL A C 1
ATOM 1786 O O . VAL A 1 236 ? 15.252 3.100 -0.491 1.00 89.56 236 VAL A O 1
ATOM 1789 N N . ASP A 1 237 ? 13.812 4.819 -0.669 1.00 95.44 237 ASP A N 1
ATOM 1790 C CA . ASP A 1 237 ? 14.076 5.038 -2.085 1.00 95.44 237 ASP A CA 1
ATOM 1791 C C . ASP A 1 237 ? 15.508 5.533 -2.298 1.00 95.44 237 ASP A C 1
ATOM 1793 O O . ASP A 1 237 ? 15.972 6.479 -1.657 1.00 95.44 237 ASP A O 1
ATOM 1797 N N . SER A 1 238 ? 16.227 4.884 -3.210 1.00 96.75 238 SER A N 1
ATOM 1798 C CA . SER A 1 238 ? 17.601 5.259 -3.538 1.00 96.75 238 SER A CA 1
ATOM 1799 C C . SER A 1 238 ? 17.979 4.860 -4.960 1.00 96.75 238 SER A C 1
ATOM 1801 O O . SER A 1 238 ? 17.346 4.017 -5.597 1.00 96.75 238 SER A O 1
ATOM 1803 N N . VAL A 1 239 ? 19.035 5.477 -5.483 1.00 97.44 239 VAL A N 1
ATOM 1804 C CA . VAL A 1 239 ? 19.578 5.164 -6.806 1.00 97.44 239 VAL A CA 1
ATOM 1805 C C . VAL A 1 239 ? 21.075 4.937 -6.666 1.00 97.44 239 VAL A C 1
ATOM 1807 O O . VAL A 1 239 ? 21.780 5.746 -6.068 1.00 97.44 239 VAL A O 1
ATOM 1810 N N . ALA A 1 240 ? 21.559 3.825 -7.209 1.00 94.25 240 ALA A N 1
ATOM 1811 C CA . ALA A 1 240 ? 22.960 3.439 -7.178 1.00 94.25 240 ALA A CA 1
ATOM 1812 C C . ALA A 1 240 ? 23.439 3.067 -8.582 1.00 94.25 240 ALA A C 1
ATOM 1814 O O . ALA A 1 240 ? 22.735 2.399 -9.340 1.00 94.25 240 ALA A O 1
ATOM 1815 N N . VAL A 1 241 ? 24.664 3.465 -8.918 1.00 92.81 241 VAL A N 1
ATOM 1816 C CA . VAL A 1 241 ? 25.332 3.032 -10.149 1.00 92.81 241 VAL A CA 1
ATOM 1817 C C . VAL A 1 241 ? 26.186 1.813 -9.822 1.00 92.81 241 VAL A C 1
ATOM 1819 O O . VAL A 1 241 ? 27.064 1.872 -8.962 1.00 92.81 241 VAL A O 1
ATOM 1822 N N . VAL A 1 242 ? 25.921 0.699 -10.500 1.00 89.06 242 VAL A N 1
ATOM 1823 C CA . VAL A 1 242 ? 26.656 -0.557 -10.331 1.00 89.06 242 VAL A CA 1
ATOM 1824 C C . VAL A 1 242 ? 27.551 -0.745 -11.546 1.00 89.06 242 VAL A C 1
ATOM 1826 O O . VAL A 1 242 ? 27.071 -1.056 -12.635 1.00 89.06 242 VAL A O 1
ATOM 1829 N N . ALA A 1 243 ? 28.854 -0.542 -11.358 1.00 75.44 243 ALA A N 1
ATOM 1830 C CA . ALA A 1 243 ? 29.833 -0.713 -12.423 1.00 75.44 243 ALA A CA 1
ATOM 1831 C C . ALA A 1 243 ? 29.826 -2.158 -12.950 1.00 75.44 243 ALA A C 1
ATOM 1833 O O . ALA A 1 243 ? 29.807 -3.119 -12.179 1.00 75.44 243 ALA A O 1
ATOM 1834 N N . THR A 1 244 ? 29.867 -2.298 -14.272 1.00 68.94 244 THR A N 1
ATOM 1835 C CA . THR A 1 244 ? 30.080 -3.572 -14.970 1.00 68.94 244 THR A CA 1
ATOM 1836 C C . THR A 1 244 ? 31.164 -3.372 -16.026 1.00 68.94 244 THR A C 1
ATOM 1838 O O . THR A 1 244 ? 31.417 -2.239 -16.430 1.00 68.94 244 THR A O 1
ATOM 1841 N N . ASP A 1 245 ? 31.812 -4.439 -16.493 1.00 64.06 245 ASP A N 1
ATOM 1842 C CA . ASP A 1 245 ? 32.907 -4.315 -17.474 1.00 64.06 245 ASP A CA 1
ATOM 1843 C C . ASP A 1 245 ? 32.466 -3.618 -18.785 1.00 64.06 245 ASP A C 1
ATOM 1845 O O . ASP A 1 245 ? 33.283 -2.995 -19.459 1.00 64.06 245 ASP A O 1
ATOM 1849 N N . ASP A 1 246 ? 31.159 -3.637 -19.083 1.00 61.19 246 ASP A N 1
ATOM 1850 C CA . ASP A 1 246 ? 30.519 -2.995 -20.242 1.00 61.19 246 ASP A CA 1
ATOM 1851 C C . ASP A 1 246 ? 29.730 -1.706 -19.887 1.00 61.19 246 ASP A C 1
ATOM 1853 O O . ASP A 1 246 ? 28.959 -1.196 -20.711 1.00 61.19 246 ASP A O 1
ATOM 1857 N N . SER A 1 247 ? 29.854 -1.177 -18.660 1.00 61.28 247 SER A N 1
ATOM 1858 C CA . SER A 1 247 ? 29.094 0.009 -18.232 1.00 61.28 247 SER A CA 1
ATOM 1859 C C . SER A 1 247 ? 29.665 1.299 -18.822 1.00 61.28 247 SER A C 1
ATOM 1861 O O . SER A 1 247 ? 30.833 1.628 -18.623 1.00 61.28 247 SER A O 1
ATOM 1863 N N . GLN A 1 248 ? 28.818 2.068 -19.509 1.00 66.31 248 GLN A N 1
ATOM 1864 C CA . GLN A 1 248 ? 29.106 3.472 -19.810 1.00 66.31 248 GLN A CA 1
ATOM 1865 C C . GLN A 1 248 ? 28.975 4.325 -18.541 1.00 66.31 248 GLN A C 1
ATOM 1867 O O . GLN A 1 248 ? 28.236 3.968 -17.622 1.00 66.31 248 GLN A O 1
ATOM 1872 N N . SER A 1 249 ? 29.669 5.466 -18.497 1.00 72.94 249 SER A N 1
ATOM 1873 C CA . SER A 1 249 ? 29.538 6.426 -17.399 1.00 72.94 249 SER A CA 1
ATOM 1874 C C . SER A 1 249 ? 28.098 6.937 -17.307 1.00 72.94 249 SER A C 1
ATOM 1876 O O . SER A 1 249 ? 27.614 7.587 -18.235 1.00 72.94 249 SER A O 1
ATOM 1878 N N . VAL A 1 250 ? 27.438 6.671 -16.184 1.00 84.31 250 VAL A N 1
ATOM 1879 C CA . VAL A 1 250 ? 26.135 7.253 -15.845 1.00 84.31 250 VAL A CA 1
ATOM 1880 C C . VAL A 1 250 ? 26.391 8.612 -15.201 1.00 84.31 250 VAL A C 1
ATOM 1882 O O . VAL A 1 250 ? 27.162 8.690 -14.246 1.00 84.31 250 VAL A O 1
ATOM 1885 N N . SER A 1 251 ? 25.792 9.683 -15.727 1.00 86.56 251 SER A N 1
ATOM 1886 C CA . SER A 1 251 ? 25.982 11.019 -15.145 1.00 86.56 251 SER A CA 1
ATOM 1887 C C . SER A 1 251 ? 25.056 11.268 -13.953 1.00 86.56 251 SER A C 1
ATOM 1889 O O . SER A 1 251 ? 23.970 10.691 -13.877 1.00 86.56 251 SER A O 1
ATOM 1891 N N . ASP A 1 252 ? 25.445 12.182 -13.060 1.00 88.25 252 ASP A N 1
ATOM 1892 C CA . ASP A 1 252 ? 24.626 12.587 -11.903 1.00 88.25 252 ASP A CA 1
ATOM 1893 C C . ASP A 1 252 ? 23.229 13.062 -12.336 1.00 88.25 252 ASP A C 1
ATOM 1895 O O . ASP A 1 252 ? 22.220 12.696 -11.741 1.00 88.25 252 ASP A O 1
ATOM 1899 N N . ALA A 1 253 ? 23.141 13.763 -13.471 1.00 89.25 253 ALA A N 1
ATOM 1900 C CA . ALA A 1 253 ? 21.863 14.177 -14.043 1.00 89.25 253 ALA A CA 1
ATOM 1901 C C . ALA A 1 253 ? 20.960 12.989 -14.437 1.00 89.25 253 ALA A C 1
ATOM 1903 O O . ALA A 1 253 ? 19.739 13.125 -14.471 1.00 89.25 253 ALA A O 1
ATOM 1904 N N . GLU A 1 254 ? 21.514 11.819 -14.773 1.00 90.69 254 GLU A N 1
ATOM 1905 C CA . GLU A 1 254 ? 20.698 10.621 -15.007 1.00 90.69 254 GLU A CA 1
ATOM 1906 C C . GLU A 1 254 ? 20.198 10.017 -13.708 1.00 90.69 254 GLU A C 1
ATOM 1908 O O . GLU A 1 254 ? 19.034 9.623 -13.654 1.00 90.69 254 GLU A O 1
ATOM 1913 N N . VAL A 1 255 ? 21.055 9.983 -12.687 1.00 94.31 255 VAL A N 1
ATOM 1914 C CA . VAL A 1 255 ? 20.709 9.528 -11.338 1.00 94.31 255 VAL A CA 1
ATOM 1915 C C . VAL A 1 255 ? 19.553 10.367 -10.790 1.00 94.31 255 VAL A C 1
ATOM 1917 O O . VAL A 1 255 ? 18.540 9.800 -10.381 1.00 94.31 255 VAL A O 1
ATOM 1920 N N . ASP A 1 256 ? 19.632 11.694 -10.909 1.00 95.06 256 ASP A N 1
ATOM 1921 C CA . ASP A 1 256 ? 18.580 12.619 -10.473 1.00 95.06 256 ASP A CA 1
ATOM 1922 C C . ASP A 1 256 ? 17.252 12.385 -11.206 1.00 95.06 256 ASP A C 1
ATOM 1924 O O . ASP A 1 256 ? 16.181 12.378 -10.596 1.00 95.06 256 ASP A O 1
ATOM 1928 N N . ARG A 1 257 ? 17.292 12.141 -12.525 1.00 94.75 257 ARG A N 1
ATOM 1929 C CA . ARG A 1 257 ? 16.076 11.816 -13.296 1.00 94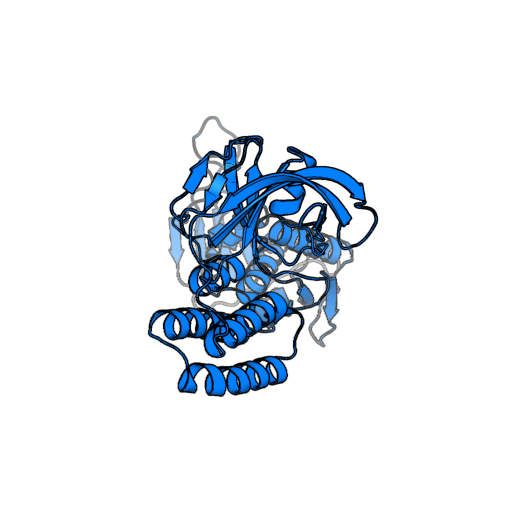.75 257 ARG A CA 1
ATOM 1930 C C . ARG A 1 257 ? 15.452 10.500 -12.844 1.00 94.75 257 ARG A C 1
ATOM 1932 O O . ARG A 1 257 ? 14.230 10.421 -12.750 1.00 94.75 257 ARG A O 1
ATOM 1939 N N . VAL A 1 258 ? 16.268 9.475 -12.592 1.00 96.94 258 VAL A N 1
ATOM 1940 C CA . VAL A 1 258 ? 15.789 8.172 -12.111 1.00 96.94 258 VAL A CA 1
ATOM 1941 C C . VAL A 1 258 ? 15.154 8.313 -10.731 1.00 96.94 258 VAL A C 1
ATOM 1943 O O . VAL A 1 258 ? 14.056 7.796 -10.532 1.00 96.94 258 VAL A O 1
ATOM 1946 N N . ALA A 1 259 ? 15.779 9.068 -9.825 1.00 96.88 259 ALA A N 1
ATOM 1947 C CA . ALA A 1 259 ? 15.209 9.373 -8.515 1.00 96.88 259 ALA A CA 1
ATOM 1948 C C . ALA A 1 259 ? 13.872 10.122 -8.643 1.00 96.88 259 ALA A C 1
ATOM 1950 O O . ALA A 1 259 ? 12.895 9.759 -7.992 1.00 96.88 259 ALA A O 1
ATOM 1951 N N . GLY A 1 260 ? 13.793 11.110 -9.542 1.00 96.19 260 GLY A N 1
ATOM 1952 C CA . GLY A 1 260 ? 12.561 11.849 -9.821 1.00 96.19 260 GLY A CA 1
ATOM 1953 C C . GLY A 1 260 ? 11.422 10.969 -10.352 1.00 96.19 260 GLY A C 1
ATOM 1954 O O . GLY A 1 260 ? 10.281 11.110 -9.909 1.00 96.19 260 GLY A O 1
ATOM 1955 N N . TRP A 1 261 ? 11.708 10.036 -11.269 1.00 96.81 261 TRP A N 1
ATOM 1956 C CA . TRP A 1 261 ? 10.701 9.079 -11.748 1.00 96.81 261 TRP A CA 1
ATOM 1957 C C . TRP A 1 261 ? 10.274 8.090 -10.673 1.00 96.81 261 TRP A C 1
ATOM 1959 O O . TRP A 1 261 ? 9.080 7.834 -10.563 1.00 96.81 261 TRP A O 1
ATOM 1969 N N . LEU A 1 262 ? 11.209 7.571 -9.873 1.00 96.12 262 LEU A N 1
ATOM 1970 C CA . LEU A 1 262 ? 10.870 6.702 -8.747 1.00 96.12 262 LEU A CA 1
ATOM 1971 C C . LEU A 1 262 ? 9.931 7.428 -7.777 1.00 96.12 262 LEU A C 1
ATOM 1973 O O . LEU A 1 262 ? 8.854 6.915 -7.495 1.00 96.12 262 LEU A O 1
ATOM 1977 N N . ALA A 1 263 ? 10.276 8.651 -7.367 1.00 94.06 263 ALA A N 1
ATOM 1978 C CA . ALA A 1 263 ? 9.435 9.465 -6.491 1.00 94.06 263 ALA A CA 1
ATOM 1979 C C . ALA A 1 263 ? 8.050 9.755 -7.099 1.00 94.06 263 ALA A C 1
ATOM 1981 O O . ALA A 1 263 ? 7.043 9.674 -6.402 1.00 94.06 263 ALA A O 1
ATOM 1982 N N . SER A 1 264 ? 7.977 10.046 -8.404 1.00 92.00 264 SER A N 1
ATOM 1983 C CA . SER A 1 264 ? 6.696 10.296 -9.087 1.00 92.00 264 SER A CA 1
ATOM 1984 C C . SER A 1 264 ? 5.806 9.051 -9.114 1.00 92.00 264 SER A C 1
ATOM 1986 O O . SER A 1 264 ? 4.617 9.148 -8.834 1.00 92.00 264 SER A O 1
ATOM 1988 N N . LEU A 1 265 ? 6.378 7.879 -9.414 1.00 91.69 265 LEU A N 1
ATOM 1989 C CA . LEU A 1 265 ? 5.650 6.604 -9.409 1.00 91.69 265 LEU A CA 1
ATOM 1990 C C . LEU A 1 265 ? 5.154 6.265 -8.001 1.00 91.69 265 LEU A C 1
ATOM 1992 O O . LEU A 1 265 ? 3.996 5.911 -7.821 1.00 91.69 265 LEU A O 1
ATOM 1996 N N . ARG A 1 266 ? 6.022 6.443 -7.003 1.00 90.31 266 ARG A N 1
ATOM 1997 C CA . ARG A 1 266 ? 5.735 6.233 -5.582 1.00 90.31 266 ARG A CA 1
ATOM 1998 C C . ARG A 1 266 ? 4.634 7.130 -5.034 1.00 90.31 266 ARG A C 1
ATOM 2000 O O . ARG A 1 266 ? 3.912 6.686 -4.155 1.00 90.31 266 ARG A O 1
ATOM 2007 N N . ALA A 1 267 ? 4.538 8.365 -5.520 1.00 86.75 267 ALA A N 1
ATOM 2008 C CA . ALA A 1 267 ? 3.486 9.303 -5.139 1.00 86.75 267 ALA A CA 1
ATOM 2009 C C . ALA A 1 267 ? 2.162 9.048 -5.879 1.00 86.75 267 ALA A C 1
ATOM 2011 O O . ALA A 1 267 ? 1.111 9.476 -5.414 1.00 86.75 267 ALA A O 1
ATOM 2012 N N . ALA A 1 268 ? 2.214 8.404 -7.049 1.00 84.44 268 ALA A N 1
ATOM 2013 C CA . ALA A 1 268 ? 1.031 8.060 -7.831 1.00 84.44 268 ALA A CA 1
ATOM 2014 C C . ALA A 1 268 ? 0.394 6.730 -7.394 1.00 84.44 268 ALA A C 1
ATOM 2016 O O . ALA A 1 268 ? -0.804 6.543 -7.595 1.00 84.44 268 ALA A O 1
ATOM 2017 N N . ASP A 1 269 ? 1.183 5.818 -6.822 1.00 81.94 269 ASP A N 1
ATOM 2018 C CA . ASP A 1 269 ? 0.738 4.506 -6.357 1.00 81.94 269 ASP A CA 1
ATOM 2019 C C . ASP A 1 269 ? 1.418 4.130 -5.029 1.00 81.94 269 ASP A C 1
ATOM 2021 O O . ASP A 1 269 ? 2.560 3.657 -4.985 1.00 81.94 269 ASP A O 1
ATOM 2025 N N . ASP A 1 270 ? 0.671 4.305 -3.936 1.00 74.94 270 ASP A N 1
ATOM 2026 C CA . ASP A 1 270 ? 1.106 3.983 -2.574 1.00 74.94 270 ASP A CA 1
ATOM 2027 C C . ASP A 1 270 ? 1.296 2.473 -2.334 1.00 74.94 270 ASP A C 1
ATOM 2029 O O . ASP A 1 270 ? 1.893 2.076 -1.329 1.00 74.94 270 ASP A O 1
ATOM 2033 N N . SER A 1 271 ? 0.823 1.610 -3.243 1.00 78.12 271 SER A N 1
ATOM 2034 C CA . SER A 1 271 ? 1.011 0.158 -3.144 1.00 78.12 271 SER A CA 1
ATOM 2035 C C . SER A 1 271 ? 2.424 -0.294 -3.534 1.00 78.12 271 SER A C 1
ATOM 2037 O O . SER A 1 271 ? 2.850 -1.402 -3.172 1.00 78.12 271 SER A O 1
ATOM 2039 N N . LEU A 1 272 ? 3.175 0.556 -4.245 1.00 84.25 272 LEU A N 1
ATOM 2040 C CA . LEU A 1 272 ? 4.555 0.279 -4.621 1.00 84.25 272 LEU A CA 1
ATOM 2041 C C . LEU A 1 272 ? 5.453 0.269 -3.368 1.00 84.25 272 LEU A C 1
ATOM 2043 O O . LEU A 1 272 ? 5.339 1.146 -2.514 1.00 84.25 272 LEU A O 1
ATOM 2047 N N . PRO A 1 273 ? 6.372 -0.701 -3.207 1.00 86.12 273 PRO A N 1
ATOM 2048 C CA . PRO A 1 273 ? 7.315 -0.732 -2.087 1.00 86.12 273 PRO A CA 1
ATOM 2049 C C . PRO A 1 273 ? 8.478 0.246 -2.314 1.00 86.12 273 PRO A C 1
ATOM 2051 O O . PRO A 1 273 ? 8.732 0.617 -3.465 1.00 86.12 273 PRO A O 1
ATOM 2054 N N . PRO A 1 274 ? 9.179 0.713 -1.259 1.00 91.25 274 PRO A N 1
ATOM 2055 C CA . PRO A 1 274 ? 10.353 1.549 -1.465 1.00 91.25 274 PRO A CA 1
ATOM 2056 C C . PRO A 1 274 ? 11.415 0.717 -2.172 1.00 91.25 274 PRO A C 1
ATOM 2058 O O . PRO A 1 274 ? 11.451 -0.517 -2.037 1.00 91.25 274 PRO A O 1
ATOM 2061 N N . ALA A 1 275 ? 12.225 1.364 -2.999 1.00 95.12 275 ALA A N 1
ATOM 2062 C CA . ALA A 1 275 ? 13.125 0.639 -3.875 1.00 95.12 275 ALA A CA 1
ATOM 2063 C C . ALA A 1 275 ? 14.468 1.330 -4.081 1.00 95.12 275 ALA A C 1
ATOM 2065 O O . ALA A 1 275 ? 14.570 2.536 -4.297 1.00 95.12 275 ALA A O 1
ATOM 2066 N N . ARG A 1 276 ? 15.512 0.508 -4.141 1.00 97.38 276 ARG A N 1
ATOM 2067 C CA . ARG A 1 276 ? 16.806 0.888 -4.686 1.00 97.38 276 ARG A CA 1
ATOM 2068 C C . ARG A 1 276 ? 16.863 0.546 -6.169 1.00 97.38 276 ARG A C 1
ATOM 2070 O O . ARG A 1 276 ? 16.717 -0.619 -6.546 1.00 97.38 276 ARG A O 1
ATOM 2077 N N . ILE A 1 277 ? 17.111 1.548 -7.008 1.00 98.00 277 ILE A N 1
ATOM 2078 C CA . ILE A 1 277 ? 17.375 1.356 -8.437 1.00 98.00 277 ILE A CA 1
ATOM 2079 C C . ILE A 1 277 ? 18.879 1.222 -8.656 1.00 98.00 277 ILE A C 1
ATOM 2081 O O . ILE A 1 277 ? 19.637 2.167 -8.469 1.00 98.00 277 ILE A O 1
ATOM 2085 N N . GLU A 1 278 ? 19.305 0.040 -9.080 1.00 96.75 278 GLU A N 1
ATOM 2086 C CA . GLU A 1 278 ? 20.678 -0.281 -9.457 1.00 96.75 278 GLU A CA 1
ATOM 2087 C C . GLU A 1 278 ? 20.819 -0.130 -10.978 1.00 96.75 278 GLU A C 1
ATOM 2089 O O . GLU A 1 278 ? 20.285 -0.932 -11.747 1.00 96.75 278 GLU A O 1
ATOM 2094 N N . ILE A 1 279 ? 21.512 0.918 -11.428 1.00 95.31 279 ILE A N 1
ATOM 2095 C CA . ILE A 1 279 ? 21.754 1.201 -12.847 1.00 95.31 279 ILE A CA 1
ATOM 2096 C C . ILE A 1 279 ? 23.091 0.581 -13.246 1.00 95.31 279 ILE A C 1
ATOM 2098 O O . ILE A 1 279 ? 24.132 0.967 -12.718 1.00 95.31 279 ILE A O 1
ATOM 2102 N N . SER A 1 280 ? 23.073 -0.351 -14.198 1.00 92.50 280 SER A N 1
ATOM 2103 C CA . SER A 1 280 ? 24.291 -0.994 -14.711 1.00 92.50 280 SER A CA 1
ATOM 2104 C C . SER A 1 280 ? 24.740 -0.431 -16.056 1.00 92.50 280 SER A C 1
ATOM 2106 O O . SER A 1 280 ? 25.934 -0.377 -16.333 1.00 92.50 280 SER A O 1
ATOM 2108 N N . ARG A 1 281 ? 23.798 -0.024 -16.917 1.00 90.38 281 ARG A N 1
ATOM 2109 C CA . ARG A 1 281 ? 24.088 0.520 -18.253 1.00 90.38 281 ARG A CA 1
ATOM 2110 C C . ARG A 1 281 ? 22.981 1.464 -18.716 1.00 90.38 281 ARG A C 1
ATOM 2112 O O . ARG A 1 281 ? 21.804 1.175 -18.500 1.00 90.38 281 ARG A O 1
ATOM 2119 N N . THR A 1 282 ? 23.348 2.537 -19.413 1.00 90.94 282 THR A N 1
ATOM 2120 C CA . THR A 1 282 ? 22.418 3.465 -20.078 1.00 90.94 282 THR A CA 1
ATOM 2121 C C . THR A 1 282 ? 22.759 3.636 -21.564 1.00 90.94 282 THR A C 1
ATOM 2123 O O . THR A 1 282 ? 23.731 3.080 -22.076 1.00 90.94 282 THR A O 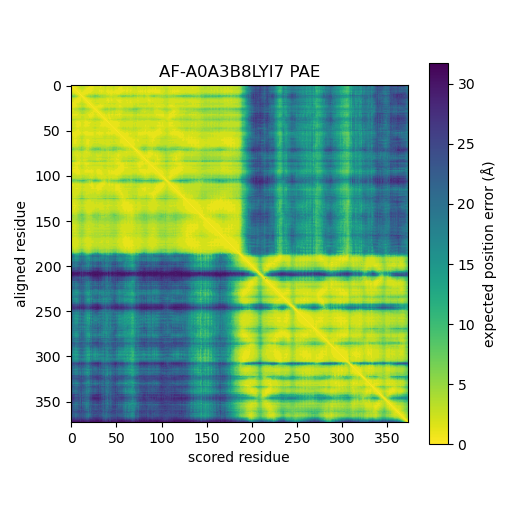1
ATOM 2126 N N . ILE A 1 283 ? 21.902 4.368 -22.281 1.00 90.25 283 ILE A N 1
ATOM 2127 C CA . ILE A 1 283 ? 22.097 4.740 -23.688 1.00 90.25 283 ILE A CA 1
ATOM 2128 C C . ILE A 1 283 ? 22.779 6.117 -23.727 1.00 90.25 283 ILE A C 1
ATOM 2130 O O . ILE A 1 283 ? 22.288 7.011 -23.028 1.00 90.25 283 ILE A O 1
ATOM 2134 N N . PRO A 1 284 ? 23.793 6.343 -24.592 1.00 85.94 284 PRO A N 1
ATOM 2135 C CA . PRO A 1 284 ? 24.436 7.645 -24.749 1.00 85.94 284 PRO A CA 1
ATOM 2136 C C . PRO A 1 284 ? 23.422 8.777 -24.906 1.00 85.94 284 PRO A C 1
ATOM 2138 O O . PRO A 1 284 ? 22.493 8.701 -25.723 1.00 85.94 284 PRO A O 1
ATOM 2141 N N . GLN A 1 285 ? 23.586 9.836 -24.120 1.00 84.50 285 GLN A N 1
ATOM 2142 C CA . GLN A 1 285 ? 22.686 10.982 -24.168 1.00 84.50 285 GLN A CA 1
ATOM 2143 C C . GLN A 1 285 ? 22.841 11.751 -25.479 1.00 84.50 285 GLN A C 1
ATOM 2145 O O . GLN A 1 285 ? 23.860 11.662 -26.144 1.00 84.50 285 GLN A O 1
ATOM 2150 N N . HIS A 1 286 ? 21.782 12.458 -25.881 1.00 80.06 286 HIS A N 1
ATOM 2151 C CA . HIS A 1 286 ? 21.773 13.350 -27.051 1.00 80.06 286 HIS A CA 1
ATOM 2152 C C . HIS A 1 286 ? 22.201 12.729 -28.402 1.00 80.06 286 HIS A C 1
ATOM 2154 O O . HIS A 1 286 ? 22.288 13.431 -29.401 1.00 80.06 286 HIS A O 1
ATOM 2160 N N . SER A 1 287 ? 22.310 11.402 -28.475 1.00 82.12 287 SER A N 1
ATOM 2161 C CA . SER A 1 287 ? 22.726 10.628 -29.654 1.00 82.12 287 SER A CA 1
ATOM 2162 C C . SER A 1 287 ? 21.590 10.285 -30.631 1.00 82.12 287 SER A C 1
ATOM 2164 O O . SER A 1 287 ? 21.775 9.530 -31.581 1.00 82.12 287 SER A O 1
ATOM 2166 N N . GLY A 1 288 ? 20.370 10.777 -30.381 1.00 84.25 288 GLY A N 1
ATOM 2167 C CA . GLY A 1 288 ? 19.180 10.418 -31.165 1.00 84.25 288 GLY A CA 1
ATOM 2168 C C . GLY A 1 288 ? 18.613 9.020 -30.874 1.00 84.25 288 GLY A C 1
ATOM 2169 O O . GLY A 1 288 ? 17.615 8.638 -31.481 1.00 84.25 288 GLY A O 1
ATOM 2170 N N . LEU A 1 289 ? 19.178 8.289 -29.905 1.00 89.94 289 LEU A N 1
ATOM 2171 C CA . LEU A 1 289 ? 18.827 6.894 -29.600 1.00 89.94 289 LEU A CA 1
ATOM 2172 C C . LEU A 1 289 ? 17.646 6.712 -28.622 1.00 89.94 289 LEU A C 1
ATOM 2174 O O . LEU A 1 289 ? 17.324 5.606 -28.188 1.00 89.94 289 LEU A O 1
ATOM 2178 N N . GLY A 1 290 ? 16.979 7.805 -28.244 1.00 89.31 290 GLY A N 1
ATOM 2179 C CA . GLY A 1 290 ? 15.815 7.766 -27.353 1.00 89.31 290 GLY A CA 1
ATOM 2180 C C . GLY A 1 290 ? 16.126 7.417 -25.891 1.00 89.31 290 GLY A C 1
ATOM 2181 O O . GLY A 1 290 ? 15.234 6.920 -25.199 1.00 89.31 290 GLY A O 1
ATOM 2182 N N . SER A 1 291 ? 17.346 7.709 -25.419 1.00 90.62 291 SER A N 1
ATOM 2183 C CA . SER A 1 291 ? 17.843 7.385 -24.069 1.00 90.62 291 SER A CA 1
ATOM 2184 C C . SER A 1 291 ? 16.870 7.757 -22.948 1.00 90.62 291 SER A C 1
ATOM 2186 O O . SER A 1 291 ? 16.524 6.917 -22.122 1.00 90.62 291 SER A O 1
ATOM 2188 N N . GLY A 1 292 ? 16.339 8.982 -22.962 1.00 91.38 292 GLY A N 1
ATOM 2189 C CA 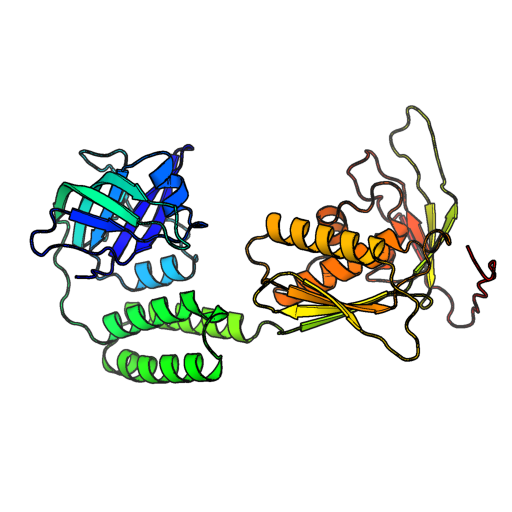. GLY A 1 292 ? 15.434 9.461 -21.916 1.00 91.38 292 GLY A CA 1
ATOM 2190 C C . GLY A 1 292 ? 14.095 8.718 -21.833 1.00 91.38 292 GLY A C 1
ATOM 2191 O O . GLY A 1 292 ? 13.543 8.604 -20.742 1.00 91.38 292 GLY A O 1
ATOM 2192 N N . THR A 1 293 ? 13.558 8.219 -22.953 1.00 92.19 293 THR A N 1
ATOM 2193 C CA . THR A 1 293 ? 12.319 7.420 -22.935 1.00 92.19 293 THR A CA 1
ATOM 2194 C C . THR A 1 293 ? 12.601 5.998 -22.473 1.00 92.19 293 THR A C 1
ATOM 2196 O O . THR A 1 293 ? 11.865 5.489 -21.639 1.00 92.19 293 THR A O 1
ATOM 2199 N N . GLN A 1 294 ? 13.651 5.364 -23.005 1.00 94.06 294 GLN A N 1
ATOM 2200 C CA . GLN A 1 294 ? 13.977 3.977 -22.662 1.00 94.06 294 GLN A CA 1
ATOM 2201 C C . GLN A 1 294 ? 14.378 3.839 -21.194 1.00 94.06 294 GLN A C 1
ATOM 2203 O O . GLN A 1 294 ? 13.918 2.917 -20.533 1.00 94.06 294 GLN A O 1
ATOM 2208 N N . LEU A 1 295 ? 15.158 4.786 -20.660 1.00 95.12 295 LEU A N 1
ATOM 2209 C CA . LEU A 1 295 ? 15.527 4.787 -19.246 1.00 95.12 295 LEU A CA 1
ATOM 2210 C C . LEU A 1 295 ? 14.300 4.960 -18.341 1.00 95.12 295 LEU A C 1
ATOM 2212 O O . LEU A 1 295 ? 14.131 4.196 -17.400 1.00 95.12 295 LEU A O 1
ATOM 2216 N N . ALA A 1 296 ? 13.413 5.909 -18.657 1.00 95.31 296 ALA A N 1
ATOM 2217 C CA . ALA A 1 296 ? 12.200 6.143 -17.873 1.00 95.31 296 ALA A CA 1
ATOM 2218 C C . ALA A 1 296 ? 11.256 4.927 -17.876 1.00 95.31 296 ALA A C 1
ATOM 2220 O O . ALA A 1 296 ? 10.774 4.519 -16.823 1.00 95.31 296 ALA A O 1
ATOM 2221 N N . LEU A 1 297 ? 11.041 4.308 -19.043 1.00 95.19 297 LEU A N 1
ATOM 2222 C CA . LEU A 1 297 ? 10.243 3.084 -19.156 1.00 95.19 297 LEU A CA 1
ATOM 2223 C C . LEU A 1 297 ? 10.883 1.907 -18.425 1.00 95.19 297 LEU A C 1
ATOM 2225 O O . LEU A 1 297 ? 10.171 1.126 -17.804 1.00 95.19 297 LEU A O 1
ATOM 2229 N N . ALA A 1 298 ? 12.212 1.787 -18.465 1.00 95.88 298 ALA A N 1
ATOM 2230 C CA . ALA A 1 298 ? 12.915 0.740 -17.740 1.00 95.88 298 ALA A CA 1
ATOM 2231 C C . ALA A 1 298 ? 12.7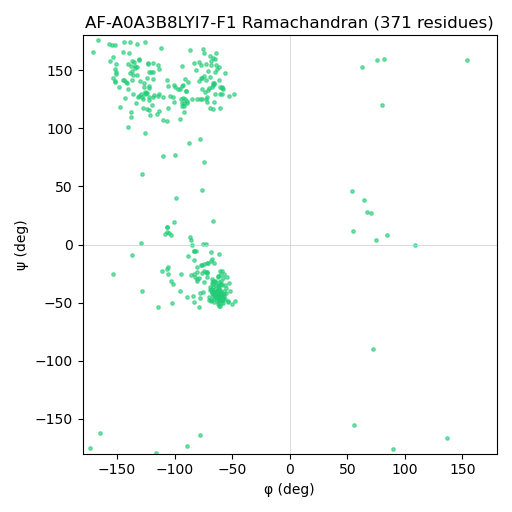37 0.882 -16.223 1.00 95.88 298 ALA A C 1
ATOM 2233 O O . ALA A 1 298 ? 12.477 -0.119 -15.561 1.00 95.88 298 ALA A O 1
ATOM 2234 N N . VAL A 1 299 ? 12.801 2.109 -15.688 1.00 96.81 299 VAL A N 1
ATOM 2235 C CA . VAL A 1 299 ? 12.513 2.387 -14.270 1.00 96.81 299 VAL A CA 1
ATOM 2236 C C . VAL A 1 299 ? 11.073 2.006 -13.937 1.00 96.81 299 VAL A C 1
ATOM 2238 O O . VAL A 1 299 ? 10.858 1.200 -13.037 1.00 96.81 299 VAL A O 1
ATOM 2241 N N . ALA A 1 300 ? 10.100 2.511 -14.700 1.00 95.19 300 ALA A N 1
ATOM 2242 C CA . ALA A 1 300 ? 8.684 2.228 -14.469 1.00 95.19 300 ALA A CA 1
ATOM 2243 C C . ALA A 1 300 ? 8.380 0.723 -14.512 1.00 95.19 300 ALA A C 1
ATOM 2245 O O . ALA A 1 300 ? 7.737 0.190 -13.612 1.00 95.19 300 ALA A O 1
ATOM 2246 N N . ARG A 1 301 ? 8.910 0.014 -15.517 1.00 94.81 301 ARG A N 1
ATOM 2247 C CA . ARG A 1 301 ? 8.766 -1.439 -15.663 1.00 94.81 301 ARG A CA 1
ATOM 2248 C C . ARG A 1 301 ? 9.390 -2.197 -14.493 1.00 94.81 301 ARG A C 1
ATOM 2250 O O . ARG A 1 301 ? 8.780 -3.145 -14.008 1.00 94.81 301 ARG A O 1
ATOM 2257 N N . ALA A 1 302 ? 10.593 -1.813 -14.063 1.00 95.00 302 ALA A N 1
ATOM 2258 C CA . ALA A 1 302 ? 11.289 -2.493 -12.975 1.00 95.00 302 ALA A CA 1
ATOM 2259 C C . ALA A 1 302 ? 10.570 -2.296 -11.634 1.00 95.00 302 ALA A C 1
ATOM 2261 O O . ALA A 1 302 ? 10.436 -3.248 -10.872 1.00 95.00 302 ALA A O 1
ATOM 2262 N N . VAL A 1 303 ? 10.078 -1.084 -11.363 1.00 93.94 303 VAL A N 1
ATOM 2263 C CA . VAL A 1 303 ? 9.331 -0.771 -10.136 1.00 93.94 303 VAL A CA 1
ATOM 2264 C C . VAL A 1 303 ? 7.976 -1.478 -10.124 1.00 93.94 303 VAL A C 1
ATOM 2266 O O . VAL A 1 303 ? 7.676 -2.162 -9.149 1.00 93.94 303 VAL A O 1
ATOM 2269 N N . ALA A 1 304 ? 7.201 -1.403 -11.213 1.00 90.62 304 ALA A N 1
ATOM 2270 C CA . ALA A 1 304 ? 5.928 -2.124 -11.331 1.00 90.62 304 ALA A CA 1
ATOM 2271 C C . ALA A 1 304 ? 6.125 -3.636 -11.145 1.00 90.62 304 ALA A C 1
ATOM 2273 O O . ALA A 1 304 ? 5.392 -4.288 -10.408 1.00 90.62 304 ALA A O 1
ATOM 2274 N N . GLY A 1 305 ? 7.208 -4.178 -11.710 1.00 89.19 305 GLY A N 1
ATOM 2275 C CA . GLY A 1 305 ? 7.585 -5.576 -11.546 1.00 89.19 305 GLY A CA 1
ATOM 2276 C C . GLY A 1 305 ? 7.880 -6.009 -10.106 1.00 89.19 305 GLY A C 1
ATOM 2277 O O . GLY A 1 305 ? 8.042 -7.206 -9.897 1.00 89.19 305 GLY A O 1
ATOM 2278 N N . LEU A 1 306 ? 7.949 -5.102 -9.119 1.00 88.75 306 LEU A N 1
ATOM 2279 C CA . LEU A 1 306 ? 8.032 -5.447 -7.694 1.00 88.75 306 LEU A CA 1
ATOM 2280 C C . LEU A 1 306 ? 6.672 -5.802 -7.079 1.00 88.75 306 LEU A C 1
ATOM 2282 O O . LEU A 1 306 ? 6.658 -6.432 -6.020 1.00 88.75 306 LEU A O 1
ATOM 2286 N N . THR A 1 307 ? 5.552 -5.409 -7.683 1.00 78.81 307 THR A N 1
ATOM 2287 C CA . THR A 1 307 ? 4.191 -5.697 -7.197 1.00 78.81 307 THR A CA 1
ATOM 2288 C C . THR A 1 307 ? 3.440 -6.601 -8.166 1.00 78.81 307 THR A C 1
ATOM 2290 O O . THR A 1 307 ? 3.020 -7.682 -7.755 1.00 78.81 307 THR A O 1
ATOM 2293 N N . GLU A 1 308 ? 3.358 -6.218 -9.444 1.00 70.00 308 GLU A N 1
ATOM 2294 C CA . GLU A 1 308 ? 2.637 -6.937 -10.498 1.00 70.00 308 GLU A CA 1
ATOM 2295 C C . GLU A 1 308 ? 3.379 -6.906 -11.844 1.00 70.00 308 GLU A C 1
ATOM 2297 O O . GLU A 1 308 ? 3.915 -5.896 -12.293 1.00 70.00 308 GLU A O 1
ATOM 2302 N N . SER A 1 309 ? 3.380 -8.036 -12.551 1.00 61.84 309 SER A N 1
ATOM 2303 C CA . SER A 1 309 ? 3.921 -8.134 -13.912 1.00 61.84 309 SER A CA 1
ATOM 2304 C C . SER A 1 309 ? 2.777 -8.077 -14.925 1.00 61.84 309 SER A C 1
ATOM 2306 O O . SER A 1 309 ? 2.360 -9.111 -15.435 1.00 61.84 309 SER A O 1
ATOM 2308 N N . GLY A 1 310 ? 2.232 -6.886 -15.191 1.00 67.88 310 GLY A N 1
ATOM 2309 C CA . GLY A 1 310 ? 1.084 -6.754 -16.106 1.00 67.88 310 GLY A CA 1
ATOM 2310 C C . GLY A 1 310 ? 0.935 -5.413 -16.824 1.00 67.88 310 GLY A C 1
ATOM 2311 O O . GLY A 1 310 ? 0.395 -5.378 -17.928 1.00 67.88 310 GLY A O 1
ATOM 2312 N N . THR A 1 311 ? 1.459 -4.325 -16.259 1.00 81.38 311 THR A N 1
ATOM 2313 C CA . THR A 1 311 ? 1.304 -2.968 -16.804 1.00 81.38 311 THR A CA 1
ATOM 2314 C C . THR A 1 311 ? 1.901 -2.853 -18.209 1.00 81.38 311 THR A C 1
ATOM 2316 O O . THR A 1 311 ? 3.043 -3.257 -18.448 1.00 81.38 311 THR A O 1
ATOM 2319 N N . GLY A 1 312 ? 1.147 -2.322 -19.171 1.00 85.94 312 GLY A N 1
ATOM 2320 C CA . GLY A 1 312 ? 1.627 -2.133 -20.545 1.00 85.94 312 GLY A CA 1
ATOM 2321 C C . GLY A 1 312 ? 2.566 -0.928 -20.675 1.00 85.94 312 GLY A C 1
ATOM 2322 O O . GLY A 1 312 ? 2.454 0.032 -19.917 1.00 85.94 312 GLY A O 1
ATOM 2323 N N . SER A 1 313 ? 3.462 -0.911 -21.672 1.00 89.06 313 SER A N 1
ATOM 2324 C CA . SER A 1 313 ? 4.404 0.215 -21.851 1.00 89.06 313 SER A CA 1
ATOM 2325 C C . SER A 1 313 ? 3.746 1.584 -22.034 1.00 89.06 313 SER A C 1
ATOM 2327 O O . SER A 1 313 ? 4.355 2.592 -21.693 1.00 89.06 313 SER A O 1
ATOM 2329 N N . VAL A 1 314 ? 2.528 1.644 -22.582 1.00 88.50 314 VAL A N 1
ATOM 2330 C CA . VAL A 1 314 ? 1.790 2.907 -22.768 1.00 88.50 314 VAL A CA 1
ATOM 2331 C C . VAL A 1 314 ? 1.415 3.528 -21.425 1.00 88.50 314 VAL A C 1
ATOM 2333 O O . VAL A 1 314 ? 1.670 4.708 -21.208 1.00 88.50 314 VAL A O 1
ATOM 2336 N N . GLU A 1 315 ? 0.875 2.721 -20.519 1.00 87.88 315 GLU A N 1
ATOM 2337 C CA . GLU A 1 315 ? 0.500 3.137 -19.168 1.00 87.88 315 GLU A CA 1
ATOM 2338 C C . GLU A 1 315 ? 1.742 3.503 -18.346 1.00 87.88 315 GLU A C 1
ATOM 2340 O O . GLU A 1 315 ? 1.809 4.580 -17.753 1.00 87.88 315 GLU A O 1
ATOM 2345 N N . LEU A 1 316 ? 2.795 2.680 -18.431 1.00 90.56 316 LEU A N 1
ATOM 2346 C CA . LEU A 1 316 ? 4.088 2.994 -17.821 1.00 90.56 316 LEU A CA 1
ATOM 2347 C C . LEU A 1 316 ? 4.643 4.330 -18.326 1.00 90.56 316 LEU A C 1
ATOM 2349 O O . LEU A 1 316 ? 5.145 5.116 -17.528 1.00 90.56 316 LEU A O 1
ATOM 2353 N N . ALA A 1 317 ? 4.544 4.614 -19.631 1.00 90.00 317 ALA A N 1
ATOM 2354 C CA . ALA A 1 317 ? 5.021 5.867 -20.214 1.00 90.00 317 ALA A CA 1
ATOM 2355 C C . ALA A 1 317 ? 4.294 7.089 -19.647 1.00 90.00 317 ALA A C 1
ATOM 2357 O O . ALA A 1 317 ? 4.942 8.102 -19.381 1.00 90.00 317 ALA A O 1
ATOM 2358 N N . GLN A 1 318 ? 2.976 6.990 -19.463 1.00 87.19 318 GLN A N 1
ATOM 2359 C CA . GLN A 1 318 ? 2.159 8.063 -18.901 1.00 87.19 318 GLN A CA 1
ATOM 2360 C C . GLN A 1 318 ? 2.582 8.376 -17.462 1.00 87.19 318 GLN A C 1
ATOM 2362 O O . GLN A 1 318 ? 2.827 9.542 -17.154 1.00 87.19 318 GLN A O 1
ATOM 2367 N N . GLY A 1 319 ? 2.788 7.348 -16.630 1.00 84.19 319 GLY A N 1
ATOM 2368 C CA . GLY A 1 319 ? 3.222 7.507 -15.235 1.00 84.19 319 GLY A CA 1
ATOM 2369 C C . GLY A 1 319 ? 4.580 8.203 -15.065 1.00 84.19 319 GLY A C 1
ATOM 2370 O O . GLY A 1 319 ? 4.815 8.867 -14.061 1.00 84.19 319 GLY A O 1
ATOM 2371 N N . VAL A 1 320 ? 5.464 8.123 -16.066 1.00 89.38 320 VAL A N 1
ATOM 2372 C CA . VAL A 1 320 ? 6.773 8.813 -16.069 1.00 89.38 320 VAL A CA 1
ATOM 2373 C C . VAL A 1 320 ? 6.838 10.014 -17.021 1.00 89.38 320 VAL A C 1
ATOM 2375 O O . VAL A 1 320 ? 7.928 10.500 -17.348 1.00 89.38 320 VAL A O 1
ATOM 2378 N N . GLY A 1 321 ? 5.687 10.503 -17.494 1.00 85.25 321 GLY A N 1
ATOM 2379 C CA . GLY A 1 321 ? 5.585 11.714 -18.315 1.00 85.25 321 GLY A CA 1
ATOM 2380 C C . GLY A 1 321 ? 6.278 11.604 -19.679 1.00 85.25 321 GLY A C 1
ATOM 2381 O O . GLY A 1 321 ? 6.935 12.544 -20.142 1.00 85.25 321 GLY A O 1
ATOM 2382 N N . ARG A 1 322 ? 6.205 10.438 -20.330 1.00 86.62 322 ARG A N 1
ATOM 2383 C CA . ARG A 1 322 ? 6.804 10.171 -21.648 1.00 86.62 322 ARG A CA 1
ATOM 2384 C C . ARG A 1 322 ? 5.739 9.902 -22.711 1.00 86.62 322 ARG A C 1
ATOM 2386 O O . ARG A 1 322 ? 4.657 9.420 -22.425 1.00 86.62 322 ARG A O 1
ATOM 2393 N N . GLY A 1 323 ? 6.098 10.167 -23.973 1.00 75.06 323 GLY A N 1
ATOM 2394 C CA . GLY A 1 323 ? 5.272 9.821 -25.142 1.00 75.06 323 GLY A CA 1
ATOM 2395 C C . GLY A 1 323 ? 4.614 10.978 -25.881 1.00 75.06 323 GLY A C 1
ATOM 2396 O O . GLY A 1 323 ? 4.025 10.744 -26.927 1.00 75.06 323 GLY A O 1
ATOM 2397 N N . LEU A 1 324 ? 4.816 12.215 -25.422 1.00 71.56 324 LEU A N 1
ATOM 2398 C CA . LEU A 1 324 ? 4.137 13.421 -25.931 1.00 71.56 324 LEU A CA 1
ATOM 2399 C C . LEU A 1 324 ? 4.522 13.840 -27.368 1.00 71.56 324 LEU A C 1
ATOM 2401 O O . LEU A 1 324 ? 3.987 14.804 -27.899 1.00 71.56 324 LEU A O 1
ATOM 2405 N N . ARG A 1 325 ? 5.509 13.180 -27.991 1.00 73.56 325 ARG A N 1
ATOM 2406 C CA . ARG A 1 325 ? 6.011 13.534 -29.339 1.00 73.56 325 ARG A CA 1
ATOM 2407 C C . ARG A 1 325 ? 6.046 12.357 -30.304 1.00 73.56 325 ARG A C 1
ATOM 2409 O O . ARG A 1 325 ? 5.757 12.520 -31.476 1.00 73.56 325 ARG A O 1
ATOM 2416 N N . SER A 1 326 ? 6.442 11.175 -29.845 1.00 81.31 326 SER A N 1
ATOM 2417 C CA . SER A 1 326 ? 6.465 9.969 -30.674 1.00 81.31 326 SER A CA 1
ATOM 2418 C C . SER A 1 326 ? 6.263 8.738 -29.802 1.00 81.31 326 SER A C 1
ATOM 2420 O O . SER A 1 326 ? 6.822 8.640 -28.703 1.00 81.31 326 SER A O 1
ATOM 2422 N N . GLY A 1 327 ? 5.484 7.797 -30.331 1.00 88.00 327 GLY A N 1
ATOM 2423 C CA . GLY A 1 327 ? 5.162 6.524 -29.700 1.00 88.00 327 GLY A CA 1
ATOM 2424 C C . GLY A 1 327 ? 6.170 5.418 -30.012 1.00 88.00 327 GLY A C 1
ATOM 2425 O O . GLY A 1 327 ? 6.121 4.380 -29.359 1.00 88.00 327 GLY A O 1
ATOM 2426 N N . ILE A 1 328 ? 7.106 5.614 -30.954 1.00 91.75 328 ILE A N 1
ATOM 2427 C CA . ILE A 1 328 ? 8.031 4.563 -31.427 1.00 91.75 328 ILE A CA 1
ATOM 2428 C C . ILE A 1 328 ? 8.734 3.848 -30.271 1.00 91.75 328 ILE A C 1
ATOM 2430 O O . ILE A 1 328 ? 8.711 2.626 -30.194 1.00 91.75 328 ILE A O 1
ATOM 2434 N N . GLY A 1 329 ? 9.344 4.599 -29.349 1.00 9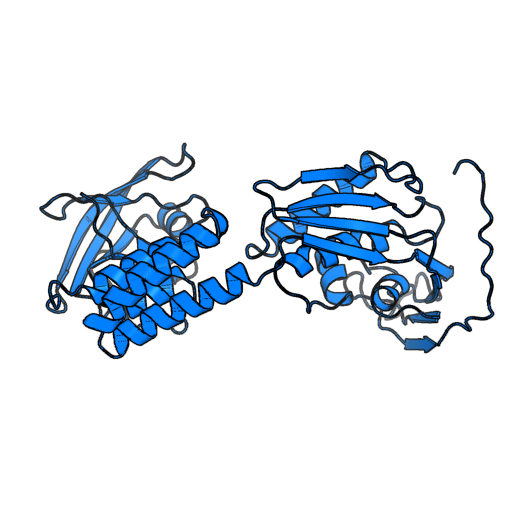1.12 329 GLY A N 1
ATOM 2435 C CA . GLY A 1 329 ? 10.070 3.992 -28.233 1.00 91.12 329 GLY A CA 1
ATOM 2436 C C . GLY A 1 329 ? 9.181 3.343 -27.180 1.00 91.12 329 GLY A C 1
ATOM 2437 O O . GLY A 1 329 ? 9.662 2.479 -26.464 1.00 91.12 329 GLY A O 1
ATOM 2438 N N . ILE A 1 330 ? 7.921 3.762 -27.076 1.00 92.75 330 ILE A N 1
ATOM 2439 C CA . ILE A 1 330 ? 6.963 3.208 -26.116 1.00 92.75 330 ILE A CA 1
ATOM 2440 C C . ILE A 1 330 ? 6.428 1.888 -26.654 1.00 92.75 330 ILE A C 1
ATOM 2442 O O . ILE A 1 330 ? 6.563 0.853 -26.016 1.00 92.75 330 ILE A O 1
ATOM 2446 N N . HIS A 1 331 ? 5.912 1.903 -27.882 1.00 92.06 331 HIS A N 1
ATOM 2447 C CA . HIS A 1 331 ? 5.421 0.699 -28.550 1.00 92.06 331 HIS A CA 1
ATOM 2448 C C . HIS A 1 331 ? 6.547 -0.300 -28.833 1.00 92.06 331 HIS A C 1
ATOM 2450 O O . HIS A 1 331 ? 6.326 -1.511 -28.846 1.00 92.06 331 HIS A O 1
ATOM 2456 N N . GLY A 1 332 ? 7.759 0.192 -29.082 1.00 92.69 332 GLY A N 1
ATOM 2457 C CA . GLY A 1 332 ? 8.943 -0.627 -29.309 1.00 92.69 332 GLY A CA 1
ATOM 2458 C C . GLY A 1 332 ? 9.507 -1.279 -28.048 1.00 92.69 332 GLY A C 1
ATOM 2459 O O . GLY A 1 332 ? 10.164 -2.305 -28.179 1.00 92.69 332 GLY A O 1
ATOM 2460 N N . PHE A 1 333 ? 9.230 -0.741 -26.855 1.00 93.44 333 PHE A N 1
ATOM 2461 C CA . PHE A 1 333 ? 9.803 -1.231 -25.596 1.00 93.44 333 PHE A CA 1
ATOM 2462 C C . PHE A 1 333 ? 9.449 -2.700 -25.320 1.00 93.44 333 PHE A C 1
ATOM 2464 O O . PHE A 1 333 ? 10.340 -3.498 -25.057 1.00 93.44 333 PHE A O 1
ATOM 2471 N N . ASP A 1 334 ? 8.173 -3.077 -25.458 1.00 84.50 334 ASP A N 1
ATOM 2472 C CA . ASP A 1 334 ? 7.738 -4.463 -25.209 1.00 84.50 334 ASP A CA 1
ATOM 2473 C C . ASP A 1 334 ? 7.966 -5.400 -26.407 1.00 84.50 334 ASP A C 1
ATOM 2475 O O . ASP A 1 334 ? 8.095 -6.608 -26.237 1.00 84.50 334 ASP A O 1
ATOM 2479 N N . GLY A 1 335 ? 7.951 -4.865 -27.635 1.00 85.44 335 GLY A N 1
ATOM 2480 C CA . GLY A 1 335 ? 7.767 -5.683 -28.844 1.00 85.44 335 GLY A CA 1
ATOM 2481 C C . GLY A 1 335 ? 8.786 -5.488 -29.965 1.00 85.44 335 GLY A C 1
ATOM 2482 O O . GLY A 1 335 ? 8.619 -6.087 -31.026 1.00 85.44 335 GLY A O 1
ATOM 2483 N N . GLY A 1 336 ? 9.789 -4.622 -29.794 1.00 92.00 336 GLY A N 1
ATOM 2484 C CA . GLY A 1 336 ? 10.831 -4.380 -30.796 1.00 92.00 336 GLY A CA 1
ATOM 2485 C C . GLY A 1 336 ? 10.307 -3.958 -32.180 1.00 92.00 336 GLY A C 1
ATOM 2486 O O . GLY A 1 336 ? 9.194 -3.448 -32.330 1.00 92.00 336 GLY A O 1
ATOM 2487 N N . GLY A 1 337 ? 11.102 -4.205 -33.221 1.00 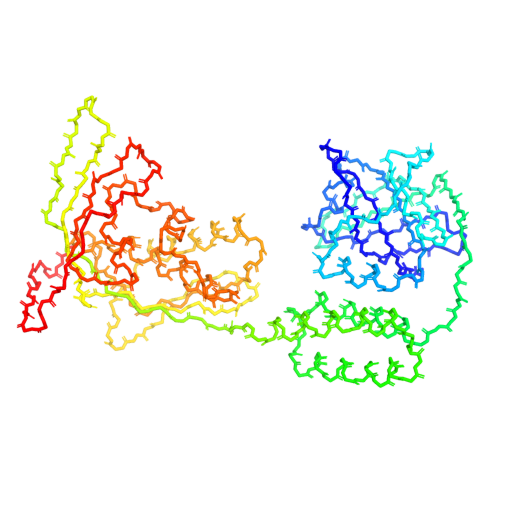94.38 337 GLY A N 1
ATOM 2488 C CA . GLY A 1 337 ? 10.671 -4.089 -34.619 1.00 94.38 337 GLY A CA 1
ATOM 2489 C C . GLY A 1 337 ? 10.854 -2.711 -35.263 1.00 94.38 337 GLY A C 1
ATOM 2490 O O . GLY A 1 337 ? 11.419 -1.787 -34.678 1.00 94.38 337 GLY A O 1
ATOM 2491 N N . PHE A 1 338 ? 10.375 -2.602 -36.504 1.00 96.00 338 PHE A N 1
ATOM 2492 C CA . PHE A 1 338 ? 10.226 -1.351 -37.246 1.00 96.00 338 PHE A CA 1
ATOM 2493 C C . PHE A 1 338 ? 8.802 -0.843 -37.039 1.00 96.00 338 PHE A C 1
ATOM 2495 O O . PHE A 1 338 ? 7.843 -1.573 -37.288 1.00 96.00 338 PHE A O 1
ATOM 2502 N N . LEU A 1 339 ? 8.652 0.389 -36.573 1.00 95.62 339 LEU A N 1
ATOM 2503 C CA . LEU A 1 339 ? 7.379 0.945 -36.140 1.00 95.62 339 LEU A CA 1
ATOM 2504 C C . LEU A 1 339 ? 7.043 2.206 -36.929 1.00 95.62 339 LEU A C 1
ATOM 2506 O O . LEU A 1 339 ? 7.932 2.970 -37.307 1.00 95.62 339 LEU A O 1
ATOM 2510 N N . VAL A 1 340 ? 5.746 2.431 -37.125 1.00 94.00 340 VAL A N 1
ATOM 2511 C CA . VAL A 1 340 ? 5.184 3.685 -37.633 1.00 94.00 340 VAL A CA 1
ATOM 2512 C C . VAL A 1 340 ? 4.090 4.137 -36.675 1.00 94.00 340 VAL A C 1
ATOM 2514 O O . VAL A 1 340 ? 3.184 3.357 -36.380 1.00 94.00 340 VAL A O 1
ATOM 2517 N N . ASP A 1 341 ? 4.164 5.376 -36.194 1.00 91.12 341 ASP A N 1
ATOM 2518 C CA . ASP A 1 341 ? 3.155 5.989 -35.327 1.00 91.12 341 ASP A CA 1
ATOM 2519 C C . ASP A 1 341 ? 2.435 7.157 -36.024 1.00 91.12 341 ASP A C 1
ATOM 2521 O O . ASP A 1 341 ? 2.979 7.806 -36.920 1.00 91.12 341 ASP A O 1
ATOM 2525 N N . ALA A 1 342 ? 1.180 7.390 -35.631 1.00 87.88 342 ALA A N 1
ATOM 2526 C CA . ALA A 1 342 ? 0.293 8.372 -36.259 1.00 87.88 342 ALA A CA 1
ATOM 2527 C C . ALA A 1 342 ? 0.491 9.810 -35.754 1.00 87.88 342 ALA A C 1
ATOM 2529 O O . ALA A 1 342 ? -0.185 10.718 -36.242 1.00 87.88 342 ALA A O 1
ATOM 2530 N N . GLY A 1 343 ? 1.338 10.018 -34.745 1.00 85.25 343 GLY A N 1
ATOM 2531 C CA . GLY A 1 343 ? 1.358 11.251 -33.965 1.00 85.25 343 GLY A CA 1
ATOM 2532 C C . GLY A 1 343 ? 0.206 11.364 -32.957 1.00 85.25 343 GLY A C 1
ATOM 2533 O O . GLY A 1 343 ? -0.828 10.694 -33.076 1.00 85.25 343 GLY A O 1
ATOM 2534 N N . GLY A 1 344 ? 0.394 12.203 -31.937 1.00 79.19 344 GLY A N 1
ATOM 2535 C CA . GLY A 1 344 ? -0.612 12.485 -30.900 1.00 79.19 344 GLY A CA 1
ATOM 2536 C C . GLY A 1 344 ? -1.641 13.514 -31.371 1.00 79.19 344 GLY A C 1
ATOM 2537 O O . GLY A 1 344 ? -1.316 14.343 -32.227 1.00 79.19 344 GLY A O 1
ATOM 2538 N N . ARG A 1 345 ? -2.884 13.449 -30.867 1.00 75.94 345 ARG A N 1
ATOM 2539 C CA . ARG A 1 345 ? -3.904 14.488 -31.127 1.00 75.94 345 ARG A CA 1
ATOM 2540 C C . ARG A 1 345 ? -3.753 15.723 -30.252 1.00 75.94 345 ARG A C 1
ATOM 2542 O O . ARG A 1 345 ? -4.090 16.824 -30.673 1.00 75.94 345 ARG A O 1
ATOM 2549 N N . ASP A 1 346 ? -3.228 15.516 -29.060 1.00 71.00 346 ASP A N 1
ATOM 2550 C CA . ASP A 1 346 ? -2.886 16.533 -28.083 1.00 71.00 346 ASP A CA 1
ATOM 2551 C C . ASP A 1 346 ? -1.541 16.167 -27.436 1.00 71.00 346 ASP A C 1
ATOM 2553 O O . ASP A 1 346 ? -0.957 15.117 -27.720 1.00 71.00 346 ASP A O 1
ATOM 2557 N N . GLU A 1 347 ? -1.021 17.054 -26.589 1.00 65.12 347 GLU A N 1
ATOM 2558 C CA . GLU A 1 347 ? 0.262 16.848 -25.912 1.00 65.12 347 GLU A CA 1
ATOM 2559 C C . GLU A 1 347 ? 0.206 15.782 -24.805 1.00 65.12 347 GLU A C 1
ATOM 2561 O O . GLU A 1 347 ? 1.229 15.542 -24.176 1.00 65.12 347 GLU A O 1
ATOM 2566 N N . GLN A 1 348 ? -0.943 15.145 -24.548 1.00 65.81 348 GLN A N 1
ATOM 2567 C CA . GLN A 1 348 ? -1.148 14.179 -23.461 1.00 65.81 348 GLN A CA 1
ATOM 2568 C C . GLN A 1 348 ? -1.340 12.739 -23.978 1.00 65.81 348 GLN A C 1
ATOM 2570 O O . GLN A 1 348 ? -1.065 11.777 -23.256 1.00 65.81 348 GLN A O 1
ATOM 2575 N N . GLU A 1 349 ? -1.761 12.564 -25.233 1.00 74.25 349 GLU A N 1
ATOM 2576 C CA . GLU A 1 349 ? -1.977 11.263 -25.869 1.00 74.25 349 GLU A CA 1
ATOM 2577 C C . GLU A 1 349 ? -0.660 10.642 -26.377 1.00 74.25 349 GLU A C 1
ATOM 2579 O O . GLU A 1 349 ? 0.054 11.208 -27.210 1.00 74.25 349 GLU A O 1
ATOM 2584 N N . VAL A 1 350 ? -0.362 9.407 -25.952 1.00 80.56 350 VAL A N 1
ATOM 2585 C CA . VAL A 1 350 ? 0.700 8.606 -26.579 1.00 80.56 350 VAL A CA 1
ATOM 2586 C C . VAL A 1 350 ? 0.293 8.283 -28.018 1.00 80.56 350 VAL A C 1
ATOM 2588 O O . VAL A 1 350 ? -0.739 7.658 -28.254 1.00 80.56 350 VAL A O 1
ATOM 2591 N N . ALA A 1 351 ? 1.127 8.669 -28.989 1.00 84.69 351 ALA A N 1
ATOM 2592 C CA . ALA A 1 351 ? 0.843 8.471 -30.409 1.00 84.69 351 ALA A CA 1
ATOM 2593 C C . ALA A 1 351 ? 0.486 7.008 -30.736 1.00 84.69 351 ALA A C 1
ATOM 2595 O O . ALA A 1 351 ? 1.237 6.083 -30.413 1.00 84.69 351 ALA A O 1
ATOM 2596 N N . ALA A 1 352 ? -0.650 6.800 -31.405 1.00 86.06 352 ALA A N 1
ATOM 2597 C CA . ALA A 1 352 ? -1.139 5.469 -31.752 1.00 86.06 352 ALA A CA 1
ATOM 2598 C C . ALA A 1 352 ? -0.208 4.762 -32.752 1.00 86.06 352 ALA A C 1
ATOM 2600 O O . ALA A 1 352 ? 0.247 5.363 -33.730 1.00 86.06 352 ALA A O 1
ATOM 2601 N N . LEU A 1 353 ? 0.037 3.468 -32.527 1.00 90.69 353 LEU A N 1
ATOM 2602 C CA . LEU A 1 353 ? 0.800 2.627 -33.446 1.00 90.69 353 LEU A CA 1
ATOM 2603 C C . LEU A 1 353 ? -0.028 2.348 -34.707 1.00 90.69 353 LEU A C 1
ATOM 2605 O O . LEU A 1 353 ? -1.121 1.795 -34.626 1.00 90.69 353 LEU A O 1
ATOM 2609 N N . VAL A 1 354 ? 0.507 2.710 -35.870 1.00 92.81 354 VAL A N 1
ATOM 2610 C CA . VAL A 1 354 ? -0.119 2.472 -37.181 1.00 92.81 354 VAL A CA 1
ATOM 2611 C C . VAL A 1 354 ? 0.303 1.121 -37.734 1.00 92.81 354 VAL A C 1
ATOM 2613 O O . VAL A 1 354 ? -0.520 0.366 -38.244 1.00 92.81 354 VAL A O 1
ATOM 2616 N N . ALA A 1 355 ? 1.597 0.817 -37.648 1.00 93.88 355 ALA A N 1
ATOM 2617 C CA . ALA A 1 355 ? 2.149 -0.422 -38.167 1.00 93.88 355 ALA A CA 1
ATOM 2618 C C . ALA A 1 355 ? 3.376 -0.857 -37.366 1.00 93.88 355 ALA A C 1
ATOM 2620 O O . ALA A 1 355 ? 4.172 -0.029 -36.918 1.00 93.88 355 ALA A O 1
ATOM 2621 N N . ARG A 1 356 ? 3.546 -2.176 -37.253 1.00 96.00 356 ARG A N 1
ATOM 2622 C CA . ARG A 1 356 ? 4.786 -2.821 -36.826 1.00 96.00 356 ARG A CA 1
ATOM 2623 C C . ARG A 1 356 ? 5.193 -3.836 -37.883 1.00 96.00 356 ARG A C 1
ATOM 2625 O O . ARG A 1 356 ? 4.375 -4.651 -38.299 1.00 96.00 356 ARG A O 1
ATOM 2632 N N . ALA A 1 357 ? 6.452 -3.796 -38.286 1.00 94.75 357 ALA A N 1
ATOM 2633 C CA . ALA A 1 357 ? 7.063 -4.768 -39.173 1.00 94.75 357 ALA A CA 1
ATOM 2634 C C . ALA A 1 357 ? 8.255 -5.442 -38.485 1.00 94.75 357 ALA A C 1
ATOM 2636 O O . ALA A 1 357 ? 8.949 -4.844 -37.659 1.00 94.75 357 ALA A O 1
ATOM 2637 N N . HIS A 1 358 ? 8.488 -6.702 -38.842 1.00 93.12 358 HIS A N 1
ATOM 2638 C CA . HIS A 1 358 ? 9.656 -7.450 -38.398 1.00 93.12 358 HIS A CA 1
ATOM 2639 C C . HIS A 1 358 ? 10.926 -6.896 -39.057 1.00 93.12 358 HIS A C 1
ATOM 2641 O O . HIS A 1 358 ? 10.952 -6.671 -40.268 1.00 93.12 358 HIS A O 1
ATOM 2647 N N . VAL A 1 359 ? 11.988 -6.713 -38.271 1.00 91.00 359 VAL A N 1
ATOM 2648 C CA . VAL A 1 359 ? 13.309 -6.315 -38.777 1.00 91.00 359 VAL A CA 1
ATOM 2649 C C . VAL A 1 359 ? 14.089 -7.585 -39.115 1.00 91.00 359 VAL A C 1
ATOM 2651 O O . VAL A 1 359 ? 14.272 -8.414 -38.230 1.00 91.00 359 VAL A O 1
ATOM 2654 N N . PRO A 1 360 ? 14.545 -7.789 -40.363 1.00 92.38 360 PRO A N 1
ATOM 2655 C CA . PRO A 1 360 ? 15.261 -9.010 -40.726 1.00 92.38 360 PRO A CA 1
ATOM 2656 C C . PRO A 1 360 ? 16.531 -9.222 -39.887 1.00 92.38 360 PRO A C 1
ATOM 2658 O O . PRO A 1 360 ? 17.398 -8.354 -39.854 1.00 92.38 360 PRO A O 1
ATOM 2661 N N . GLU A 1 361 ? 16.703 -10.410 -39.300 1.00 88.62 361 GLU A N 1
ATOM 2662 C CA . GLU A 1 361 ? 17.873 -10.750 -38.462 1.00 88.62 361 GLU A CA 1
ATOM 2663 C C . GLU A 1 361 ? 19.216 -10.658 -39.207 1.00 88.62 361 GLU A C 1
ATOM 2665 O O . GLU A 1 361 ? 20.279 -10.501 -38.604 1.00 88.62 361 GLU A O 1
ATOM 2670 N N . ALA A 1 362 ? 19.189 -10.761 -40.539 1.00 93.19 362 ALA A N 1
ATOM 2671 C CA . ALA A 1 362 ? 20.370 -10.625 -41.385 1.00 93.19 362 ALA A CA 1
ATOM 2672 C C . ALA A 1 362 ? 20.878 -9.176 -41.479 1.00 93.19 362 ALA A C 1
ATOM 2674 O O . ALA A 1 362 ? 22.008 -8.953 -41.916 1.00 93.19 362 ALA A O 1
ATOM 2675 N N . TRP A 1 363 ? 20.068 -8.185 -41.095 1.00 91.31 363 TRP A N 1
ATOM 2676 C CA . TRP A 1 363 ? 20.488 -6.790 -41.128 1.00 91.31 363 TRP A CA 1
ATOM 2677 C C . TRP A 1 363 ? 21.559 -6.524 -40.071 1.00 91.31 363 TRP A C 1
ATOM 2679 O O . TRP A 1 363 ? 21.581 -7.101 -38.982 1.00 91.31 363 TRP A O 1
ATOM 2689 N N . ARG A 1 364 ? 22.496 -5.648 -40.422 1.00 90.44 364 ARG A N 1
ATOM 2690 C CA . ARG A 1 364 ? 23.540 -5.164 -39.524 1.00 90.44 364 ARG A CA 1
ATOM 2691 C C . ARG A 1 364 ? 23.425 -3.654 -39.469 1.00 90.44 364 ARG A C 1
ATOM 2693 O O . ARG A 1 364 ? 23.435 -2.996 -40.506 1.00 90.44 364 ARG A O 1
ATOM 2700 N N . VAL A 1 365 ? 23.286 -3.127 -38.259 1.00 89.44 365 VAL A N 1
ATOM 2701 C CA . VAL A 1 365 ? 23.217 -1.691 -38.004 1.00 89.44 365 VAL A CA 1
ATOM 2702 C C . VAL A 1 365 ? 24.585 -1.248 -37.514 1.00 89.44 365 VAL A C 1
ATOM 2704 O O . VAL A 1 365 ? 25.091 -1.773 -36.526 1.00 89.44 365 VAL A O 1
ATOM 2707 N N . VAL A 1 366 ? 25.184 -0.290 -38.214 1.00 90.62 366 VAL A N 1
ATOM 2708 C CA . VAL A 1 366 ? 26.428 0.353 -37.787 1.00 90.62 366 VAL A CA 1
ATOM 2709 C C . VAL A 1 366 ? 26.072 1.742 -37.283 1.00 90.62 366 VAL A C 1
ATOM 2711 O O . VAL A 1 366 ? 25.557 2.563 -38.041 1.00 90.62 366 VAL A O 1
ATOM 2714 N N . LEU A 1 367 ? 26.335 1.994 -36.002 1.00 87.56 367 LEU A N 1
ATOM 2715 C CA . LEU A 1 367 ? 26.232 3.324 -35.415 1.00 87.56 367 LEU A CA 1
ATOM 2716 C C . LEU A 1 367 ? 27.594 4.005 -35.531 1.00 87.56 367 LEU A C 1
ATOM 2718 O O . LEU A 1 367 ? 28.601 3.459 -35.087 1.00 87.56 367 LEU A O 1
ATOM 2722 N N . ALA A 1 368 ? 27.617 5.188 -36.135 1.00 86.31 368 ALA A N 1
ATOM 2723 C CA . ALA A 1 368 ? 28.808 6.015 -36.244 1.00 86.31 368 ALA A CA 1
ATOM 2724 C C . ALA A 1 368 ? 28.498 7.400 -35.673 1.00 86.31 368 ALA A C 1
ATOM 2726 O O . ALA A 1 368 ? 27.488 8.008 -36.023 1.00 86.31 368 ALA A O 1
ATOM 2727 N N . GLY A 1 369 ? 29.368 7.880 -34.791 1.00 79.06 369 GLY A N 1
ATOM 2728 C CA . GLY A 1 369 ? 29.224 9.154 -34.100 1.00 79.06 369 GLY A CA 1
ATOM 2729 C C . GLY A 1 369 ? 30.580 9.673 -33.621 1.00 79.06 369 GLY A C 1
ATOM 2730 O O . GLY A 1 369 ? 31.587 8.972 -33.762 1.00 79.06 369 GLY A O 1
ATOM 2731 N N . PRO A 1 370 ? 30.630 10.909 -33.107 1.00 74.00 370 PRO A N 1
ATOM 2732 C CA . PRO A 1 370 ? 31.848 11.464 -32.534 1.00 74.00 370 PRO A CA 1
ATOM 2733 C C . PRO A 1 370 ? 32.280 10.676 -31.285 1.00 74.00 370 PRO A C 1
ATOM 2735 O O . PRO A 1 370 ? 31.460 10.049 -30.621 1.00 74.00 370 PRO A O 1
ATOM 2738 N N . VAL A 1 371 ? 33.582 10.703 -30.980 1.00 64.62 371 VAL A N 1
ATOM 2739 C CA . VAL A 1 371 ? 34.158 10.031 -29.794 1.00 64.62 371 VAL A CA 1
ATOM 2740 C C . VAL A 1 371 ? 33.690 10.698 -28.493 1.00 64.62 371 VAL A C 1
ATOM 2742 O O . VAL A 1 371 ? 33.535 10.027 -27.480 1.00 64.62 371 VAL A O 1
ATOM 2745 N N . GLU A 1 372 ? 33.412 12.002 -28.547 1.00 56.66 372 GLU A N 1
ATOM 2746 C CA . GLU A 1 372 ? 32.833 12.805 -27.470 1.00 56.66 372 GLU A CA 1
ATOM 2747 C C . GLU A 1 372 ? 31.675 13.630 -28.055 1.00 56.66 372 GLU A C 1
ATOM 2749 O O . GLU A 1 372 ? 31.859 14.306 -29.074 1.00 56.66 372 GLU A O 1
ATOM 2754 N N . GLY A 1 373 ? 30.483 13.549 -27.454 1.00 51.03 373 GLY A N 1
ATOM 2755 C CA . GLY A 1 373 ? 29.278 14.244 -27.926 1.00 51.03 373 GLY A CA 1
ATOM 2756 C C . GLY A 1 373 ? 27.993 13.724 -27.309 1.00 51.03 373 GLY A C 1
ATOM 2757 O O . GLY A 1 373 ? 27.522 12.669 -27.789 1.00 51.03 373 GLY A O 1
#